Protein AF-A0A661E1N2-F1 (afdb_monomer_lite)

Sequence (713 aa):
MALFGIKNGLKIFGSEAEADVLNGTSDPSQAAGISAPLGSLYLKSDGVSYKKTGAADTDWQAYSEIEGGGLLWSTLSGADTAVVSEGYVLDSSSAAFTVTMPAAPEVGDTVGFAGLGDIETNNVTVDLNGLNMNGSGDDLVIDLNYCYFEMLYTGDATTGWVLSNTDESGNVDNIQAFIGNDDNVDSAVTEFTEENYIVGGDALEDAIDKLDMALADTDATASGAGDDYTALEARVTTNEGDITTNEGDITTNEGNITTNATNISTNASGITALETYTGSAGASAPDYNQENYVTDGDSLEEAVSKLDAALQVVDDLATTGVNWRAAIEAATGDAVLTGVGDYGPTDHFSDDDTPFWTHDDWQDGDEVLSTNATTSGIIYTWNDGADQWVETDALEANNAVSVRYDFLDAPGSQEDGAAYMMNADETEVIKIADFDLENAASIALSSAYDSATASGTISSSDSVESAIEKLDFRADASASDISALDARVTTNEGDIITNAGDITTNATDIATNASGILANDGEIADLEAAVGSSTGLAGMDYTSTDYVTVDSSTVDAISALDLGLSTLDTATTSGIARIDTNVDNLDTAHDNLAAAVLKEATTSVAGSATDEVLDTVPQAGNLGAKWFAIAYDGSGNRYACEIYAMHDGTTSADLTEYAILTIGTKLKIDFDVSANGTNMSLTADNNDSTSVTIKTQRITVQTASVDTTAVIS

pLDDT: mean 74.18, std 16.78, range [32.59, 98.12]

Radius of gyration: 75.31 Å; chains: 1; bounding box: 143×84×212 Å

Foldseek 3Di:
DPPDPPVDDDDQDDPDDDEAEAEEADDQLPDADQQTDAQHWYQHPVGWIWGQHDRGSNRIDTDPPPPPDAAAEDEDAEEDEFDWRHEYEYNCVPAEYEYEYDQDDAAFTKYKYWYAQCCLVHKYWYQPNQAAAQQHNDIDIRNDHGDIWMWGAHRDRRRGIYTDDPCPVPPVVVVCVVVPVPPVVVPLDDDDDVLLDDDDPDDPVSNVVSVVSVVSNVVVVVVVVVVVVVVVVVVVVVVVVVVVVVVVVVVVVVVVVVVVVVVVVVVVVVVVVVVVCPDPPPDPPPPPPPQQDDDPPDDPVSNVVSVVVVVVVVVVVVVVDPPVVVVVCVVPVDPDPPPPDDDDPDDDDDDDDDPPDDLVNADQFDWDWDPPPPDAIWIWTQHNVVRDTDGDGGDDPQPDFDWDWDQDDDPPDQFGTFTWGAPPVNPDIHTPDGDHPVPPPDPPQDPPQDLPPQDDDDDPPDDPNSNVSHVSVVVVVVVVVVVVVVVVVVVVVVVVVVVVVVVVVVVVVVVVVVVVVVVVVVVVVVVVVVVVVCCVVVPPPPVPPPDDDPPDPPVVVVVVVVVVVVVVVVVVVVVVVVVVVVVVVVVVVVVVVVVQFKDKFKDKAAQDQDWDFGDKAFDDAFKKKWKWKWKDQVPPDIWIDIAIDTDHLDQDDDGDDDDGDDDDDDFDKDWDWHDDSGMITIIIHGNDNGMIIMMMMMGIDDPPPPPVPPPDD

Secondary structure (DSSP, 8-state):
------TT------SSS---EEEESS-TTTSTT----TT-EEEETTS-EEEE-SSSTT-EEEE---TT--PEEEEESS-EE--TTEEEEE--SS--EEEEPPSSPPTT-EEEEEE-TTTTTSPEEEE-TT--BTTB-SPEEE-STT-EEEEEE-S-TTT-EEEE----S--HHHHHHHTTS-----TT-----GGGS--TT--HHHHHHHHHHHHHHHHHHHHHHHHHHHHHHHHHHHHHHHHHHHHHHHHHHHHHHHHHHHHHHHHHHHHHHHHH-----SS------SSSS--TT--HHHHHHHHHHHHHHHHHHHHTT--HHHHHHHHH--------S---TT-S---S---SS-GGG--TT-EEE---TTS--EEEEEEGGGTEEEEEEEPPTT--PPPEEE----TT-----EEEEE-TTSS-EEEEEE---TT-S-----TT--TTT--S---TTS-HHHHHHHHHHHHHHHHHHHHHHHHHHHHHHHHHHHHHHHHHHHHHHHHHHHHHHHHHHHHHHHHHHHHHH-HHHHT--TTSTTS--TTS-HHHHHHHHHHHHHHHHHHHHHHHHHHHHHHHHHHHHHHHHHHHH-EEEEEEE-SEEEEEEEEEEE--SSEEEEEEEEEE-SSS-EEEEEEEEE--SSS--------EE--SS---EEEEEEE-SSEEEEEEEE-SSS-EEEEEEEEEEE-----TTSS--

Structure (mmCIF, N/CA/C/O backbone):
data_AF-A0A661E1N2-F1
#
_entry.id   AF-A0A661E1N2-F1
#
loop_
_atom_site.group_PDB
_atom_site.id
_atom_site.type_symbol
_atom_site.label_atom_id
_atom_site.label_alt_id
_atom_site.label_comp_id
_atom_site.label_asym_id
_atom_site.label_entity_id
_atom_site.label_seq_id
_atom_site.pdbx_PDB_ins_code
_atom_site.Cartn_x
_atom_site.Cartn_y
_atom_site.Cartn_z
_atom_site.occupancy
_atom_site.B_iso_or_equiv
_atom_site.auth_seq_id
_atom_site.auth_comp_id
_atom_site.auth_asym_id
_atom_site.auth_atom_id
_atom_site.pdbx_PDB_model_num
ATOM 1 N N . MET A 1 1 ? 58.078 -34.495 -42.248 1.00 40.62 1 MET A N 1
ATOM 2 C CA . MET A 1 1 ? 58.179 -33.358 -41.311 1.00 40.62 1 MET A CA 1
ATOM 3 C C . MET A 1 1 ? 56.766 -32.892 -41.047 1.00 40.62 1 MET A C 1
ATOM 5 O O . MET A 1 1 ? 56.074 -32.590 -42.009 1.00 40.62 1 MET A O 1
ATOM 9 N N . ALA A 1 2 ? 56.312 -32.965 -39.795 1.00 36.81 2 ALA A N 1
ATOM 10 C CA . ALA A 1 2 ? 55.027 -32.409 -39.390 1.00 36.81 2 ALA A CA 1
ATOM 11 C C . ALA A 1 2 ? 55.094 -30.895 -39.618 1.00 36.81 2 ALA A C 1
ATOM 13 O O . ALA A 1 2 ? 55.852 -30.197 -38.950 1.00 36.81 2 ALA A O 1
ATOM 14 N N . LEU A 1 3 ? 54.411 -30.443 -40.663 1.00 46.12 3 LEU A N 1
ATOM 15 C CA . LEU A 1 3 ? 54.446 -29.075 -41.148 1.00 46.12 3 LEU A CA 1
ATOM 16 C C . LEU A 1 3 ? 53.367 -28.298 -40.374 1.00 46.12 3 LEU A C 1
ATOM 18 O O . LEU A 1 3 ? 52.184 -28.550 -40.560 1.00 46.12 3 LEU A O 1
ATOM 22 N N . PHE A 1 4 ? 53.829 -27.437 -39.465 1.00 48.19 4 PHE A N 1
ATOM 23 C CA . PHE A 1 4 ? 53.100 -26.445 -38.661 1.00 48.19 4 PHE A CA 1
ATOM 24 C C . PHE A 1 4 ? 51.949 -26.944 -37.763 1.00 48.19 4 PHE A C 1
ATOM 26 O O . PHE A 1 4 ? 50.809 -27.123 -38.181 1.00 48.19 4 PHE A O 1
ATOM 33 N N . GLY A 1 5 ? 52.230 -27.055 -36.460 1.00 46.00 5 GLY A N 1
ATOM 34 C CA . GLY A 1 5 ? 51.207 -27.105 -35.413 1.00 46.00 5 GLY A CA 1
ATOM 35 C C . GLY A 1 5 ? 50.606 -25.721 -35.159 1.00 46.00 5 GLY A C 1
ATOM 36 O O . GLY A 1 5 ? 50.909 -25.099 -34.147 1.00 46.00 5 GLY A O 1
ATOM 37 N N . ILE A 1 6 ? 49.774 -25.226 -36.076 1.00 48.19 6 ILE A N 1
ATOM 38 C CA . ILE A 1 6 ? 49.040 -23.967 -35.888 1.00 48.19 6 ILE A CA 1
ATOM 39 C C . ILE A 1 6 ? 47.783 -24.276 -35.072 1.00 48.19 6 ILE A C 1
ATOM 41 O O . ILE A 1 6 ? 46.823 -24.836 -35.596 1.00 48.19 6 ILE A O 1
ATOM 45 N N . LYS A 1 7 ? 47.788 -23.947 -33.775 1.00 45.25 7 LYS A N 1
ATOM 46 C CA . LYS A 1 7 ? 46.642 -24.208 -32.883 1.00 45.25 7 LYS A CA 1
ATOM 47 C C . LYS A 1 7 ? 45.435 -23.294 -33.139 1.00 45.25 7 LYS A C 1
ATOM 49 O O . LYS A 1 7 ? 44.329 -23.714 -32.833 1.00 45.25 7 LYS A O 1
ATOM 54 N N . ASN A 1 8 ? 45.627 -22.114 -33.743 1.00 46.19 8 ASN A N 1
ATOM 55 C CA . ASN A 1 8 ? 44.581 -21.089 -33.905 1.00 46.19 8 ASN A CA 1
ATOM 56 C C . ASN A 1 8 ? 44.430 -20.542 -35.346 1.00 46.19 8 ASN A C 1
ATOM 58 O O . ASN A 1 8 ? 44.103 -19.375 -35.522 1.00 46.19 8 ASN A O 1
ATOM 62 N N . GLY A 1 9 ? 44.628 -21.379 -36.374 1.00 47.69 9 GLY A N 1
ATOM 63 C CA . GLY A 1 9 ? 44.390 -21.028 -37.786 1.00 47.69 9 GLY A CA 1
ATOM 64 C C . GLY A 1 9 ? 45.391 -20.027 -38.396 1.00 47.69 9 GLY A C 1
ATOM 65 O O . GLY A 1 9 ? 45.779 -19.044 -37.779 1.00 47.69 9 GLY A O 1
ATOM 66 N N . LEU A 1 10 ? 45.822 -20.272 -39.637 1.00 56.81 10 LEU A N 1
ATOM 67 C CA . LEU A 1 10 ? 46.610 -19.312 -40.417 1.00 56.81 10 LEU A CA 1
ATOM 68 C C . LEU A 1 10 ? 45.636 -18.349 -41.110 1.00 56.81 10 LEU A C 1
ATOM 70 O O . LEU A 1 10 ? 44.949 -18.749 -42.049 1.00 56.81 10 LEU A O 1
ATOM 74 N N . LYS A 1 11 ? 45.539 -17.102 -40.641 1.00 52.88 11 LYS A N 1
ATOM 75 C CA . LYS A 1 11 ? 44.773 -16.054 -41.332 1.00 52.88 11 LYS A CA 1
ATOM 76 C C . LYS A 1 11 ? 45.684 -15.348 -42.333 1.00 52.88 11 LYS A C 1
ATOM 78 O O . LYS A 1 11 ? 46.605 -14.647 -41.936 1.00 52.88 11 LYS A O 1
ATOM 83 N N . ILE A 1 12 ? 45.421 -15.548 -43.621 1.00 57.59 12 ILE A N 1
ATOM 84 C CA . ILE A 1 12 ? 46.061 -14.811 -44.715 1.00 57.59 12 ILE A CA 1
ATOM 85 C C . ILE A 1 12 ? 45.098 -13.684 -45.096 1.00 57.59 12 ILE A C 1
ATOM 87 O O . ILE A 1 12 ? 44.017 -13.951 -45.616 1.00 57.59 12 ILE A O 1
ATOM 91 N N . PHE A 1 13 ? 45.455 -12.435 -44.801 1.00 50.31 13 PHE A N 1
ATOM 92 C CA . PHE A 1 13 ? 44.694 -11.271 -45.254 1.00 50.31 13 PHE A CA 1
ATOM 93 C C . PHE A 1 13 ? 45.241 -10.826 -46.612 1.00 50.31 13 PHE A C 1
ATOM 95 O O . PHE A 1 13 ? 46.297 -10.206 -46.694 1.00 50.31 13 PHE A O 1
ATOM 102 N N . GLY A 1 14 ? 44.531 -11.169 -47.685 1.00 52.41 14 GLY A N 1
ATOM 103 C CA . GLY A 1 14 ? 44.772 -10.630 -49.021 1.00 52.41 14 GLY A CA 1
ATOM 104 C C . GLY A 1 14 ? 43.548 -9.848 -49.481 1.00 52.41 14 GLY A C 1
ATOM 105 O O . GLY A 1 14 ? 42.435 -10.363 -49.422 1.00 52.41 14 GLY A O 1
ATOM 106 N N . SER A 1 15 ? 43.734 -8.611 -49.944 1.00 53.56 15 SER A N 1
ATOM 107 C CA . SER A 1 15 ? 42.684 -7.832 -50.619 1.00 53.56 15 SER A CA 1
ATOM 108 C C . SER A 1 15 ? 42.465 -8.264 -52.077 1.00 53.56 15 SER A C 1
ATOM 110 O O . SER A 1 15 ? 41.665 -7.655 -52.782 1.00 53.56 15 SER A O 1
ATOM 112 N N . GLU A 1 16 ? 43.182 -9.289 -52.545 1.00 57.44 16 GLU A N 1
ATOM 113 C CA . GLU A 1 16 ? 43.172 -9.777 -53.924 1.00 57.44 16 GLU A CA 1
ATOM 114 C C . GLU A 1 16 ? 42.934 -11.295 -53.955 1.00 57.44 16 GLU A C 1
ATOM 116 O O . GLU A 1 16 ? 43.250 -12.009 -53.005 1.00 57.44 16 GLU A O 1
ATOM 121 N N . ALA A 1 17 ? 42.300 -11.775 -5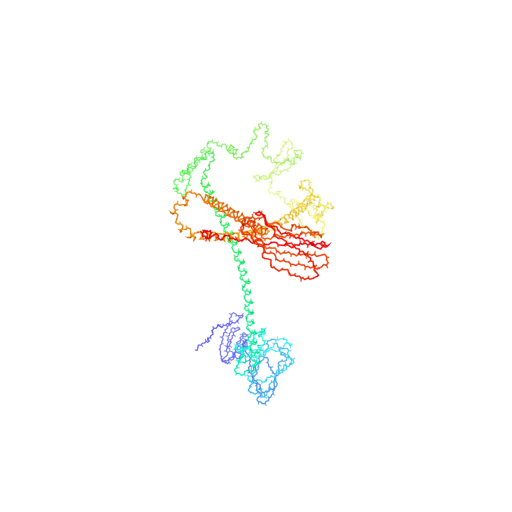5.028 1.00 60.12 17 ALA A N 1
ATOM 122 C CA . ALA A 1 17 ? 41.517 -13.014 -55.050 1.00 60.12 17 ALA A CA 1
ATOM 123 C C . ALA A 1 17 ? 42.301 -14.340 -54.915 1.00 60.12 17 ALA A C 1
ATOM 125 O O . ALA A 1 17 ? 41.671 -15.390 -54.803 1.00 60.12 17 ALA A O 1
ATOM 126 N N . GLU A 1 18 ? 43.636 -14.324 -54.913 1.00 65.69 18 GLU A N 1
ATOM 127 C CA . GLU A 1 18 ? 44.473 -15.523 -54.774 1.00 65.69 18 GLU A CA 1
ATOM 128 C C . GLU A 1 18 ? 45.848 -15.115 -54.214 1.00 65.69 18 GLU A C 1
ATOM 130 O O . GLU A 1 18 ? 46.500 -14.248 -54.789 1.00 65.69 18 GLU A O 1
ATOM 135 N N . ALA A 1 19 ? 46.285 -15.689 -53.087 1.00 67.31 19 ALA A N 1
ATOM 136 C CA . ALA A 1 19 ? 47.600 -15.433 -52.489 1.00 67.31 19 ALA A CA 1
ATOM 137 C C . ALA A 1 19 ? 48.201 -16.743 -51.963 1.00 67.31 19 ALA A C 1
ATOM 139 O O . ALA A 1 19 ? 47.561 -17.453 -51.184 1.00 67.31 19 ALA A O 1
ATOM 140 N N . ASP A 1 20 ? 49.437 -17.038 -52.366 1.00 77.19 20 ASP A N 1
ATOM 141 C CA . ASP A 1 20 ? 50.145 -18.258 -51.982 1.00 77.19 20 ASP A CA 1
ATOM 142 C C . ASP A 1 20 ? 51.117 -18.009 -50.821 1.00 77.19 20 ASP A C 1
ATOM 144 O O . ASP A 1 20 ? 51.716 -16.938 -50.697 1.00 77.19 20 ASP A O 1
ATOM 148 N N . VAL A 1 21 ? 51.327 -19.035 -49.988 1.00 79.75 21 VAL A N 1
ATOM 149 C CA . VAL A 1 21 ? 52.432 -19.077 -49.018 1.00 79.75 21 VAL A CA 1
ATOM 150 C C . VAL A 1 21 ? 53.481 -20.060 -49.518 1.00 79.75 21 VAL A C 1
ATOM 152 O O . VAL A 1 21 ? 53.259 -21.271 -49.564 1.00 79.75 21 VAL A O 1
ATOM 155 N N . LEU A 1 22 ? 54.635 -19.525 -49.896 1.00 81.62 22 LEU A N 1
ATOM 156 C CA . LEU A 1 22 ? 55.760 -20.247 -50.478 1.00 81.62 22 LEU A CA 1
ATOM 157 C C . LEU A 1 22 ? 56.914 -20.321 -49.473 1.00 81.62 22 LEU A C 1
ATOM 159 O O . LEU A 1 22 ? 57.011 -19.508 -48.556 1.00 81.62 22 LEU A O 1
ATOM 163 N N . ASN A 1 23 ? 57.819 -21.284 -49.646 1.00 83.56 23 ASN A N 1
ATOM 164 C CA . ASN A 1 23 ? 59.056 -21.353 -48.872 1.00 83.56 23 ASN A CA 1
ATOM 165 C C . ASN A 1 23 ? 60.259 -21.710 -49.751 1.00 83.56 23 ASN A C 1
ATOM 167 O O . ASN A 1 23 ? 60.121 -22.292 -50.828 1.00 83.56 23 ASN A O 1
ATOM 171 N N . GLY A 1 24 ? 61.455 -21.364 -49.282 1.00 83.00 24 GLY A N 1
ATOM 172 C CA . GLY A 1 24 ? 62.693 -21.739 -49.955 1.00 83.00 24 GLY A CA 1
ATOM 173 C C . GLY A 1 24 ? 63.937 -21.160 -49.293 1.00 83.00 24 GLY A C 1
ATOM 174 O O . GLY A 1 24 ? 63.872 -20.527 -48.243 1.00 83.00 24 GLY A O 1
ATOM 175 N N . THR A 1 25 ? 65.100 -21.425 -49.881 1.00 81.62 25 THR A N 1
ATOM 176 C CA . THR A 1 25 ? 66.406 -21.053 -49.305 1.00 81.62 25 THR A CA 1
ATOM 177 C C . THR A 1 25 ? 67.043 -19.839 -49.986 1.00 81.62 25 THR A C 1
ATOM 179 O O . THR A 1 25 ? 67.926 -19.199 -49.417 1.00 81.62 25 THR A O 1
ATOM 182 N N . SER A 1 26 ? 66.606 -19.506 -51.201 1.00 82.56 26 SER A N 1
ATOM 183 C CA . SER A 1 26 ? 67.095 -18.380 -52.003 1.00 82.56 26 SER A CA 1
ATOM 184 C C . SER A 1 26 ? 66.277 -17.107 -51.772 1.00 82.56 26 SER A C 1
ATOM 186 O O . SER A 1 26 ? 65.092 -17.190 -51.456 1.00 82.56 26 SER A O 1
ATOM 188 N N . ASP A 1 27 ? 66.909 -15.942 -51.949 1.00 86.12 27 ASP A N 1
ATOM 189 C CA . ASP A 1 27 ? 66.233 -14.638 -51.958 1.00 86.12 27 ASP A CA 1
ATOM 190 C C . ASP A 1 27 ? 65.377 -14.508 -53.235 1.00 86.12 27 ASP A C 1
ATOM 192 O O . ASP A 1 27 ? 65.936 -14.529 -54.341 1.00 86.12 27 ASP A O 1
ATOM 196 N N . PRO A 1 28 ? 64.042 -14.398 -53.115 1.00 84.81 28 PRO A N 1
ATOM 197 C CA . PRO A 1 28 ? 63.148 -14.374 -54.267 1.00 84.81 28 PRO A CA 1
ATOM 198 C C . PRO A 1 28 ? 63.230 -13.055 -55.058 1.00 84.81 28 PRO A C 1
ATOM 200 O O . PRO A 1 28 ? 62.836 -13.024 -56.219 1.00 84.81 28 PRO A O 1
ATOM 203 N N . SER A 1 29 ? 63.794 -11.983 -54.486 1.00 83.31 29 SER A N 1
ATOM 204 C CA . SER A 1 29 ? 64.001 -10.702 -55.185 1.00 83.31 29 SER A CA 1
ATOM 205 C C . SER A 1 29 ? 65.188 -10.725 -56.156 1.00 83.31 29 SER A C 1
ATOM 207 O O . SER A 1 29 ? 65.264 -9.916 -57.077 1.00 83.31 29 SER A O 1
ATOM 209 N N . GLN A 1 30 ? 66.107 -11.681 -55.982 1.00 83.06 30 GLN A N 1
ATOM 210 C CA . GLN A 1 30 ? 67.337 -11.803 -56.776 1.00 83.06 30 GLN A CA 1
ATOM 211 C C . GLN A 1 30 ? 67.356 -13.045 -57.682 1.00 83.06 30 GLN A C 1
ATOM 213 O O . GLN A 1 30 ? 68.256 -13.197 -58.511 1.00 83.06 30 GLN A O 1
ATOM 218 N N . ALA A 1 31 ? 66.386 -13.952 -57.531 1.00 67.81 31 ALA A N 1
ATOM 219 C CA . ALA A 1 31 ? 66.295 -15.200 -58.283 1.00 67.81 31 ALA A CA 1
ATOM 220 C C . ALA A 1 31 ? 65.090 -15.183 -59.237 1.00 67.81 31 ALA A C 1
ATOM 222 O O . ALA A 1 31 ? 63.943 -15.118 -58.807 1.00 67.81 31 ALA A O 1
ATOM 223 N N . ALA A 1 32 ? 65.338 -15.280 -60.546 1.00 63.47 32 ALA A N 1
ATOM 224 C CA . ALA A 1 32 ? 64.270 -15.426 -61.535 1.00 63.47 32 ALA A CA 1
ATOM 225 C C . ALA A 1 32 ? 63.625 -16.825 -61.453 1.00 63.47 32 ALA A C 1
ATOM 227 O O . ALA A 1 32 ? 64.340 -17.822 -61.319 1.00 63.47 32 ALA A O 1
ATOM 228 N N . GLY A 1 33 ? 62.295 -16.905 -61.596 1.00 67.44 33 GLY A N 1
ATOM 229 C CA . GLY A 1 33 ? 61.561 -18.170 -61.730 1.00 67.44 33 GLY A CA 1
ATOM 230 C C . GLY A 1 33 ? 60.609 -18.546 -60.590 1.00 67.44 33 GLY A C 1
ATOM 231 O O . GLY A 1 33 ? 60.131 -19.680 -60.577 1.00 67.44 33 GLY A O 1
ATOM 232 N N . ILE A 1 34 ? 60.314 -17.643 -59.648 1.00 73.88 34 ILE A N 1
ATOM 233 C CA . ILE A 1 34 ? 59.266 -17.852 -58.633 1.00 73.88 34 ILE A CA 1
ATOM 234 C C . ILE A 1 34 ? 58.043 -17.010 -59.014 1.00 73.88 34 ILE A C 1
ATOM 236 O O . ILE A 1 34 ? 57.896 -15.864 -58.589 1.00 73.88 34 ILE A O 1
ATOM 240 N N . SER A 1 35 ? 57.181 -17.597 -59.847 1.00 80.44 35 SER A N 1
ATOM 241 C CA . SER A 1 35 ? 55.888 -17.020 -60.225 1.00 80.44 35 SER A CA 1
ATOM 242 C C . SER A 1 35 ? 54.878 -17.269 -59.108 1.00 80.44 35 SER A C 1
ATOM 244 O O . SER A 1 35 ? 54.580 -18.421 -58.798 1.00 80.44 35 SER A O 1
ATOM 246 N N . ALA A 1 36 ? 54.343 -16.196 -58.533 1.00 81.75 36 ALA A N 1
ATOM 247 C CA . ALA A 1 36 ? 53.302 -16.237 -57.512 1.00 81.75 36 ALA A CA 1
ATOM 248 C C . ALA A 1 36 ? 52.323 -15.072 -57.727 1.00 81.75 36 ALA A C 1
ATOM 250 O O . ALA A 1 36 ? 52.756 -14.022 -58.219 1.00 81.75 36 ALA A O 1
ATOM 251 N N . PRO A 1 37 ? 51.040 -15.218 -57.357 1.00 82.81 37 PRO A N 1
ATOM 252 C CA . PRO A 1 37 ? 50.090 -14.108 -57.354 1.00 82.81 37 PRO A CA 1
ATOM 253 C C . PRO A 1 37 ? 50.581 -12.908 -56.525 1.00 82.81 37 PRO A C 1
ATOM 255 O O . PRO A 1 37 ? 51.320 -13.076 -55.547 1.00 82.81 37 PRO A O 1
ATOM 258 N N . LEU A 1 38 ? 50.156 -11.696 -56.894 1.00 82.50 38 LEU A N 1
ATOM 259 C CA . LEU A 1 38 ? 50.396 -10.481 -56.105 1.00 82.50 38 LEU A CA 1
ATOM 260 C C . LEU A 1 38 ? 49.890 -10.669 -54.666 1.00 82.50 38 LEU A C 1
ATOM 262 O O . LEU A 1 38 ? 48.851 -11.276 -54.434 1.00 82.50 38 LEU A O 1
ATOM 266 N N . GLY A 1 39 ? 50.659 -10.197 -53.684 1.00 74.75 39 GLY A N 1
ATOM 267 C CA . GLY A 1 39 ? 50.345 -10.384 -52.266 1.00 74.75 39 GLY A CA 1
ATOM 268 C C . GLY A 1 39 ? 50.777 -11.723 -51.655 1.00 74.75 39 GLY A C 1
ATOM 269 O O . GLY A 1 39 ? 50.684 -11.863 -50.438 1.00 74.75 39 GLY A O 1
ATOM 270 N N . SER A 1 40 ? 51.305 -12.670 -52.440 1.00 84.56 40 SER A N 1
ATOM 271 C CA . SER A 1 40 ? 51.869 -13.925 -51.912 1.00 84.56 40 SER A CA 1
ATOM 272 C C . SER A 1 40 ? 53.025 -13.677 -50.936 1.00 84.56 40 SER A C 1
ATOM 274 O O . SER A 1 40 ? 53.801 -12.732 -51.109 1.00 84.56 40 SER A O 1
ATOM 276 N N . LEU A 1 41 ? 53.168 -14.550 -49.937 1.00 86.12 41 LEU A N 1
ATOM 277 C CA . LEU A 1 41 ? 54.218 -14.489 -48.917 1.00 86.12 41 LEU A CA 1
ATOM 278 C C . LEU A 1 41 ? 55.245 -15.605 -49.146 1.00 86.12 41 LEU A C 1
ATOM 280 O O . LEU A 1 41 ? 54.889 -16.777 -49.241 1.00 86.12 41 LEU A O 1
ATOM 284 N N . TYR A 1 42 ? 56.527 -15.260 -49.202 1.00 85.62 42 TYR A N 1
ATOM 285 C CA . TYR A 1 42 ? 57.640 -16.198 -49.315 1.00 85.62 42 TYR A CA 1
ATOM 286 C C . TYR A 1 42 ? 58.438 -16.227 -48.011 1.00 85.62 42 TYR A C 1
ATOM 288 O O . TYR A 1 42 ? 59.068 -15.241 -47.632 1.00 85.62 42 TYR A O 1
ATOM 296 N N . LEU A 1 43 ? 58.422 -17.372 -47.332 1.00 85.44 43 LEU A N 1
ATOM 297 C CA . LEU A 1 43 ? 59.144 -17.618 -46.087 1.00 85.44 43 LEU A CA 1
ATOM 298 C C . LEU A 1 43 ? 60.527 -18.193 -46.408 1.00 85.44 43 LEU A C 1
ATOM 300 O O . LEU A 1 43 ? 60.657 -19.373 -46.764 1.00 85.44 43 LEU A O 1
ATOM 304 N N . LYS A 1 44 ? 61.576 -17.375 -46.297 1.00 84.19 44 LYS A N 1
ATOM 305 C CA . LYS A 1 44 ? 62.943 -17.854 -46.506 1.00 84.19 44 LYS A CA 1
ATOM 306 C C . LYS A 1 44 ? 63.411 -18.647 -45.286 1.00 84.19 44 LYS A C 1
ATOM 308 O O . LYS A 1 44 ? 63.080 -18.338 -44.144 1.00 84.19 44 LYS A O 1
ATOM 313 N N . SER A 1 45 ? 64.204 -19.690 -45.515 1.00 76.81 45 SER A N 1
ATOM 314 C CA . SER A 1 45 ? 64.672 -20.599 -44.459 1.00 76.81 45 SER A CA 1
ATOM 315 C C . SER A 1 45 ? 65.547 -19.945 -43.381 1.00 76.81 45 SER A C 1
ATOM 317 O O . SER A 1 45 ? 65.801 -20.574 -42.360 1.00 76.81 45 SER A O 1
ATOM 319 N N . ASP A 1 46 ? 66.056 -18.736 -43.621 1.00 76.88 46 ASP A N 1
ATOM 320 C CA . ASP A 1 46 ? 66.832 -17.939 -42.662 1.00 76.88 46 ASP A CA 1
ATOM 321 C C . ASP A 1 46 ? 65.963 -16.992 -41.813 1.00 76.88 46 ASP A C 1
ATOM 323 O O . ASP A 1 46 ? 66.500 -16.221 -41.024 1.00 76.88 46 ASP A O 1
ATOM 327 N N . GLY A 1 47 ? 64.635 -17.075 -41.942 1.00 72.12 47 GLY A N 1
ATOM 328 C CA . GLY A 1 47 ? 63.672 -16.323 -41.135 1.00 72.12 47 GLY A CA 1
ATOM 329 C C . GLY A 1 47 ? 63.196 -15.016 -41.768 1.00 72.12 47 GLY A C 1
ATOM 330 O O . GLY A 1 47 ? 62.222 -14.444 -41.286 1.00 72.12 47 GLY A O 1
ATOM 331 N N . VAL A 1 48 ? 63.810 -14.559 -42.865 1.00 79.00 48 VAL A N 1
ATOM 332 C CA . VAL A 1 48 ? 63.353 -13.357 -43.575 1.00 79.00 48 VAL A CA 1
ATOM 333 C C . VAL A 1 48 ? 62.148 -13.703 -44.453 1.00 79.00 48 VAL A C 1
ATOM 335 O O . VAL A 1 48 ? 62.212 -14.591 -45.305 1.00 79.00 48 VAL A O 1
ATOM 338 N N . SER A 1 49 ? 61.038 -12.994 -44.266 1.00 86.06 49 SER A N 1
ATOM 339 C CA . SER A 1 49 ? 59.848 -13.142 -45.109 1.00 86.06 49 SER A CA 1
ATOM 340 C C . SER A 1 49 ? 59.851 -12.104 -46.229 1.00 86.06 49 SER A C 1
ATOM 342 O O . SER A 1 49 ? 60.396 -11.018 -46.064 1.00 86.06 49 SER A O 1
ATOM 344 N N . TYR A 1 50 ? 59.260 -12.422 -47.380 1.00 86.94 50 TYR A N 1
ATOM 345 C CA . TYR A 1 50 ? 59.132 -11.512 -48.523 1.00 86.94 50 TYR A CA 1
ATOM 346 C C . TYR A 1 50 ? 57.694 -11.503 -49.037 1.00 86.94 50 TYR A C 1
ATOM 348 O O . TYR A 1 50 ? 57.063 -12.553 -49.105 1.00 86.94 50 TYR A O 1
ATOM 356 N N . LYS A 1 51 ? 57.188 -10.348 -49.462 1.00 87.25 51 LYS A N 1
ATOM 357 C CA . LYS A 1 51 ? 55.863 -10.192 -50.072 1.00 87.25 51 LYS A CA 1
ATOM 358 C C . LYS A 1 51 ? 55.999 -9.914 -51.563 1.00 87.25 51 LYS A C 1
ATOM 360 O O . LYS A 1 51 ? 56.869 -9.145 -51.980 1.00 87.25 51 LYS A O 1
ATOM 365 N N . LYS A 1 52 ? 55.134 -10.529 -52.370 1.00 88.56 52 LYS A N 1
ATOM 366 C CA . LYS A 1 52 ? 55.031 -10.258 -53.806 1.00 88.56 52 LYS A CA 1
ATOM 367 C C . LYS A 1 52 ? 54.375 -8.897 -54.024 1.00 88.56 52 LYS A C 1
ATOM 369 O O . LYS A 1 52 ? 53.216 -8.717 -53.652 1.00 88.56 52 LYS A O 1
ATOM 374 N N . THR A 1 53 ? 55.093 -7.956 -54.631 1.00 85.81 53 THR A N 1
ATOM 375 C CA . THR A 1 53 ? 54.630 -6.562 -54.793 1.00 85.81 53 THR A CA 1
ATOM 376 C C . THR A 1 53 ? 54.434 -6.132 -56.245 1.00 85.81 53 THR A C 1
ATOM 378 O O . THR A 1 53 ? 53.844 -5.084 -56.491 1.00 85.81 53 THR A O 1
ATOM 381 N N . GLY A 1 54 ? 54.885 -6.931 -57.214 1.00 82.75 54 GLY A N 1
ATOM 382 C CA . GLY A 1 54 ? 54.756 -6.639 -58.642 1.00 82.75 54 GLY A CA 1
ATOM 383 C C . GLY A 1 54 ? 54.605 -7.902 -59.490 1.00 82.75 54 GLY A C 1
ATOM 384 O O . GLY A 1 54 ? 54.720 -9.022 -58.992 1.00 82.75 54 GLY A O 1
ATOM 385 N N . ALA A 1 55 ? 54.306 -7.721 -60.776 1.00 80.62 55 ALA A N 1
ATOM 386 C CA . ALA A 1 55 ? 53.992 -8.815 -61.694 1.00 80.62 55 ALA A CA 1
ATOM 387 C C . ALA A 1 55 ? 55.229 -9.555 -62.238 1.00 80.62 55 ALA A C 1
ATOM 389 O O . ALA A 1 55 ? 55.083 -10.665 -62.746 1.00 80.62 55 ALA A O 1
ATOM 390 N N . ALA A 1 56 ? 56.432 -8.970 -62.179 1.00 82.44 56 ALA A N 1
ATOM 391 C CA . ALA A 1 56 ? 57.642 -9.654 -62.635 1.00 82.44 56 ALA A CA 1
ATOM 392 C C . ALA A 1 56 ? 58.118 -10.653 -61.578 1.00 82.44 56 ALA A C 1
ATOM 394 O O . ALA A 1 56 ? 58.018 -10.366 -60.392 1.00 82.44 56 ALA A O 1
ATOM 395 N N . ASP A 1 57 ? 58.700 -11.790 -61.971 1.00 82.69 57 ASP A N 1
ATOM 396 C CA . ASP A 1 57 ? 59.137 -12.855 -61.046 1.00 82.69 57 ASP A CA 1
ATOM 397 C C . ASP A 1 57 ? 60.018 -12.360 -59.886 1.00 82.69 57 ASP A C 1
ATOM 399 O O . ASP A 1 57 ? 59.912 -12.888 -58.785 1.00 82.69 57 ASP A O 1
ATOM 403 N N . THR A 1 58 ? 60.821 -11.315 -60.097 1.00 84.19 58 THR A N 1
ATOM 404 C CA . THR A 1 58 ? 61.734 -10.724 -59.101 1.00 84.19 58 THR A CA 1
ATOM 405 C C . THR A 1 58 ? 61.114 -9.624 -58.240 1.00 84.19 58 THR A C 1
ATOM 407 O O . THR A 1 58 ? 61.773 -9.128 -57.333 1.00 84.19 58 THR A O 1
ATOM 410 N N . ASP A 1 59 ? 59.861 -9.233 -58.486 1.00 89.25 59 ASP A N 1
ATOM 411 C CA . ASP A 1 59 ? 59.171 -8.191 -57.714 1.00 89.25 59 ASP A CA 1
ATOM 412 C C . ASP A 1 59 ? 58.718 -8.741 -56.352 1.00 89.25 59 ASP A C 1
ATOM 414 O O . ASP A 1 59 ? 57.540 -9.032 -56.121 1.00 89.25 59 ASP A O 1
ATOM 418 N N . TRP A 1 60 ? 59.695 -8.981 -55.487 1.00 88.25 60 TRP A N 1
ATOM 419 C CA . TRP A 1 60 ? 59.545 -9.400 -54.104 1.00 88.25 60 TRP A CA 1
ATOM 420 C C . TRP A 1 60 ? 60.247 -8.376 -53.227 1.00 88.25 60 TRP A C 1
ATOM 422 O O . TRP A 1 60 ? 61.392 -8.009 -53.486 1.00 88.25 60 TRP A O 1
ATOM 432 N N . GLN A 1 61 ? 59.576 -7.929 -52.176 1.00 87.19 61 GLN A N 1
ATOM 433 C CA . GLN A 1 61 ? 60.168 -7.046 -51.176 1.00 87.19 61 GLN A CA 1
ATOM 434 C C . GLN A 1 61 ? 60.211 -7.760 -49.836 1.00 87.19 61 GLN A C 1
ATOM 436 O O . GLN A 1 61 ? 59.297 -8.522 -49.524 1.00 87.19 61 GLN A O 1
ATOM 441 N N . ALA A 1 62 ? 61.276 -7.544 -49.063 1.00 82.12 62 ALA A N 1
ATOM 442 C CA . ALA A 1 62 ? 61.348 -8.060 -47.703 1.00 82.12 62 ALA A CA 1
ATOM 443 C C . ALA A 1 62 ? 60.139 -7.534 -46.916 1.00 82.12 62 ALA A C 1
ATOM 445 O O . ALA A 1 62 ? 59.847 -6.340 -46.929 1.00 82.12 62 ALA A O 1
ATOM 446 N N . TYR A 1 63 ? 59.408 -8.451 -46.300 1.00 75.12 63 TYR A N 1
ATOM 447 C CA . TYR A 1 63 ? 58.200 -8.184 -45.543 1.00 75.12 63 TYR A CA 1
ATOM 448 C C . TYR A 1 63 ? 58.561 -8.235 -44.061 1.00 75.12 63 TYR A C 1
ATOM 450 O O . TYR A 1 63 ? 58.808 -9.316 -43.524 1.00 75.12 63 TYR A O 1
ATOM 458 N N . SER A 1 64 ? 58.661 -7.062 -43.434 1.00 64.62 64 SER A N 1
ATOM 459 C CA . SER A 1 64 ? 59.045 -6.900 -42.024 1.00 64.62 64 SER A CA 1
ATOM 460 C C . SER A 1 64 ? 57.869 -6.600 -41.094 1.00 64.62 64 SER A C 1
ATOM 462 O O . SER A 1 64 ? 58.086 -6.329 -39.920 1.00 64.62 64 SER A O 1
ATOM 464 N N . GLU A 1 65 ? 56.628 -6.670 -41.574 1.00 54.09 65 GLU A N 1
ATOM 465 C CA . GLU A 1 65 ? 55.442 -6.526 -40.726 1.00 54.09 65 GLU A CA 1
ATOM 466 C C . GLU A 1 65 ? 55.165 -7.849 -39.989 1.00 54.09 65 GLU A C 1
ATOM 468 O O . GLU A 1 65 ? 54.234 -8.591 -40.301 1.00 54.09 65 GLU A O 1
ATOM 473 N N . ILE A 1 66 ? 56.000 -8.165 -38.997 1.00 54.91 66 ILE A N 1
ATOM 474 C CA . ILE A 1 66 ? 55.487 -8.778 -37.769 1.00 54.91 66 ILE A CA 1
ATOM 475 C C . ILE A 1 66 ? 55.216 -7.603 -36.828 1.00 54.91 66 ILE A C 1
ATOM 477 O O . ILE A 1 66 ? 56.001 -7.313 -35.929 1.00 54.91 66 ILE A O 1
ATOM 481 N N . GLU A 1 67 ? 54.115 -6.889 -37.064 1.00 51.81 67 GLU A N 1
ATOM 482 C CA . GLU A 1 67 ? 53.499 -6.114 -35.989 1.00 51.81 67 GLU A CA 1
ATOM 483 C C . GLU A 1 67 ? 53.125 -7.122 -34.890 1.00 51.81 67 GLU A C 1
ATOM 485 O O . GLU A 1 67 ? 52.272 -7.990 -35.089 1.00 5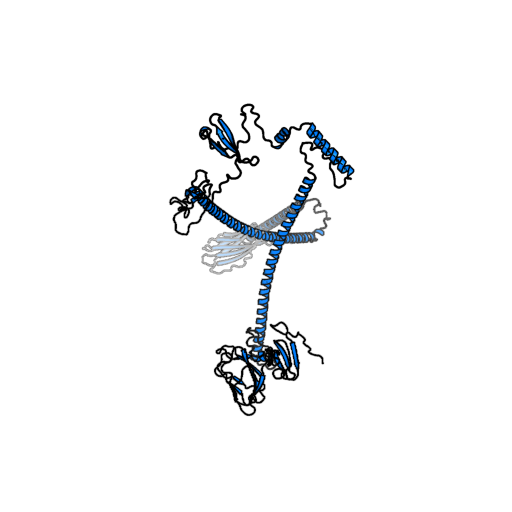1.81 67 GLU A O 1
ATOM 490 N N . GLY A 1 68 ? 53.861 -7.084 -33.776 1.00 50.28 68 GLY A N 1
ATOM 491 C CA . GLY A 1 68 ? 53.719 -8.018 -32.651 1.00 50.28 68 GLY A CA 1
ATOM 492 C C . GLY A 1 68 ? 54.988 -8.779 -32.244 1.00 50.28 68 GLY A C 1
ATOM 493 O O . GLY A 1 68 ? 54.885 -9.775 -31.533 1.00 50.28 68 GLY A O 1
ATOM 494 N N . GLY A 1 69 ? 56.175 -8.360 -32.698 1.00 50.41 69 GLY A N 1
ATOM 495 C CA . GLY A 1 69 ? 57.435 -9.083 -32.487 1.00 50.41 69 GLY A CA 1
ATOM 496 C C . GLY A 1 69 ? 58.417 -8.523 -31.449 1.00 50.41 69 GLY A C 1
ATOM 497 O O . GLY A 1 69 ? 59.573 -8.918 -31.511 1.00 50.41 69 GLY A O 1
ATOM 498 N N . GLY A 1 70 ? 58.013 -7.636 -30.533 1.00 65.94 70 GLY A N 1
ATOM 499 C CA . GLY A 1 70 ? 58.890 -7.115 -29.467 1.00 65.94 70 GLY A CA 1
ATOM 500 C C . GLY A 1 70 ? 60.088 -6.276 -29.949 1.00 65.94 70 GLY A C 1
ATOM 501 O O . GLY A 1 70 ? 60.282 -6.049 -31.142 1.00 65.94 70 GLY A O 1
ATOM 502 N N . LEU A 1 71 ? 60.888 -5.788 -29.000 1.00 79.12 71 LEU A N 1
ATOM 503 C CA . LEU A 1 71 ? 62.066 -4.957 -29.268 1.00 79.12 71 LEU A CA 1
ATOM 504 C C . LEU A 1 71 ? 63.242 -5.777 -29.826 1.00 79.12 71 LEU A C 1
ATOM 506 O O . LEU A 1 71 ? 63.502 -6.900 -29.385 1.00 79.12 71 LEU A O 1
ATOM 510 N N . LEU A 1 72 ? 64.003 -5.202 -30.763 1.00 79.88 72 LEU A N 1
ATOM 511 C CA . LEU A 1 72 ? 65.257 -5.788 -31.253 1.00 79.88 72 LEU A CA 1
ATOM 512 C C . LEU A 1 72 ? 66.418 -5.426 -30.317 1.00 79.88 72 LEU A C 1
ATOM 514 O O . LEU A 1 72 ? 66.764 -4.257 -30.192 1.00 79.88 72 LEU A O 1
ATOM 518 N N . TRP A 1 73 ? 67.033 -6.426 -29.679 1.00 86.94 73 TRP A N 1
ATOM 519 C CA . TRP A 1 73 ? 68.037 -6.207 -28.629 1.00 86.94 73 TRP A CA 1
ATOM 520 C C . TRP A 1 73 ? 69.483 -6.144 -29.150 1.00 86.94 73 TRP A C 1
ATOM 522 O O . TRP A 1 73 ? 69.941 -7.054 -29.846 1.00 86.94 73 TRP A O 1
ATOM 532 N N . SER A 1 74 ? 70.233 -5.116 -28.742 1.00 89.62 74 SER A N 1
ATOM 533 C CA . SER A 1 74 ? 71.677 -4.945 -28.986 1.00 89.62 74 SER A CA 1
ATOM 534 C C . SER A 1 74 ? 72.431 -4.572 -27.698 1.00 89.62 74 SER A C 1
ATOM 536 O O . SER A 1 74 ? 71.806 -4.258 -26.692 1.00 89.62 74 SER A O 1
ATOM 538 N N . THR A 1 75 ? 73.768 -4.643 -27.676 1.00 92.94 75 THR A N 1
ATOM 539 C CA . THR A 1 75 ? 74.574 -4.306 -26.482 1.00 92.94 75 THR A CA 1
ATOM 540 C C . THR A 1 75 ? 75.249 -2.947 -26.634 1.00 92.94 75 THR A C 1
ATOM 542 O O . THR A 1 75 ? 75.955 -2.724 -27.618 1.00 92.94 75 THR A O 1
ATOM 545 N N . LEU A 1 76 ? 75.103 -2.084 -25.626 1.00 94.44 76 LEU A N 1
ATOM 546 C CA . LEU A 1 76 ? 75.810 -0.810 -25.501 1.00 94.44 76 LEU A CA 1
ATOM 547 C C . LEU A 1 76 ? 76.807 -0.874 -24.346 1.00 94.44 76 LEU A C 1
ATOM 549 O O . LEU A 1 76 ? 76.444 -1.210 -23.223 1.00 94.44 76 LEU A O 1
ATOM 553 N N . SER A 1 77 ? 78.059 -0.510 -24.617 1.00 92.12 77 SER A N 1
ATOM 554 C CA . SER A 1 77 ? 79.140 -0.459 -23.620 1.00 92.12 77 SER A CA 1
ATOM 555 C C . SER A 1 77 ? 79.766 0.940 -23.504 1.00 92.12 77 SER A C 1
ATOM 557 O O . SER A 1 77 ? 80.958 1.082 -23.224 1.00 92.12 77 SER A O 1
ATOM 559 N N . GLY A 1 78 ? 79.000 1.977 -23.844 1.00 92.12 78 GLY A N 1
ATOM 560 C CA . GLY A 1 78 ? 79.430 3.371 -23.911 1.00 92.12 78 GLY A CA 1
ATOM 561 C C . GLY A 1 78 ? 78.293 4.282 -24.376 1.00 92.12 78 GLY A C 1
ATOM 562 O O . GLY A 1 78 ? 77.223 3.798 -24.736 1.00 92.12 78 GLY A O 1
ATOM 563 N N . ALA A 1 79 ? 78.526 5.597 -24.352 1.00 93.75 79 ALA A N 1
ATOM 564 C CA . ALA A 1 79 ? 77.497 6.579 -24.685 1.00 93.75 79 ALA A CA 1
ATOM 565 C C . ALA A 1 79 ? 77.051 6.481 -26.153 1.00 93.75 79 ALA A C 1
ATOM 567 O O . ALA A 1 79 ? 77.895 6.498 -27.053 1.00 93.75 79 ALA A O 1
ATOM 568 N N . ASP A 1 80 ? 75.737 6.423 -26.371 1.00 95.12 80 ASP A N 1
ATOM 569 C CA . ASP A 1 80 ? 75.108 6.363 -27.692 1.00 95.12 80 ASP A CA 1
ATOM 570 C C . ASP A 1 80 ? 73.690 6.965 -27.654 1.00 95.12 80 ASP A C 1
ATOM 572 O O . ASP A 1 80 ? 73.161 7.268 -26.582 1.00 95.12 80 ASP A O 1
ATOM 576 N N . THR A 1 81 ? 73.077 7.166 -28.820 1.00 94.50 81 THR A N 1
ATOM 577 C CA . THR A 1 81 ? 71.679 7.612 -28.946 1.00 94.50 81 THR A CA 1
ATOM 578 C C . THR A 1 81 ? 70.772 6.416 -29.214 1.00 94.50 81 THR A C 1
ATOM 580 O O . THR A 1 81 ? 70.974 5.696 -30.190 1.00 94.50 81 THR A O 1
ATOM 583 N N . ALA A 1 82 ? 69.759 6.223 -28.371 1.00 91.94 82 ALA A N 1
ATOM 584 C CA . ALA A 1 82 ? 68.760 5.181 -28.544 1.00 91.94 82 ALA A CA 1
ATOM 585 C C . ALA A 1 82 ? 67.905 5.424 -29.799 1.00 91.94 82 ALA A C 1
ATOM 587 O O . ALA A 1 82 ? 67.557 6.559 -30.136 1.00 91.94 82 ALA A O 1
ATOM 588 N N . VAL A 1 83 ? 67.545 4.338 -30.473 1.00 89.56 83 VAL A N 1
ATOM 589 C CA . VAL A 1 83 ? 66.675 4.293 -31.647 1.00 89.56 83 VAL A CA 1
ATOM 590 C C . VAL A 1 83 ? 65.311 3.752 -31.226 1.00 89.56 83 VAL A C 1
ATOM 592 O O . VAL A 1 83 ? 65.207 2.857 -30.388 1.00 89.56 83 VAL A O 1
ATOM 595 N N . VAL A 1 84 ? 64.250 4.317 -31.800 1.00 88.25 84 VAL A N 1
ATOM 596 C CA . VAL A 1 84 ? 62.875 3.856 -31.571 1.00 88.25 84 VAL A CA 1
ATOM 597 C C . VAL A 1 84 ? 62.708 2.399 -32.019 1.00 88.25 84 VAL A C 1
ATOM 599 O O . VAL A 1 84 ? 63.282 1.974 -33.020 1.00 88.25 84 VAL A O 1
ATOM 602 N N . SER A 1 85 ? 61.893 1.641 -31.290 1.00 85.56 85 SER A N 1
ATOM 603 C CA . SER A 1 85 ? 61.630 0.204 -31.473 1.00 85.56 85 SER A CA 1
ATOM 604 C C . SER A 1 85 ? 62.833 -0.738 -31.267 1.00 85.56 85 SER A C 1
ATOM 606 O O . SER A 1 85 ? 62.784 -1.902 -31.674 1.00 85.56 85 SER A O 1
ATOM 608 N N . GLU A 1 86 ? 63.897 -0.285 -30.594 1.00 86.31 86 GLU A N 1
ATOM 609 C CA . GLU A 1 86 ? 65.049 -1.114 -30.208 1.00 86.31 86 GLU A CA 1
ATOM 610 C C . GLU A 1 86 ? 65.159 -1.314 -28.685 1.00 86.31 86 GLU A C 1
ATOM 612 O O . GLU A 1 86 ? 64.636 -0.543 -27.879 1.00 86.31 86 GLU A O 1
ATOM 617 N N . GLY A 1 87 ? 65.849 -2.386 -28.291 1.00 90.62 87 GLY A N 1
ATOM 618 C CA . GLY A 1 87 ? 66.206 -2.699 -26.911 1.00 90.62 87 GLY A CA 1
ATOM 619 C C . GLY A 1 87 ? 67.723 -2.693 -26.715 1.00 90.62 87 GLY A C 1
ATOM 620 O O . GLY A 1 87 ? 68.480 -3.149 -27.576 1.00 90.62 87 GLY A O 1
ATOM 621 N N . TYR A 1 88 ? 68.183 -2.217 -25.563 1.00 94.12 88 TYR A N 1
ATOM 622 C CA . TYR A 1 88 ? 69.603 -2.068 -25.259 1.00 94.12 88 TYR A CA 1
ATOM 623 C C . TYR A 1 88 ? 69.994 -2.812 -23.986 1.00 94.12 88 TYR A C 1
ATOM 625 O O . TYR A 1 88 ? 69.503 -2.532 -22.894 1.00 94.12 88 TYR A O 1
ATOM 633 N N . VAL A 1 89 ? 70.932 -3.745 -24.127 1.00 94.38 89 VAL A N 1
ATOM 634 C CA . VAL A 1 89 ? 71.645 -4.385 -23.022 1.00 94.38 89 VAL A CA 1
ATOM 635 C C . VAL A 1 89 ? 72.819 -3.489 -22.634 1.00 94.38 89 VAL A C 1
ATOM 637 O O . VAL A 1 89 ? 73.739 -3.290 -23.426 1.00 94.38 89 VAL A O 1
ATOM 640 N N . LEU A 1 90 ? 72.783 -2.945 -21.425 1.00 95.12 90 LEU A N 1
ATOM 641 C CA . LEU A 1 90 ? 73.723 -1.953 -20.919 1.00 95.12 90 LEU A CA 1
ATOM 642 C C . LEU A 1 90 ? 74.884 -2.639 -20.185 1.00 95.12 90 LEU A C 1
ATOM 644 O O . LEU A 1 90 ? 74.698 -3.239 -19.125 1.00 95.12 90 LEU A O 1
ATOM 648 N N . ASP A 1 91 ? 76.090 -2.529 -20.740 1.00 94.19 91 ASP A N 1
ATOM 649 C CA . ASP A 1 91 ? 77.340 -3.035 -20.165 1.00 94.19 91 ASP A CA 1
ATOM 650 C C . ASP A 1 91 ? 78.185 -1.883 -19.600 1.00 94.19 91 ASP A C 1
ATOM 652 O O . ASP A 1 91 ? 78.986 -1.261 -20.303 1.00 94.19 91 ASP A O 1
ATOM 656 N N . SER A 1 92 ? 78.017 -1.599 -18.307 1.00 93.81 92 SER A N 1
ATOM 657 C CA . SER A 1 92 ? 78.790 -0.581 -17.585 1.00 93.81 92 SER A CA 1
ATOM 658 C C . SER A 1 92 ? 80.033 -1.133 -16.871 1.00 93.81 92 SER A C 1
ATOM 660 O O . SER A 1 92 ? 80.622 -0.451 -16.027 1.00 93.81 92 SER A O 1
ATOM 662 N N . SER A 1 93 ? 80.511 -2.331 -17.239 1.00 92.25 93 SER A N 1
ATOM 663 C CA . SER A 1 93 ? 81.688 -2.974 -16.619 1.00 92.25 93 SER A CA 1
ATOM 664 C C . SER A 1 93 ? 82.976 -2.139 -16.695 1.00 92.25 93 SER A C 1
ATOM 666 O O . SER A 1 93 ? 83.909 -2.338 -15.913 1.00 92.25 93 SER A O 1
ATOM 668 N N . SER A 1 94 ? 83.040 -1.178 -17.625 1.00 89.44 94 SER A N 1
ATOM 669 C CA . SER A 1 94 ? 84.209 -0.320 -17.852 1.00 89.44 94 SER A CA 1
ATOM 670 C C . SER A 1 94 ? 84.098 1.096 -17.261 1.00 89.44 94 SER A C 1
ATOM 672 O O . SER A 1 94 ? 85.108 1.611 -16.774 1.00 89.44 94 SER A O 1
ATOM 674 N N . ALA A 1 95 ? 82.918 1.726 -17.296 1.00 92.06 95 ALA A N 1
ATOM 675 C CA . ALA A 1 95 ? 82.621 3.042 -16.721 1.00 92.06 95 ALA A CA 1
ATOM 676 C C . ALA A 1 95 ? 81.109 3.333 -16.781 1.00 92.06 95 ALA A C 1
ATOM 678 O O . ALA A 1 95 ? 80.388 2.722 -17.569 1.00 92.06 95 ALA A O 1
ATOM 679 N N . ALA A 1 96 ? 80.655 4.320 -16.003 1.00 93.69 96 ALA A N 1
ATOM 680 C CA . ALA A 1 96 ? 79.339 4.937 -16.173 1.00 93.69 96 ALA A CA 1
ATOM 681 C C . ALA A 1 96 ? 79.250 5.666 -17.529 1.00 93.69 96 ALA A C 1
ATOM 683 O O . ALA A 1 96 ? 80.234 6.262 -17.983 1.00 93.69 96 ALA A O 1
ATOM 684 N N . PHE A 1 97 ? 78.079 5.646 -18.165 1.00 95.88 97 PHE A N 1
ATOM 685 C CA . PHE A 1 97 ? 77.826 6.341 -19.430 1.00 95.88 97 PHE A CA 1
ATOM 686 C C . PHE A 1 97 ? 76.369 6.799 -19.545 1.00 95.88 97 PHE A C 1
ATOM 688 O O . PHE A 1 97 ? 75.522 6.419 -18.738 1.00 95.88 97 PHE A O 1
ATOM 695 N N . THR A 1 98 ? 76.092 7.630 -20.550 1.00 96.25 98 THR A N 1
ATOM 696 C CA . THR A 1 98 ? 74.762 8.191 -20.806 1.00 96.25 98 THR A CA 1
ATOM 697 C C . THR A 1 98 ? 74.218 7.675 -22.132 1.00 96.25 98 THR A C 1
ATOM 699 O O . THR A 1 98 ? 74.934 7.716 -23.133 1.00 96.25 98 THR A O 1
ATOM 702 N N . VAL A 1 99 ? 72.969 7.216 -22.144 1.00 95.94 99 VAL A N 1
ATOM 703 C CA . VAL A 1 99 ? 72.218 6.897 -23.364 1.00 95.94 99 VAL A CA 1
ATOM 704 C C . VAL A 1 99 ? 71.202 8.007 -23.602 1.00 95.94 99 VAL A C 1
ATOM 706 O O . VAL A 1 99 ? 70.374 8.271 -22.736 1.00 95.94 99 VAL A O 1
ATOM 709 N N . THR A 1 100 ? 71.266 8.671 -24.753 1.00 95.81 100 THR A N 1
ATOM 710 C CA . THR A 1 100 ? 70.346 9.771 -25.087 1.00 95.81 100 THR A CA 1
ATOM 711 C C . THR A 1 100 ? 69.131 9.233 -25.839 1.00 95.81 100 THR A C 1
ATOM 713 O O . THR A 1 100 ? 69.281 8.516 -26.826 1.00 95.81 100 THR A O 1
ATOM 716 N N . MET A 1 101 ? 67.924 9.580 -25.398 1.00 93.62 101 MET A N 1
ATOM 717 C CA . MET A 1 101 ? 66.665 9.170 -26.024 1.00 93.62 101 MET A CA 1
ATOM 718 C C . MET A 1 101 ? 66.448 9.848 -27.392 1.00 93.62 101 MET A C 1
ATOM 720 O O . MET A 1 101 ? 67.027 10.907 -27.670 1.00 93.62 101 MET A O 1
ATOM 724 N N . PRO A 1 102 ? 65.593 9.282 -28.266 1.00 92.31 102 PRO A N 1
ATOM 725 C CA . PRO A 1 102 ? 65.212 9.917 -29.527 1.00 92.31 102 PRO A CA 1
ATOM 726 C C . PRO A 1 102 ? 64.693 11.353 -29.325 1.00 92.31 102 PRO A C 1
ATOM 728 O O . PRO A 1 102 ? 63.853 11.596 -28.466 1.00 92.31 102 PRO A O 1
ATOM 731 N N . ALA A 1 103 ? 65.164 12.307 -30.137 1.00 88.25 103 ALA A N 1
ATOM 732 C CA . ALA A 1 103 ? 64.791 13.729 -30.021 1.00 88.25 103 ALA A CA 1
ATOM 733 C C . ALA A 1 103 ? 63.366 14.052 -30.518 1.00 88.25 103 ALA A C 1
ATOM 735 O O . ALA A 1 103 ? 62.831 15.119 -30.223 1.00 88.25 103 ALA A O 1
ATOM 736 N N . ALA A 1 104 ? 62.787 13.176 -31.342 1.00 88.00 104 ALA A N 1
ATOM 737 C CA . ALA A 1 104 ? 61.477 13.362 -31.966 1.00 88.00 104 ALA A CA 1
ATOM 738 C C . ALA A 1 104 ? 60.719 12.023 -32.068 1.00 88.00 104 ALA A C 1
ATOM 740 O O . ALA A 1 104 ? 60.533 11.529 -33.180 1.00 88.00 104 ALA A O 1
ATOM 741 N N . PRO A 1 105 ? 60.349 11.405 -30.932 1.00 90.69 105 PRO A N 1
ATOM 742 C CA . PRO A 1 105 ? 59.516 10.209 -30.928 1.00 90.69 105 PRO A CA 1
ATOM 743 C C . PRO A 1 105 ? 58.070 10.549 -31.325 1.00 90.69 105 PRO A C 1
ATOM 745 O O . PRO A 1 105 ? 57.566 11.638 -31.032 1.00 90.69 105 PRO A O 1
ATOM 748 N N . GLU A 1 106 ? 57.397 9.613 -31.983 1.00 90.25 106 GLU A N 1
ATOM 749 C CA . GLU A 1 106 ? 55.964 9.639 -32.269 1.00 90.25 106 GLU A CA 1
ATOM 750 C C . GLU A 1 106 ? 55.190 8.808 -31.236 1.00 90.25 106 GLU A C 1
ATOM 752 O O . GLU A 1 106 ? 55.748 7.991 -30.498 1.00 90.25 106 GLU A O 1
ATOM 757 N N . VAL A 1 107 ? 53.881 9.057 -31.123 1.00 88.44 107 VAL A N 1
ATOM 758 C CA . VAL A 1 107 ? 53.023 8.314 -30.190 1.00 88.44 107 VAL A CA 1
ATOM 759 C C . VAL A 1 107 ? 53.132 6.812 -30.445 1.00 88.44 107 VAL A C 1
ATOM 761 O O . VAL A 1 107 ? 52.938 6.354 -31.568 1.00 88.44 107 VAL A O 1
ATOM 764 N N . GLY A 1 108 ? 53.407 6.046 -29.391 1.00 83.12 108 GLY A N 1
ATOM 765 C CA . GLY A 1 108 ? 53.557 4.598 -29.496 1.00 83.12 108 GLY A CA 1
ATOM 766 C C . GLY A 1 108 ? 54.988 4.110 -29.723 1.00 83.12 108 GLY A C 1
ATOM 767 O O . GLY A 1 108 ? 55.206 2.903 -29.670 1.00 83.12 108 GLY A O 1
ATOM 768 N N . ASP A 1 109 ? 55.963 5.003 -29.919 1.00 89.12 109 ASP A N 1
ATOM 769 C CA . ASP A 1 109 ? 57.369 4.604 -30.012 1.00 89.12 109 ASP A CA 1
ATOM 770 C C . ASP A 1 109 ? 57.862 4.000 -28.694 1.00 89.12 109 ASP A C 1
ATOM 772 O O . ASP A 1 109 ? 57.635 4.554 -27.615 1.00 89.12 109 ASP A O 1
ATOM 776 N N . THR A 1 110 ? 58.575 2.876 -28.784 1.00 90.31 110 THR A N 1
ATOM 777 C CA . THR A 1 110 ? 59.098 2.145 -27.622 1.00 90.31 110 THR A CA 1
ATOM 778 C C . THR A 1 110 ? 60.619 2.056 -27.618 1.00 90.31 110 THR A C 1
ATOM 780 O O . THR A 1 110 ? 61.217 1.860 -28.670 1.00 90.31 110 THR A O 1
ATOM 783 N N . VAL A 1 111 ? 61.255 2.119 -26.449 1.00 91.75 111 VAL A N 1
ATOM 784 C CA . VAL A 1 111 ? 62.687 1.817 -26.258 1.00 91.75 111 VAL A CA 1
ATOM 785 C C . VAL A 1 111 ? 62.850 0.936 -25.022 1.00 91.75 111 VAL A C 1
ATOM 787 O O . VAL A 1 111 ? 62.249 1.220 -23.989 1.00 91.75 111 VAL A O 1
ATOM 790 N N . GLY A 1 112 ? 63.653 -0.123 -25.105 1.00 91.56 112 GLY A N 1
ATOM 791 C CA . GLY A 1 112 ? 63.885 -1.052 -23.990 1.00 91.56 112 GLY A CA 1
ATOM 792 C C . GLY A 1 112 ? 65.284 -0.962 -23.411 1.00 91.56 112 GLY A C 1
ATOM 793 O O . GLY A 1 112 ? 66.255 -0.748 -24.136 1.00 91.56 112 GLY A O 1
ATOM 794 N N . PHE A 1 113 ? 65.397 -1.205 -22.109 1.00 92.31 113 PHE A N 1
ATOM 795 C CA . PHE A 1 113 ? 66.667 -1.221 -21.396 1.00 92.31 113 PHE A CA 1
ATOM 796 C C . PHE A 1 113 ? 66.784 -2.461 -20.513 1.00 92.31 113 PHE A C 1
ATOM 798 O O . PHE A 1 113 ? 65.860 -2.822 -19.786 1.00 92.31 113 PHE A O 1
ATOM 805 N N . ALA A 1 114 ? 67.954 -3.095 -20.560 1.00 91.56 114 ALA A N 1
ATOM 806 C CA . ALA A 1 114 ? 68.320 -4.215 -19.707 1.00 91.56 114 ALA A CA 1
ATOM 807 C C . ALA A 1 114 ? 69.716 -3.980 -19.118 1.00 91.56 114 ALA A C 1
ATOM 809 O O . ALA A 1 114 ? 70.697 -3.886 -19.852 1.00 91.56 114 ALA A O 1
ATOM 810 N N . GLY A 1 115 ? 69.821 -3.881 -17.796 1.00 89.38 115 GLY A N 1
ATOM 811 C CA . GLY A 1 115 ? 71.090 -3.689 -17.096 1.00 89.38 115 GLY A CA 1
ATOM 812 C C . GLY A 1 115 ? 71.875 -4.993 -16.919 1.00 89.38 115 GLY A C 1
ATOM 813 O O . GLY A 1 115 ? 71.284 -6.044 -16.680 1.00 89.38 115 GLY A O 1
ATOM 814 N N . LEU A 1 116 ? 73.209 -4.951 -16.993 1.00 89.06 116 LEU A N 1
ATOM 815 C CA . LEU A 1 116 ? 74.075 -6.061 -16.562 1.00 89.06 116 LEU A CA 1
ATOM 816 C C . LEU A 1 116 ? 74.496 -5.921 -15.083 1.00 89.06 116 LEU A C 1
ATOM 818 O O . LEU A 1 116 ? 73.966 -5.097 -14.343 1.00 89.06 116 LEU A O 1
ATOM 822 N N . GLY A 1 117 ? 75.407 -6.778 -14.618 1.00 87.56 117 GLY A N 1
ATOM 823 C CA . GLY A 1 117 ? 75.753 -6.909 -13.196 1.00 87.56 117 GLY A CA 1
ATOM 824 C C . GLY A 1 117 ? 76.611 -5.792 -12.591 1.00 87.56 117 GLY A C 1
ATOM 825 O O . GLY A 1 117 ? 76.904 -5.868 -11.402 1.00 87.56 117 GLY A O 1
ATOM 826 N N . ASP A 1 118 ? 77.025 -4.800 -13.383 1.00 90.19 118 ASP A N 1
ATOM 827 C CA . ASP A 1 118 ? 77.903 -3.700 -12.949 1.00 90.19 118 ASP A CA 1
ATOM 828 C C . ASP A 1 118 ? 77.176 -2.339 -12.860 1.00 90.19 118 ASP A C 1
ATOM 830 O O . ASP A 1 118 ? 77.798 -1.316 -12.562 1.00 90.19 118 ASP A O 1
ATOM 834 N N . ILE A 1 119 ? 75.858 -2.315 -13.085 1.00 90.81 119 ILE A N 1
ATOM 835 C CA . ILE A 1 119 ? 75.028 -1.100 -13.138 1.00 90.81 119 ILE A CA 1
ATOM 836 C C . ILE A 1 119 ? 74.994 -0.363 -11.795 1.00 90.81 119 ILE A C 1
ATOM 838 O O . ILE A 1 119 ? 75.122 0.851 -11.780 1.00 90.81 119 ILE A O 1
ATOM 842 N N . GLU A 1 120 ? 74.921 -1.076 -10.671 1.00 90.00 120 GLU A N 1
ATOM 843 C CA . GLU A 1 120 ? 74.937 -0.480 -9.321 1.00 90.00 120 GLU A CA 1
ATOM 844 C C . GLU A 1 120 ? 76.297 0.156 -8.970 1.00 90.00 120 GLU A C 1
ATOM 846 O O . GLU A 1 120 ? 76.396 1.032 -8.113 1.00 90.00 120 GLU A O 1
ATOM 851 N N . THR A 1 121 ? 77.378 -0.299 -9.614 1.00 90.56 121 THR A N 1
ATOM 852 C CA . THR A 1 121 ? 78.731 0.241 -9.391 1.00 90.56 121 THR A CA 1
ATOM 853 C C . THR A 1 121 ? 79.036 1.406 -10.330 1.00 90.56 121 THR A C 1
ATOM 855 O O . THR A 1 121 ? 79.676 2.380 -9.931 1.00 90.56 121 THR A O 1
ATOM 858 N N . ASN A 1 122 ? 78.593 1.301 -11.581 1.00 92.75 122 ASN A N 1
ATOM 859 C CA . ASN A 1 122 ? 78.773 2.286 -12.635 1.00 92.75 122 ASN A CA 1
ATOM 860 C C . ASN A 1 122 ? 77.406 2.570 -13.270 1.00 92.75 122 ASN A C 1
ATOM 862 O O . ASN A 1 122 ? 77.058 1.977 -14.294 1.00 92.75 122 ASN A O 1
ATOM 866 N N . ASN A 1 123 ? 76.641 3.467 -12.648 1.00 92.69 123 ASN A N 1
ATOM 867 C CA . ASN A 1 123 ? 75.271 3.772 -13.062 1.00 92.69 123 ASN A CA 1
ATOM 868 C C . ASN A 1 123 ? 75.219 4.267 -14.512 1.00 92.69 123 ASN A C 1
ATOM 870 O O . ASN A 1 123 ? 76.098 5.007 -14.965 1.00 92.69 123 ASN A O 1
ATOM 874 N N . VAL A 1 124 ? 74.160 3.890 -15.227 1.00 94.38 124 VAL A N 1
ATOM 875 C CA . VAL A 1 124 ? 73.882 4.393 -16.578 1.00 94.38 124 VAL A CA 1
ATOM 876 C C . VAL A 1 124 ? 72.775 5.431 -16.486 1.00 94.38 124 VAL A C 1
ATOM 878 O O . VAL A 1 124 ? 71.746 5.192 -15.859 1.00 94.38 124 VAL A O 1
ATOM 881 N N . THR A 1 125 ? 72.983 6.588 -17.105 1.00 94.88 125 THR A N 1
ATOM 882 C CA . THR A 1 125 ? 71.970 7.649 -17.164 1.00 94.88 125 THR A CA 1
ATOM 883 C C . THR A 1 125 ? 71.248 7.596 -18.503 1.00 94.88 125 THR A C 1
ATOM 885 O O . THR A 1 125 ? 71.892 7.548 -19.548 1.00 94.88 125 THR A O 1
ATOM 888 N N . VAL A 1 126 ? 69.922 7.636 -18.487 1.00 93.50 126 VAL A N 1
ATOM 889 C CA . VAL A 1 126 ? 69.090 7.848 -19.670 1.00 93.50 126 VAL A CA 1
ATOM 890 C C . VAL A 1 126 ? 68.750 9.335 -19.740 1.00 93.50 126 VAL A C 1
ATOM 892 O O . VAL A 1 126 ? 67.958 9.835 -18.943 1.00 93.50 126 VAL A O 1
ATOM 895 N N . ASP A 1 127 ? 69.385 10.030 -20.681 1.00 94.44 127 ASP A N 1
ATOM 896 C CA . ASP A 1 127 ? 69.114 11.435 -20.998 1.00 94.44 127 ASP A CA 1
ATOM 897 C C . ASP A 1 127 ? 67.866 11.502 -21.877 1.00 94.44 127 ASP A C 1
ATOM 899 O O . ASP A 1 127 ? 67.846 10.969 -22.990 1.00 94.44 127 ASP A O 1
ATOM 903 N N . LEU A 1 128 ? 66.811 12.150 -21.384 1.00 92.50 128 LEU A N 1
ATOM 904 C CA . LEU A 1 128 ? 65.515 12.212 -22.070 1.00 92.50 128 LEU A CA 1
ATOM 905 C C . LEU A 1 128 ? 65.506 13.173 -23.270 1.00 92.50 128 LEU A C 1
ATOM 907 O O . LEU A 1 128 ? 64.474 13.341 -23.922 1.00 92.50 128 LEU A O 1
ATOM 911 N N . ASN A 1 129 ? 66.647 13.792 -23.585 1.00 91.56 129 ASN A N 1
ATOM 912 C CA . ASN A 1 129 ? 66.869 14.650 -24.745 1.00 91.56 129 ASN A CA 1
ATOM 913 C C . ASN A 1 129 ? 65.906 15.852 -24.800 1.00 91.56 129 ASN A C 1
ATOM 915 O O . ASN A 1 129 ? 65.431 16.257 -25.863 1.00 91.56 129 ASN A O 1
ATOM 919 N N . GLY A 1 130 ? 65.601 16.419 -23.627 1.00 86.25 130 GLY A N 1
ATOM 920 C CA . GLY A 1 130 ? 64.705 17.568 -23.461 1.00 86.25 130 GLY A CA 1
ATOM 921 C C . GLY A 1 130 ? 63.207 17.239 -23.415 1.00 86.25 130 GLY A C 1
ATOM 922 O O . GLY A 1 130 ? 62.398 18.168 -23.419 1.00 86.25 130 GLY A O 1
ATOM 923 N N . LEU A 1 131 ? 62.837 15.954 -23.375 1.00 90.50 131 LEU A N 1
ATOM 924 C CA . LEU A 1 131 ? 61.472 15.474 -23.131 1.00 90.50 131 LEU A CA 1
ATOM 925 C C . LEU A 1 131 ? 61.283 15.066 -21.662 1.00 90.50 131 LEU A C 1
ATOM 927 O O . LEU A 1 131 ? 62.255 14.867 -20.940 1.00 90.50 131 LEU A O 1
ATOM 931 N N . ASN A 1 132 ? 60.029 14.918 -21.230 1.00 90.12 132 ASN A N 1
ATOM 932 C CA . ASN A 1 132 ? 59.706 14.489 -19.868 1.00 90.12 132 ASN A CA 1
ATOM 933 C C . ASN A 1 132 ? 59.598 12.953 -19.740 1.00 90.12 132 ASN A C 1
ATOM 935 O O . ASN A 1 132 ? 59.487 12.233 -20.734 1.00 90.12 132 ASN A O 1
ATOM 939 N N . MET A 1 133 ? 59.583 12.455 -18.505 1.00 86.81 133 MET A N 1
ATOM 940 C CA . MET A 1 133 ? 59.169 11.112 -18.109 1.00 86.81 133 MET A CA 1
ATOM 941 C C . MET A 1 133 ? 58.120 11.215 -17.003 1.00 86.81 133 MET A C 1
ATOM 943 O O . MET A 1 133 ? 58.388 11.815 -15.962 1.00 86.81 133 MET A O 1
ATOM 947 N N . ASN A 1 134 ? 56.924 10.654 -17.207 1.00 82.88 134 ASN A N 1
ATOM 948 C CA . ASN A 1 134 ? 55.784 10.791 -16.283 1.00 82.88 134 ASN A CA 1
ATOM 949 C C . ASN A 1 134 ? 55.543 12.249 -15.814 1.00 82.88 134 ASN A C 1
ATOM 951 O O . ASN A 1 134 ? 55.185 12.493 -14.663 1.00 82.88 134 ASN A O 1
ATOM 955 N N . GLY A 1 135 ? 55.779 13.238 -16.682 1.00 82.00 135 GLY A N 1
ATOM 956 C CA . GLY A 1 135 ? 55.653 14.659 -16.335 1.00 82.00 135 GLY A CA 1
ATOM 957 C C . GLY A 1 135 ? 56.872 15.316 -15.672 1.00 82.00 135 GLY A C 1
ATOM 958 O O . GLY A 1 135 ? 56.850 16.530 -15.468 1.00 82.00 135 GLY A O 1
ATOM 959 N N . SER A 1 136 ? 57.934 14.564 -15.364 1.00 83.69 136 SER A N 1
ATOM 960 C CA . SER A 1 136 ? 59.197 15.082 -14.814 1.00 83.69 136 SER A CA 1
ATOM 961 C C . SER A 1 136 ? 60.256 15.260 -15.903 1.00 83.69 136 SER A C 1
ATOM 963 O O . SER A 1 136 ? 60.395 14.401 -16.762 1.00 83.69 136 SER A O 1
ATOM 965 N N . GLY A 1 137 ? 61.018 16.353 -15.875 1.00 81.56 137 GLY A N 1
ATOM 966 C CA . GLY A 1 137 ? 62.102 16.613 -16.835 1.00 81.56 137 GLY A CA 1
ATOM 967 C C . GLY A 1 137 ? 63.480 16.115 -16.387 1.00 81.56 137 GLY A C 1
ATOM 968 O O . GLY A 1 137 ? 64.475 16.467 -17.016 1.00 81.56 137 GLY A O 1
ATOM 969 N N . ASP A 1 138 ? 63.550 15.379 -15.276 1.00 84.94 138 ASP A N 1
ATOM 970 C CA . ASP A 1 138 ? 64.804 14.856 -14.733 1.00 84.94 138 ASP A CA 1
ATOM 971 C C . ASP A 1 138 ? 65.245 13.586 -15.483 1.00 84.94 138 ASP A C 1
ATOM 973 O O . ASP A 1 138 ? 64.423 12.723 -15.798 1.00 84.94 138 ASP A O 1
ATOM 977 N N . ASP A 1 139 ? 66.551 13.455 -15.734 1.00 86.19 139 ASP A N 1
ATOM 978 C CA . ASP A 1 139 ? 67.135 12.258 -16.350 1.00 86.19 139 ASP A CA 1
ATOM 979 C C . ASP A 1 139 ? 66.925 11.015 -15.468 1.00 86.19 139 ASP A C 1
ATOM 981 O O . ASP A 1 139 ? 67.046 11.071 -14.239 1.00 86.19 139 ASP A O 1
ATOM 985 N N . LEU A 1 140 ? 66.685 9.859 -16.091 1.00 88.69 140 LEU A N 1
ATOM 986 C CA . LEU A 1 140 ? 66.552 8.595 -15.366 1.00 88.69 140 LEU A CA 1
ATOM 987 C C . LEU A 1 140 ? 67.934 8.002 -15.089 1.00 88.69 140 LEU A C 1
ATOM 989 O O . LEU A 1 140 ? 68.702 7.716 -16.006 1.00 88.69 140 LEU A O 1
ATOM 993 N N . VAL A 1 141 ? 68.247 7.762 -13.819 1.00 92.00 141 VAL A N 1
ATOM 994 C CA . VAL A 1 141 ? 69.459 7.041 -13.416 1.00 92.00 141 VAL A CA 1
ATOM 995 C C . VAL A 1 141 ? 69.102 5.584 -13.163 1.00 92.00 141 VAL A C 1
ATOM 997 O O . VAL A 1 141 ? 68.282 5.285 -12.303 1.00 92.00 141 VAL A O 1
ATOM 1000 N N . ILE A 1 142 ? 69.740 4.681 -13.901 1.00 89.56 142 ILE A N 1
ATOM 1001 C CA . ILE A 1 142 ? 69.624 3.241 -13.698 1.00 89.56 142 ILE A CA 1
ATOM 1002 C C . ILE A 1 142 ? 70.730 2.820 -12.728 1.00 89.56 142 ILE A C 1
ATOM 1004 O O . ILE A 1 142 ? 71.915 2.881 -13.067 1.00 89.56 142 ILE A O 1
ATOM 1008 N N . ASP A 1 143 ? 70.342 2.416 -11.522 1.00 91.06 143 ASP A N 1
ATOM 1009 C CA . ASP A 1 143 ? 71.242 2.059 -10.417 1.00 91.06 143 ASP A CA 1
ATOM 1010 C C . ASP A 1 143 ? 71.026 0.633 -9.880 1.00 91.06 143 ASP A C 1
ATOM 1012 O O . ASP A 1 143 ? 71.701 0.208 -8.944 1.00 91.06 143 ASP A O 1
ATOM 1016 N N . LEU A 1 144 ? 70.131 -0.136 -10.505 1.00 85.94 144 LEU A N 1
ATOM 1017 C CA . LEU A 1 144 ? 69.823 -1.508 -10.121 1.00 85.94 144 LEU A CA 1
ATOM 1018 C C . LEU A 1 144 ? 70.460 -2.515 -11.088 1.00 85.94 144 LEU A C 1
ATOM 1020 O O . LEU A 1 144 ? 70.194 -2.516 -12.291 1.00 85.94 144 LEU A O 1
ATOM 1024 N N . ASN A 1 145 ? 71.268 -3.427 -10.547 1.00 86.12 145 ASN A N 1
ATOM 1025 C CA . ASN A 1 145 ? 71.817 -4.551 -11.306 1.00 86.12 145 ASN A CA 1
ATOM 1026 C C . ASN A 1 145 ? 70.703 -5.439 -11.878 1.00 86.12 145 ASN A C 1
ATOM 1028 O O . ASN A 1 145 ? 69.742 -5.762 -11.182 1.00 86.12 145 ASN A O 1
ATOM 1032 N N . TYR A 1 146 ? 70.873 -5.898 -13.122 1.00 85.56 146 TYR A N 1
ATOM 1033 C CA . TYR A 1 146 ? 69.927 -6.801 -13.798 1.00 85.56 146 TYR A CA 1
ATOM 1034 C C . TYR A 1 146 ? 68.493 -6.262 -13.942 1.00 85.56 146 TYR A C 1
ATOM 1036 O O . TYR A 1 146 ? 67.551 -7.046 -14.063 1.00 85.56 146 TYR A O 1
ATOM 1044 N N . CYS A 1 147 ? 68.308 -4.939 -13.943 1.00 82.88 147 CYS A N 1
ATOM 1045 C CA . CYS A 1 147 ? 67.004 -4.336 -14.199 1.00 82.88 147 CYS A CA 1
ATOM 1046 C C . CYS A 1 147 ? 66.546 -4.564 -15.649 1.00 82.88 147 CYS A C 1
ATOM 1048 O O . CYS A 1 147 ? 67.365 -4.633 -16.566 1.00 82.88 147 CYS A O 1
ATOM 1050 N N . TYR A 1 148 ? 65.232 -4.607 -15.860 1.00 86.19 148 TYR A N 1
ATOM 1051 C CA . TYR A 1 148 ? 64.604 -4.623 -17.180 1.00 86.19 148 TYR A CA 1
ATOM 1052 C C . TYR A 1 148 ? 63.391 -3.704 -17.169 1.00 86.19 148 TYR A C 1
ATOM 1054 O O . TYR A 1 148 ? 62.559 -3.812 -16.268 1.00 86.19 148 TYR A O 1
ATOM 1062 N N . PHE A 1 149 ? 63.275 -2.832 -18.164 1.00 84.81 149 PHE A N 1
ATOM 1063 C CA . PHE A 1 149 ? 62.069 -2.042 -18.388 1.00 84.81 149 PHE A CA 1
ATOM 1064 C C . PHE A 1 149 ? 61.993 -1.563 -19.838 1.00 84.81 149 PHE A C 1
ATOM 1066 O O . PHE A 1 149 ? 63.011 -1.403 -20.514 1.00 84.81 149 PHE A O 1
ATOM 1073 N N . GLU A 1 150 ? 60.776 -1.307 -20.305 1.00 89.38 150 GLU A N 1
ATOM 1074 C CA . GLU A 1 150 ? 60.522 -0.645 -21.580 1.00 89.38 150 GLU A CA 1
ATOM 1075 C C . GLU A 1 150 ? 59.920 0.732 -21.316 1.00 89.38 150 GLU A C 1
ATOM 1077 O O . GLU A 1 150 ? 59.288 0.983 -20.290 1.00 89.38 150 GLU A O 1
ATOM 1082 N N . MET A 1 151 ? 60.140 1.651 -22.240 1.00 89.38 151 MET A N 1
ATOM 1083 C CA . MET A 1 151 ? 59.599 2.998 -22.201 1.00 89.38 151 MET A CA 1
ATOM 1084 C C . MET A 1 151 ? 58.770 3.222 -23.451 1.00 89.38 151 MET A C 1
ATOM 1086 O O . MET A 1 151 ? 59.237 2.940 -24.548 1.00 89.38 151 MET A O 1
ATOM 1090 N N . LEU A 1 152 ? 57.563 3.750 -23.279 1.00 90.25 152 LEU A N 1
ATOM 1091 C CA . LEU A 1 152 ? 56.624 4.087 -24.343 1.00 90.25 152 LEU A CA 1
ATOM 1092 C C . LEU A 1 152 ? 56.461 5.606 -24.405 1.00 90.25 152 LEU A C 1
ATOM 1094 O O . LEU A 1 152 ? 56.231 6.245 -23.377 1.00 90.25 152 LEU A O 1
ATOM 1098 N N . TYR A 1 153 ? 56.543 6.200 -25.591 1.00 92.56 153 TYR A N 1
ATOM 1099 C CA . TYR A 1 153 ? 56.248 7.617 -25.757 1.00 92.56 153 TYR A CA 1
ATOM 1100 C C . TYR A 1 153 ? 54.741 7.856 -25.902 1.00 92.56 153 TYR A C 1
ATOM 1102 O O . TYR A 1 153 ? 54.068 7.274 -26.755 1.00 92.56 153 TYR A O 1
ATOM 1110 N N . THR A 1 154 ? 54.202 8.752 -25.073 1.00 88.94 154 THR A N 1
ATOM 1111 C CA . THR A 1 154 ? 52.752 9.015 -24.986 1.00 88.94 154 THR A CA 1
ATOM 1112 C C . THR A 1 154 ? 52.191 9.859 -26.131 1.00 88.94 154 THR A C 1
ATOM 1114 O O . THR A 1 154 ? 50.975 9.983 -26.257 1.00 88.94 154 THR A O 1
ATOM 1117 N N . GLY A 1 155 ? 53.049 10.448 -26.971 1.00 87.44 155 GLY A N 1
ATOM 1118 C CA . GLY A 1 155 ? 52.641 11.404 -28.006 1.00 87.44 155 GLY A CA 1
ATOM 1119 C C . GLY A 1 155 ? 52.516 12.849 -27.522 1.00 87.44 155 GLY A C 1
ATOM 1120 O O . GLY A 1 155 ? 52.269 13.745 -28.327 1.00 87.44 155 GLY A O 1
ATOM 1121 N N . ASP A 1 156 ? 52.697 13.088 -26.224 1.00 88.25 156 ASP A N 1
ATOM 1122 C CA . ASP A 1 156 ? 52.666 14.405 -25.599 1.00 88.25 156 ASP A CA 1
ATOM 1123 C C . ASP A 1 156 ? 54.012 14.682 -24.924 1.00 88.25 156 ASP A C 1
ATOM 1125 O O . ASP A 1 156 ? 54.458 13.919 -24.075 1.00 88.25 156 ASP A O 1
ATOM 1129 N N . ALA A 1 157 ? 54.665 15.794 -25.267 1.00 84.88 157 ALA A N 1
ATOM 1130 C CA . ALA A 1 157 ? 55.958 16.159 -24.693 1.00 84.88 157 ALA A CA 1
ATOM 1131 C C . ALA A 1 157 ? 55.882 16.534 -23.203 1.00 84.88 157 ALA A C 1
ATOM 1133 O O . ALA A 1 157 ? 56.900 16.454 -22.517 1.00 84.88 157 ALA A O 1
ATOM 1134 N N . THR A 1 158 ? 54.708 16.940 -22.699 1.00 84.31 158 THR A N 1
ATOM 1135 C CA . THR A 1 158 ? 54.549 17.305 -21.283 1.00 84.31 158 THR A CA 1
ATOM 1136 C C . THR A 1 158 ? 54.458 16.089 -20.375 1.00 84.31 158 THR A C 1
ATOM 1138 O O . THR A 1 158 ? 55.104 16.090 -19.332 1.00 84.31 158 THR A O 1
ATOM 1141 N N . THR A 1 159 ? 53.748 15.036 -20.778 1.00 85.44 159 THR A N 1
ATOM 1142 C CA . THR A 1 159 ? 53.767 13.735 -20.087 1.00 85.44 159 THR A CA 1
ATOM 1143 C C . THR A 1 159 ? 55.043 12.953 -20.421 1.00 85.44 159 THR A C 1
ATOM 1145 O O . THR A 1 159 ? 55.708 12.424 -19.531 1.00 85.44 159 THR A O 1
ATOM 1148 N N . GLY A 1 160 ? 55.425 12.960 -21.697 1.00 90.06 160 GLY A N 1
ATOM 1149 C CA . GLY A 1 160 ? 56.669 12.419 -22.221 1.00 90.06 160 GLY A CA 1
ATOM 1150 C C . GLY A 1 160 ? 56.688 10.892 -22.302 1.00 90.06 160 GLY A C 1
ATOM 1151 O O . GLY A 1 160 ? 55.722 10.274 -22.761 1.00 90.06 160 GLY A O 1
ATOM 1152 N N . TRP A 1 161 ? 57.803 10.283 -21.905 1.00 91.69 161 TRP A N 1
ATOM 1153 C CA . TRP A 1 161 ? 57.966 8.832 -21.838 1.00 91.69 161 TRP A CA 1
ATOM 1154 C C . TRP A 1 161 ? 57.314 8.256 -20.578 1.00 91.69 161 TRP A C 1
ATOM 1156 O O . TRP A 1 161 ? 57.416 8.829 -19.495 1.00 91.69 161 TRP A O 1
ATOM 1166 N N . VAL A 1 162 ? 56.682 7.094 -20.697 1.00 88.12 162 VAL A N 1
ATOM 1167 C CA . VAL A 1 162 ? 56.130 6.340 -19.563 1.00 88.12 162 VAL A CA 1
ATOM 1168 C C . VAL A 1 162 ? 56.783 4.966 -19.507 1.00 88.12 162 VAL A C 1
ATOM 1170 O O . VAL A 1 162 ? 57.076 4.375 -20.546 1.00 88.12 162 VAL A O 1
ATOM 1173 N N . LEU A 1 163 ? 57.024 4.449 -18.304 1.00 83.94 163 LEU A N 1
ATOM 1174 C CA . LEU A 1 163 ? 57.502 3.078 -18.132 1.00 83.94 163 LEU A CA 1
ATOM 1175 C C . LEU A 1 163 ? 56.374 2.116 -18.523 1.00 83.94 163 LEU A C 1
ATOM 1177 O O . LEU A 1 163 ? 55.297 2.138 -17.930 1.00 83.94 163 LEU A O 1
ATOM 1181 N N . SER A 1 164 ? 56.620 1.293 -19.536 1.00 69.19 164 SER A N 1
ATOM 1182 C CA . SER A 1 164 ? 55.743 0.208 -19.952 1.00 69.19 164 SER A CA 1
ATOM 1183 C C . SER A 1 164 ? 56.343 -1.093 -19.435 1.00 69.19 164 SER A C 1
ATOM 1185 O O . SER A 1 164 ? 57.408 -1.524 -19.872 1.00 69.19 164 SER A O 1
ATOM 1187 N N . ASN A 1 165 ? 55.693 -1.721 -18.462 1.00 56.12 165 ASN A N 1
ATOM 1188 C CA . ASN A 1 165 ? 55.987 -3.103 -18.124 1.00 56.12 165 ASN A CA 1
ATOM 1189 C C . ASN A 1 165 ? 55.091 -4.008 -18.980 1.00 56.12 165 ASN A C 1
ATOM 1191 O O . ASN A 1 165 ? 53.988 -4.374 -18.599 1.00 56.12 165 ASN A O 1
ATOM 1195 N N . THR A 1 166 ? 55.580 -4.422 -20.143 1.00 47.91 166 THR A N 1
ATOM 1196 C CA . THR A 1 166 ? 54.971 -5.484 -20.973 1.00 47.91 166 THR A CA 1
ATOM 1197 C C . THR A 1 166 ? 55.203 -6.894 -20.401 1.00 47.91 166 THR A C 1
ATOM 1199 O O . THR A 1 166 ? 55.078 -7.907 -21.088 1.00 47.91 166 THR A O 1
ATOM 1202 N N . ASP A 1 167 ? 55.507 -6.978 -19.106 1.00 47.22 167 ASP A N 1
ATOM 1203 C CA . ASP A 1 167 ? 55.467 -8.189 -18.301 1.00 47.22 167 ASP A CA 1
ATOM 1204 C C . ASP A 1 167 ? 53.990 -8.602 -18.120 1.00 47.22 167 ASP A C 1
ATOM 1206 O O . ASP A 1 167 ? 53.320 -8.265 -17.148 1.00 47.22 167 ASP A O 1
ATOM 1210 N N . GLU A 1 168 ? 53.468 -9.366 -19.079 1.00 49.34 168 GLU A N 1
ATOM 1211 C CA . GLU A 1 168 ? 52.270 -10.203 -18.903 1.00 49.34 168 GLU A CA 1
ATOM 1212 C C . GLU A 1 168 ? 52.566 -11.451 -18.031 1.00 49.34 168 GLU A C 1
ATOM 1214 O O . GLU A 1 168 ? 51.794 -12.411 -18.017 1.00 49.34 168 GLU A O 1
ATOM 1219 N N . SER A 1 169 ? 53.691 -11.490 -17.304 1.00 45.53 169 SER A N 1
ATOM 1220 C CA . SER A 1 169 ? 54.135 -12.633 -16.494 1.00 45.53 169 SER A CA 1
ATOM 1221 C C . SER A 1 169 ? 53.684 -12.583 -15.033 1.00 45.53 169 SER A C 1
ATOM 1223 O O . SER A 1 169 ? 54.102 -13.421 -14.235 1.00 45.53 169 SER A O 1
ATOM 1225 N N . GLY A 1 170 ? 52.765 -11.682 -14.676 1.00 47.38 170 GLY A N 1
ATOM 1226 C CA . GLY A 1 170 ? 52.046 -11.778 -13.406 1.00 47.38 170 GLY A CA 1
ATOM 1227 C C . GLY A 1 170 ? 52.943 -11.641 -12.178 1.00 47.38 170 GLY A C 1
ATOM 1228 O O . GLY A 1 170 ? 52.631 -12.209 -11.133 1.00 47.38 170 GLY A O 1
ATOM 1229 N N . ASN A 1 171 ? 54.025 -10.867 -12.272 1.00 48.56 171 ASN A N 1
ATOM 1230 C CA . ASN A 1 171 ? 54.789 -10.446 -11.104 1.00 48.56 171 ASN A CA 1
ATOM 1231 C C . ASN A 1 171 ? 54.126 -9.228 -10.438 1.00 48.56 171 ASN A C 1
ATOM 1233 O O . ASN A 1 171 ? 54.670 -8.124 -10.382 1.00 48.56 171 ASN A O 1
ATOM 1237 N N . VAL A 1 172 ? 52.905 -9.451 -9.951 1.00 54.41 172 VAL A N 1
ATOM 1238 C CA . VAL A 1 172 ? 52.142 -8.493 -9.138 1.00 54.41 172 VAL A CA 1
ATOM 1239 C C . VAL A 1 172 ? 52.876 -8.208 -7.814 1.00 54.41 172 VAL A C 1
ATOM 1241 O O . VAL A 1 172 ? 52.731 -7.123 -7.255 1.00 54.41 172 VAL A O 1
ATOM 1244 N N . ASP A 1 173 ? 53.758 -9.115 -7.381 1.00 53.59 173 ASP A N 1
ATOM 1245 C CA . ASP A 1 173 ? 54.533 -9.002 -6.141 1.00 53.59 173 ASP A CA 1
ATOM 1246 C C . ASP A 1 173 ? 55.542 -7.833 -6.166 1.00 53.59 173 ASP A C 1
ATOM 1248 O O . ASP A 1 173 ? 55.783 -7.207 -5.136 1.00 53.59 173 ASP A O 1
ATOM 1252 N N . ASN A 1 174 ? 56.075 -7.449 -7.334 1.00 53.38 174 ASN A N 1
ATOM 1253 C CA . ASN A 1 174 ? 56.965 -6.281 -7.447 1.00 53.38 174 ASN A CA 1
ATOM 1254 C C . ASN A 1 174 ? 56.227 -4.953 -7.687 1.00 53.38 174 ASN A C 1
ATOM 1256 O O . ASN A 1 174 ? 56.797 -3.889 -7.449 1.00 53.38 174 ASN A O 1
ATOM 1260 N N . ILE A 1 175 ? 54.957 -4.987 -8.102 1.00 53.28 175 ILE A N 1
ATOM 1261 C CA . ILE A 1 175 ? 54.097 -3.794 -8.129 1.00 53.28 175 ILE A CA 1
ATOM 1262 C C . ILE A 1 175 ? 53.597 -3.457 -6.722 1.00 53.28 175 ILE A C 1
ATOM 1264 O O . ILE A 1 175 ? 53.505 -2.279 -6.397 1.00 53.28 175 ILE A O 1
ATOM 1268 N N . GLN A 1 176 ? 53.366 -4.454 -5.864 1.00 50.00 176 GLN A N 1
ATOM 1269 C CA . GLN A 1 176 ? 52.939 -4.243 -4.474 1.00 50.00 176 GLN A CA 1
ATOM 1270 C C . GLN A 1 176 ? 54.040 -3.621 -3.589 1.00 50.00 176 GLN A C 1
ATOM 1272 O O . GLN A 1 176 ? 53.743 -3.011 -2.566 1.00 50.00 176 GLN A O 1
ATOM 1277 N N . ALA A 1 177 ? 55.307 -3.729 -4.007 1.00 51.88 177 ALA A N 1
ATOM 1278 C CA . ALA A 1 177 ? 56.441 -3.058 -3.369 1.00 51.88 177 ALA A CA 1
ATOM 1279 C C . ALA A 1 177 ? 56.800 -1.697 -4.004 1.00 51.88 177 ALA A C 1
ATOM 1281 O O . ALA A 1 177 ? 57.437 -0.875 -3.346 1.00 51.88 177 ALA A O 1
ATOM 1282 N N . PHE A 1 178 ? 56.426 -1.447 -5.268 1.00 57.03 178 PHE A N 1
ATOM 1283 C CA . PHE A 1 178 ? 56.756 -0.201 -5.980 1.00 57.03 178 PHE A CA 1
ATOM 1284 C C . PHE A 1 178 ? 55.621 0.832 -5.961 1.00 57.03 178 PHE A C 1
ATOM 1286 O O . PHE A 1 178 ? 55.876 2.030 -5.860 1.00 57.03 178 PHE A O 1
ATOM 1293 N N . ILE A 1 179 ? 54.367 0.387 -6.004 1.00 49.50 179 ILE A N 1
ATOM 1294 C CA . ILE A 1 179 ? 53.215 1.210 -5.649 1.00 49.50 179 ILE A CA 1
ATOM 1295 C C . ILE A 1 179 ? 52.983 0.907 -4.183 1.00 49.50 179 ILE A C 1
ATOM 1297 O O . ILE A 1 179 ? 52.449 -0.151 -3.860 1.00 49.50 179 ILE A O 1
ATOM 1301 N N . GLY A 1 180 ? 53.463 1.779 -3.296 1.00 44.78 180 GLY A N 1
ATOM 1302 C CA . GLY A 1 180 ? 53.177 1.641 -1.878 1.00 44.78 180 GLY A CA 1
ATOM 1303 C C . GLY A 1 180 ? 51.694 1.341 -1.707 1.00 44.78 180 GLY A C 1
ATOM 1304 O O . GLY A 1 180 ? 50.851 2.127 -2.140 1.00 44.78 180 GLY A O 1
ATOM 1305 N N . ASN A 1 181 ? 51.384 0.198 -1.099 1.00 45.44 181 ASN A N 1
ATOM 1306 C CA . ASN A 1 181 ? 50.090 -0.020 -0.482 1.00 45.44 181 ASN A CA 1
ATOM 1307 C C . ASN A 1 181 ? 49.980 0.909 0.741 1.00 45.44 181 ASN A C 1
ATOM 1309 O O . ASN A 1 181 ? 49.950 0.469 1.881 1.00 45.44 181 ASN A O 1
ATOM 1313 N N . ASP A 1 182 ? 49.988 2.209 0.460 1.00 48.06 182 ASP A N 1
ATOM 1314 C CA . ASP A 1 182 ? 49.394 3.279 1.252 1.00 48.06 182 ASP A CA 1
ATOM 1315 C C . ASP A 1 182 ? 47.939 3.509 0.781 1.00 48.06 182 ASP A C 1
ATOM 1317 O O . ASP A 1 182 ? 47.294 4.473 1.167 1.00 48.06 182 ASP A O 1
ATOM 1321 N N . ASP A 1 183 ? 47.415 2.614 -0.072 1.00 43.78 183 ASP A N 1
ATOM 1322 C CA . ASP A 1 183 ? 46.064 2.670 -0.638 1.00 43.78 183 ASP A CA 1
ATOM 1323 C C . ASP A 1 183 ? 45.207 1.464 -0.221 1.00 43.78 183 ASP A C 1
ATOM 1325 O O . ASP A 1 183 ? 44.215 1.112 -0.865 1.00 43.78 183 ASP A O 1
ATOM 1329 N N . ASN A 1 184 ? 45.481 0.923 0.968 1.00 47.28 184 ASN A N 1
ATOM 1330 C CA . ASN A 1 184 ? 44.360 0.688 1.857 1.00 47.28 184 ASN A CA 1
ATOM 1331 C C . ASN A 1 184 ? 43.842 2.060 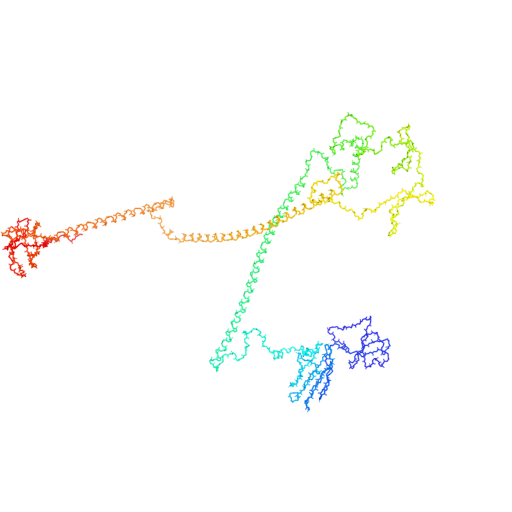2.315 1.00 47.28 184 ASN A C 1
ATOM 1333 O O . ASN A 1 184 ? 44.159 2.553 3.393 1.00 47.28 184 ASN A O 1
ATOM 1337 N N . VAL A 1 185 ? 43.051 2.691 1.447 1.00 43.94 185 VAL A N 1
ATOM 1338 C CA . VAL A 1 185 ? 42.384 3.973 1.712 1.00 43.94 185 VAL A CA 1
ATOM 1339 C C . VAL A 1 185 ? 41.353 3.860 2.844 1.00 43.94 185 VAL A C 1
ATOM 1341 O O . VAL A 1 185 ? 40.752 4.862 3.231 1.00 43.94 185 VAL A O 1
ATOM 1344 N N . ASP A 1 186 ? 41.150 2.661 3.399 1.00 48.97 186 ASP A N 1
ATOM 1345 C CA . ASP A 1 186 ? 40.564 2.501 4.717 1.00 48.97 186 ASP A CA 1
ATOM 1346 C C . ASP A 1 186 ? 41.651 2.684 5.783 1.00 48.97 186 ASP A C 1
ATOM 1348 O O . ASP A 1 186 ? 42.359 1.749 6.162 1.00 48.97 186 ASP A O 1
ATOM 1352 N N . SER A 1 187 ? 41.753 3.907 6.306 1.00 49.06 187 SER A N 1
ATOM 1353 C CA . SER A 1 187 ? 42.651 4.283 7.406 1.00 49.06 187 SER A CA 1
ATOM 1354 C C . SER A 1 187 ? 42.516 3.426 8.678 1.00 49.06 187 SER A C 1
ATOM 1356 O O . SER A 1 187 ? 43.223 3.679 9.653 1.00 49.06 187 SER A O 1
ATOM 1358 N N . ALA A 1 188 ? 41.591 2.465 8.708 1.00 49.91 188 ALA A N 1
ATOM 1359 C CA . ALA A 1 188 ? 41.302 1.627 9.853 1.00 49.91 188 ALA A CA 1
ATOM 1360 C C . ALA A 1 188 ? 41.896 0.205 9.808 1.00 49.91 188 ALA A C 1
ATOM 1362 O O . ALA A 1 188 ? 41.997 -0.413 10.867 1.00 49.91 188 ALA A O 1
ATOM 1363 N N . VAL A 1 189 ? 42.348 -0.306 8.654 1.00 49.09 189 VAL A N 1
ATOM 1364 C CA . VAL A 1 189 ? 42.961 -1.651 8.597 1.00 49.09 189 VAL A CA 1
ATOM 1365 C C . VAL A 1 189 ? 44.482 -1.522 8.643 1.00 49.09 189 VAL A C 1
ATOM 1367 O O . VAL A 1 189 ? 45.146 -1.198 7.656 1.00 49.09 189 VAL A O 1
ATOM 1370 N N . THR A 1 190 ? 45.042 -1.750 9.830 1.00 50.78 190 THR A N 1
ATOM 1371 C CA . THR A 1 190 ? 46.494 -1.794 10.038 1.00 50.78 190 THR A CA 1
ATOM 1372 C C . THR A 1 190 ? 47.027 -3.150 9.588 1.00 50.78 190 THR A C 1
ATOM 1374 O O . THR A 1 190 ? 46.578 -4.203 10.032 1.00 50.78 190 THR A O 1
ATOM 1377 N N . GLU A 1 191 ? 47.981 -3.130 8.660 1.00 52.72 191 GLU A N 1
ATOM 1378 C CA . GLU A 1 191 ? 48.588 -4.333 8.099 1.00 52.72 191 GLU A CA 1
ATOM 1379 C C . GLU A 1 191 ? 49.216 -5.189 9.218 1.00 52.72 191 GLU A C 1
ATOM 1381 O O . GLU A 1 191 ? 50.067 -4.728 9.983 1.00 52.72 191 GLU A O 1
ATOM 1386 N N . PHE A 1 192 ? 48.766 -6.441 9.352 1.00 47.19 192 PHE A N 1
ATOM 1387 C CA . PHE A 1 192 ? 49.245 -7.386 10.365 1.00 47.19 192 PHE A CA 1
ATOM 1388 C C . PHE A 1 192 ? 50.664 -7.872 10.038 1.00 47.19 192 PHE A C 1
ATOM 1390 O O . PHE A 1 192 ? 50.867 -8.996 9.577 1.00 47.19 192 PHE A O 1
ATOM 1397 N N . THR A 1 193 ? 51.671 -7.045 10.298 1.00 51.69 193 THR A N 1
ATOM 1398 C CA . THR A 1 193 ? 53.065 -7.496 10.357 1.00 51.69 193 THR A CA 1
ATOM 1399 C C . THR A 1 193 ? 53.320 -8.174 11.711 1.00 51.69 193 THR A C 1
ATOM 1401 O O . THR A 1 193 ? 52.657 -7.878 12.707 1.00 51.69 193 THR A O 1
ATOM 1404 N N . GLU A 1 194 ? 54.264 -9.122 11.787 1.00 53.09 194 GLU A N 1
ATOM 1405 C CA . GLU A 1 194 ? 54.595 -9.861 13.029 1.00 53.09 194 GLU A CA 1
ATOM 1406 C C . GLU A 1 194 ? 54.979 -8.945 14.215 1.00 53.09 194 GLU A C 1
ATOM 1408 O O . GLU A 1 194 ? 55.009 -9.391 15.363 1.00 53.09 194 GLU A O 1
ATOM 1413 N N . GLU A 1 195 ? 55.218 -7.658 13.959 1.00 58.69 195 GLU A N 1
ATOM 1414 C CA . GLU A 1 195 ? 55.491 -6.623 14.953 1.00 58.69 195 GLU A CA 1
ATOM 1415 C C . GLU A 1 195 ? 54.242 -6.219 15.770 1.00 58.69 195 GLU A C 1
ATOM 1417 O O . GLU A 1 195 ? 54.387 -5.752 16.899 1.00 58.69 195 GLU A O 1
ATOM 1422 N N . ASN A 1 196 ? 53.022 -6.497 15.285 1.00 62.88 196 ASN A N 1
ATOM 1423 C CA . ASN A 1 196 ? 51.754 -6.072 15.907 1.00 62.88 196 ASN A CA 1
ATOM 1424 C C . ASN A 1 196 ? 51.162 -7.054 16.936 1.00 62.88 196 ASN A C 1
ATOM 1426 O O . ASN A 1 196 ? 50.160 -6.748 17.581 1.00 62.88 196 ASN A O 1
ATOM 1430 N N . TYR A 1 197 ? 51.776 -8.220 17.155 1.00 74.31 197 TYR A N 1
ATOM 1431 C CA . TYR A 1 197 ? 51.382 -9.106 18.255 1.00 74.31 197 TYR A CA 1
ATOM 1432 C C . TYR A 1 197 ? 52.092 -8.712 19.553 1.00 74.31 197 TYR A C 1
ATOM 1434 O O . TYR A 1 197 ? 53.289 -8.419 19.558 1.00 74.31 197 TYR A O 1
ATOM 1442 N N . ILE A 1 198 ? 51.363 -8.746 20.674 1.00 83.19 198 ILE A N 1
ATOM 1443 C CA . ILE A 1 198 ? 51.969 -8.608 22.003 1.00 83.19 198 ILE A CA 1
ATOM 1444 C C . ILE A 1 198 ? 52.866 -9.826 22.237 1.00 83.19 198 ILE A C 1
ATOM 1446 O O . ILE A 1 198 ? 52.380 -10.955 22.368 1.00 83.19 198 ILE A O 1
ATOM 1450 N N . VAL A 1 199 ? 54.175 -9.606 22.317 1.00 86.12 199 VAL A N 1
ATOM 1451 C CA . VAL A 1 199 ? 55.162 -10.656 22.588 1.00 86.12 199 VAL A CA 1
ATOM 1452 C C . VAL A 1 199 ? 55.744 -10.512 23.990 1.00 86.12 199 VAL A C 1
ATOM 1454 O O . VAL A 1 199 ? 55.774 -9.441 24.596 1.00 86.12 199 VAL A O 1
ATOM 1457 N N . GLY A 1 200 ? 56.213 -11.631 24.549 1.00 77.31 200 GLY A N 1
ATOM 1458 C CA . GLY A 1 200 ? 56.859 -11.645 25.861 1.00 77.31 200 GLY A CA 1
ATOM 1459 C C . GLY A 1 200 ? 58.179 -10.872 25.835 1.00 77.31 200 GLY A C 1
ATOM 1460 O O . GLY A 1 200 ? 59.213 -11.448 25.507 1.00 77.31 200 GLY A O 1
ATOM 1461 N N . GLY A 1 201 ? 58.140 -9.589 26.192 1.00 82.50 201 GLY A N 1
ATOM 1462 C CA . GLY A 1 201 ? 59.287 -8.679 26.129 1.00 82.50 201 GLY A CA 1
ATOM 1463 C C . GLY A 1 201 ? 58.924 -7.234 25.780 1.00 82.50 201 GLY A C 1
ATOM 1464 O O . GLY A 1 201 ? 59.744 -6.357 26.046 1.00 82.50 201 GLY A O 1
ATOM 1465 N N . ASP A 1 202 ? 57.719 -6.992 25.253 1.00 88.12 202 ASP A N 1
ATOM 1466 C CA . ASP A 1 202 ? 57.232 -5.647 24.927 1.00 88.12 202 ASP A CA 1
ATOM 1467 C C . ASP A 1 202 ? 57.162 -4.757 26.176 1.00 88.12 202 ASP A C 1
ATOM 1469 O O . ASP A 1 202 ? 56.785 -5.206 27.270 1.00 88.12 202 ASP A O 1
ATOM 1473 N N . ALA A 1 203 ? 57.522 -3.479 26.025 1.00 90.19 203 ALA A N 1
ATOM 1474 C CA . ALA A 1 203 ? 57.232 -2.500 27.060 1.00 90.19 203 ALA A CA 1
ATOM 1475 C C . ALA A 1 203 ? 55.708 -2.360 27.208 1.00 90.19 203 ALA A C 1
ATOM 1477 O O . ALA A 1 203 ? 54.951 -2.587 26.269 1.00 90.19 203 ALA A O 1
ATOM 1478 N N . LEU A 1 204 ? 55.238 -1.990 28.404 1.00 90.69 204 LEU A N 1
ATOM 1479 C CA . LEU A 1 204 ? 53.799 -1.839 28.655 1.00 90.69 204 LEU A CA 1
ATOM 1480 C C . LEU A 1 204 ? 53.145 -0.823 27.701 1.00 90.69 204 LEU A C 1
ATOM 1482 O O . LEU A 1 204 ? 51.986 -0.999 27.356 1.00 90.69 204 LEU A O 1
ATOM 1486 N N . GLU A 1 205 ? 53.887 0.211 27.303 1.00 91.19 205 GLU A N 1
ATOM 1487 C CA . GLU A 1 205 ? 53.453 1.235 26.347 1.00 91.19 205 GLU A CA 1
ATOM 1488 C C . GLU A 1 205 ? 53.237 0.620 24.954 1.00 91.19 205 GLU A C 1
ATOM 1490 O O . GLU A 1 205 ? 52.112 0.626 24.470 1.00 91.19 205 GLU A O 1
ATOM 1495 N N . ASP A 1 206 ? 54.239 -0.079 24.410 1.00 85.75 206 ASP A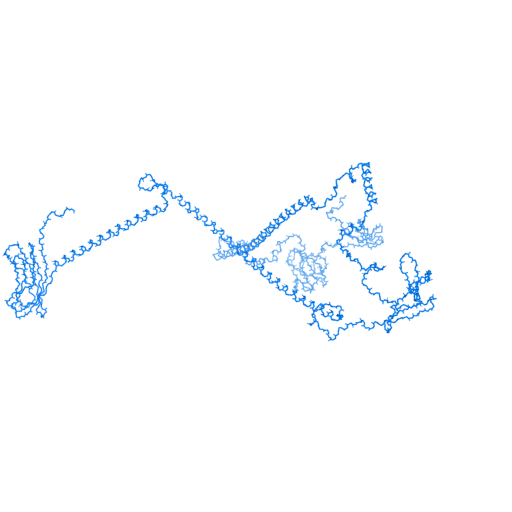 N 1
ATOM 1496 C CA . ASP A 1 206 ? 54.131 -0.785 23.123 1.00 85.75 206 ASP A CA 1
ATOM 1497 C C . ASP A 1 206 ? 52.995 -1.827 23.109 1.00 85.75 206 ASP A C 1
ATOM 1499 O O . ASP A 1 206 ? 52.304 -2.009 22.109 1.00 85.75 206 ASP A O 1
ATOM 1503 N N . ALA A 1 207 ? 52.778 -2.532 24.225 1.00 87.62 207 ALA A N 1
ATOM 1504 C CA . ALA A 1 207 ? 51.701 -3.515 24.337 1.00 87.62 207 ALA A CA 1
ATOM 1505 C C . ALA A 1 207 ? 50.301 -2.872 24.356 1.00 87.62 207 ALA A C 1
ATOM 1507 O O . ALA A 1 207 ? 49.344 -3.502 23.903 1.00 87.62 207 ALA A O 1
ATOM 1508 N N . ILE A 1 208 ? 50.174 -1.654 24.895 1.00 89.50 208 ILE A N 1
ATOM 1509 C CA . ILE A 1 208 ? 48.927 -0.877 24.872 1.00 89.50 208 ILE A CA 1
ATOM 1510 C C . ILE A 1 208 ? 48.662 -0.375 23.453 1.00 89.50 208 ILE A C 1
ATOM 1512 O O . ILE A 1 208 ? 47.563 -0.592 22.954 1.00 89.50 208 ILE A O 1
ATOM 1516 N N . ASP A 1 209 ? 49.668 0.181 22.776 1.00 87.69 209 ASP A N 1
ATOM 1517 C CA . ASP A 1 209 ? 49.519 0.688 21.406 1.00 87.69 209 ASP A CA 1
ATOM 1518 C C . ASP A 1 209 ? 49.080 -0.423 20.434 1.00 87.69 209 ASP A C 1
ATOM 1520 O O . ASP A 1 209 ? 48.144 -0.246 19.653 1.00 87.69 209 ASP A O 1
ATOM 1524 N N . LYS A 1 210 ? 49.672 -1.623 20.544 1.00 87.00 210 LYS A N 1
ATOM 1525 C CA . LYS A 1 210 ? 49.257 -2.802 19.757 1.00 87.00 210 LYS A CA 1
ATOM 1526 C C . LYS A 1 210 ? 47.817 -3.233 20.045 1.00 87.00 210 LYS A C 1
ATOM 1528 O O . LYS A 1 210 ? 47.106 -3.669 19.140 1.00 87.00 210 LYS A O 1
ATOM 1533 N N . LEU A 1 211 ? 47.383 -3.144 21.304 1.00 89.19 211 LEU A N 1
ATOM 1534 C CA . LEU A 1 211 ? 46.011 -3.478 21.686 1.00 89.19 211 LEU A CA 1
ATOM 1535 C C . LEU A 1 211 ? 45.015 -2.451 21.137 1.00 89.19 211 LEU A C 1
ATOM 1537 O O . LEU A 1 211 ? 43.956 -2.848 20.656 1.00 89.19 211 LEU A O 1
ATOM 1541 N N . ASP A 1 212 ? 45.359 -1.165 21.181 1.00 89.81 212 ASP A N 1
ATOM 1542 C CA . ASP A 1 212 ? 44.531 -0.085 20.644 1.00 89.81 212 ASP A CA 1
ATOM 1543 C C . ASP A 1 212 ? 44.374 -0.212 19.122 1.00 89.81 212 ASP A C 1
ATOM 1545 O O . ASP A 1 212 ? 43.262 -0.074 18.613 1.00 89.81 212 ASP A O 1
ATOM 1549 N N . MET A 1 213 ? 45.439 -0.577 18.398 1.00 83.56 213 MET A N 1
ATOM 1550 C CA . MET A 1 213 ? 45.369 -0.876 16.960 1.00 83.56 213 MET A CA 1
ATOM 1551 C C . MET A 1 213 ? 44.447 -2.062 16.655 1.00 83.56 213 MET A C 1
ATOM 1553 O O . MET A 1 213 ? 43.575 -1.963 15.795 1.00 83.56 213 MET A O 1
ATOM 1557 N N . ALA A 1 214 ? 44.588 -3.173 17.387 1.00 84.44 214 ALA A N 1
ATOM 1558 C CA . ALA A 1 214 ? 43.728 -4.344 17.204 1.00 84.44 214 ALA A CA 1
ATOM 1559 C C . ALA A 1 214 ? 42.254 -4.046 17.537 1.00 84.44 214 ALA A C 1
ATOM 1561 O O . ALA A 1 214 ? 41.337 -4.596 16.919 1.00 84.44 214 ALA A O 1
ATOM 1562 N N . LEU A 1 215 ? 42.015 -3.173 18.519 1.00 88.69 215 LEU A N 1
ATOM 1563 C CA . LEU A 1 215 ? 40.673 -2.729 18.871 1.00 88.69 215 LEU A CA 1
ATOM 1564 C C . LEU A 1 215 ? 40.080 -1.825 17.784 1.00 88.69 215 LEU A C 1
ATOM 1566 O O . LEU A 1 215 ? 38.908 -1.990 17.459 1.00 88.69 215 LEU A O 1
ATOM 1570 N N . ALA A 1 216 ? 40.877 -0.926 17.201 1.00 86.12 216 ALA A N 1
ATOM 1571 C CA . ALA A 1 216 ? 40.456 -0.075 16.090 1.00 86.12 216 ALA A CA 1
ATOM 1572 C C . ALA A 1 216 ? 40.078 -0.896 14.843 1.00 86.12 216 ALA A C 1
ATOM 1574 O O . ALA A 1 216 ? 39.030 -0.648 14.254 1.00 86.12 216 ALA A O 1
ATOM 1575 N N . ASP A 1 217 ? 40.860 -1.922 14.499 1.00 83.69 217 ASP A N 1
ATOM 1576 C CA . ASP A 1 217 ? 40.557 -2.844 13.391 1.00 83.69 217 ASP A CA 1
ATOM 1577 C C . ASP A 1 217 ? 39.263 -3.645 13.640 1.00 83.69 217 ASP A C 1
ATOM 1579 O O . ASP A 1 217 ? 38.414 -3.816 12.759 1.00 83.69 217 ASP A O 1
ATOM 1583 N N . THR A 1 218 ? 39.054 -4.073 14.891 1.00 88.56 218 THR A N 1
ATOM 1584 C CA . THR A 1 218 ? 37.804 -4.729 15.304 1.00 88.56 218 THR A CA 1
ATOM 1585 C C . THR A 1 218 ? 36.604 -3.785 15.173 1.00 88.56 218 THR A C 1
ATOM 1587 O O . THR A 1 218 ? 35.543 -4.210 14.713 1.00 88.56 218 THR A O 1
ATOM 1590 N N . ASP A 1 219 ? 36.756 -2.519 15.567 1.00 90.25 219 ASP A N 1
ATOM 1591 C CA . ASP A 1 219 ? 35.701 -1.501 15.483 1.00 90.25 219 ASP A CA 1
ATOM 1592 C C . ASP A 1 219 ? 35.363 -1.164 14.025 1.00 90.25 219 ASP A C 1
ATOM 1594 O O . ASP A 1 219 ? 34.193 -1.104 13.654 1.00 90.25 219 ASP A O 1
ATOM 1598 N N . ALA A 1 220 ? 36.375 -1.063 13.162 1.00 83.69 220 ALA A N 1
ATOM 1599 C CA . ALA A 1 220 ? 36.202 -0.861 11.727 1.00 83.69 220 ALA A CA 1
ATOM 1600 C C . ALA A 1 220 ? 35.466 -2.029 11.063 1.00 83.69 220 ALA A C 1
ATOM 1602 O O . ALA A 1 220 ? 34.484 -1.827 10.347 1.00 83.69 220 ALA A O 1
ATOM 1603 N N . THR A 1 221 ? 35.871 -3.262 11.380 1.00 89.69 221 THR A N 1
ATOM 1604 C CA . THR A 1 221 ? 35.188 -4.476 10.912 1.00 89.69 221 THR A CA 1
ATOM 1605 C C . THR A 1 221 ? 33.730 -4.507 11.378 1.00 89.69 221 THR A C 1
ATOM 1607 O O . THR A 1 221 ? 32.830 -4.856 10.610 1.00 89.69 221 THR A O 1
ATOM 1610 N N . ALA A 1 222 ? 33.467 -4.126 12.632 1.00 89.25 222 ALA A N 1
ATOM 1611 C CA . ALA A 1 222 ? 32.113 -4.053 13.174 1.00 89.25 222 ALA A CA 1
ATOM 1612 C C . ALA A 1 222 ? 31.277 -2.951 12.503 1.00 89.25 222 ALA A C 1
ATOM 1614 O O . ALA A 1 222 ? 30.096 -3.172 12.227 1.00 89.25 222 ALA A O 1
ATOM 1615 N N . SER A 1 223 ? 31.882 -1.800 12.200 1.00 89.81 223 SER A N 1
ATOM 1616 C CA . SER A 1 223 ? 31.243 -0.705 11.467 1.00 89.81 223 SER A CA 1
ATOM 1617 C C . SER A 1 223 ? 30.864 -1.133 10.051 1.00 89.81 223 SER A C 1
ATOM 1619 O O . SER A 1 223 ? 29.708 -0.980 9.667 1.00 89.81 223 SER A O 1
ATOM 1621 N N . GLY A 1 224 ? 31.789 -1.755 9.311 1.00 88.69 224 GLY A N 1
ATOM 1622 C CA . GLY A 1 224 ? 31.518 -2.272 7.967 1.00 88.69 224 GLY A CA 1
ATOM 1623 C C . GLY A 1 224 ? 30.396 -3.315 7.957 1.00 88.69 224 GLY A C 1
ATOM 1624 O O . GLY A 1 224 ? 29.495 -3.257 7.123 1.00 88.69 224 GLY A O 1
ATOM 1625 N N . ALA A 1 225 ? 30.365 -4.215 8.946 1.00 91.38 225 ALA A N 1
ATOM 1626 C CA . ALA A 1 225 ? 29.256 -5.157 9.110 1.00 91.38 225 ALA A CA 1
ATOM 1627 C C . ALA A 1 225 ? 27.913 -4.459 9.419 1.00 91.38 225 ALA A C 1
ATOM 1629 O O . ALA A 1 225 ? 26.855 -4.949 9.018 1.00 91.38 225 ALA A O 1
ATOM 1630 N N . GLY A 1 226 ? 27.939 -3.325 10.126 1.00 94.62 226 GLY A N 1
ATOM 1631 C CA . GLY A 1 226 ? 26.766 -2.485 10.377 1.00 94.62 226 GLY A CA 1
ATOM 1632 C C . GLY A 1 226 ? 26.230 -1.816 9.109 1.00 94.62 226 GLY A C 1
ATOM 1633 O O . GLY A 1 226 ? 25.014 -1.799 8.888 1.00 94.62 226 GLY A O 1
ATOM 1634 N N . ASP A 1 227 ? 27.121 -1.332 8.247 1.00 91.25 227 ASP A N 1
ATOM 1635 C CA . ASP A 1 227 ? 26.762 -0.761 6.945 1.00 91.25 227 ASP A CA 1
ATOM 1636 C C . ASP A 1 227 ? 26.165 -1.830 6.018 1.00 91.25 227 ASP A C 1
ATOM 1638 O O . ASP A 1 227 ? 25.100 -1.619 5.429 1.00 91.25 227 ASP A O 1
ATOM 1642 N N . ASP A 1 228 ? 26.774 -3.019 5.968 1.00 94.19 228 ASP A N 1
ATOM 1643 C CA . ASP A 1 228 ? 26.255 -4.170 5.219 1.00 94.19 228 ASP A CA 1
ATOM 1644 C C . ASP A 1 228 ? 24.870 -4.610 5.719 1.00 94.19 228 ASP A C 1
ATOM 1646 O O . ASP A 1 228 ? 23.976 -4.899 4.916 1.00 94.19 228 ASP A O 1
ATOM 1650 N N . TYR A 1 229 ? 24.658 -4.636 7.040 1.00 95.75 229 TYR A N 1
ATOM 1651 C CA . TYR A 1 229 ? 23.353 -4.939 7.633 1.00 95.75 229 TYR A CA 1
ATOM 1652 C C . TYR A 1 229 ? 22.302 -3.899 7.232 1.00 95.75 229 TYR A C 1
ATOM 1654 O O . TYR A 1 229 ? 21.202 -4.265 6.820 1.00 95.75 229 TYR A O 1
ATOM 1662 N N . THR A 1 230 ? 22.657 -2.615 7.278 1.00 93.94 230 THR A N 1
ATOM 1663 C CA . THR A 1 230 ? 21.775 -1.510 6.873 1.00 93.94 230 THR A CA 1
ATOM 1664 C C . THR A 1 230 ? 21.413 -1.604 5.387 1.00 93.94 230 THR A C 1
ATOM 1666 O O . THR A 1 230 ? 20.251 -1.452 5.003 1.00 93.94 230 THR A O 1
ATOM 1669 N N . ALA A 1 231 ? 22.385 -1.921 4.528 1.00 93.69 231 ALA A N 1
ATOM 1670 C CA . ALA A 1 231 ? 22.150 -2.135 3.103 1.00 93.69 231 ALA A CA 1
ATOM 1671 C C . ALA A 1 231 ? 21.250 -3.356 2.842 1.00 93.69 231 ALA A C 1
ATOM 1673 O O . ALA A 1 231 ? 20.383 -3.322 1.961 1.00 93.69 231 ALA A O 1
ATOM 1674 N N . LEU A 1 232 ? 21.426 -4.439 3.607 1.00 96.94 232 LEU A N 1
ATOM 1675 C CA . LEU A 1 232 ? 20.567 -5.618 3.531 1.00 96.94 232 LEU A CA 1
ATOM 1676 C C . LEU A 1 232 ? 19.138 -5.305 3.993 1.00 96.94 232 LEU A C 1
ATOM 1678 O O . LEU A 1 232 ? 18.194 -5.709 3.317 1.00 96.94 232 LEU A O 1
ATOM 1682 N N . GLU A 1 233 ? 18.972 -4.552 5.078 1.00 98.12 233 GLU A N 1
ATOM 1683 C CA . GLU A 1 233 ? 17.671 -4.108 5.591 1.00 98.12 233 GLU A CA 1
ATOM 1684 C C . GLU A 1 233 ? 16.916 -3.259 4.555 1.00 98.12 233 GLU A C 1
ATOM 1686 O O . GLU A 1 233 ? 15.738 -3.507 4.289 1.00 98.12 233 GLU A O 1
ATOM 1691 N N . ALA A 1 234 ? 17.603 -2.341 3.865 1.00 93.81 234 ALA A N 1
ATOM 1692 C CA . ALA A 1 234 ? 17.012 -1.548 2.783 1.00 93.81 234 ALA A CA 1
ATOM 1693 C C . ALA A 1 234 ? 16.545 -2.413 1.594 1.00 93.81 234 ALA A C 1
ATOM 1695 O O . ALA A 1 234 ? 15.470 -2.189 1.025 1.00 93.81 234 ALA A O 1
ATOM 1696 N N . ARG A 1 235 ? 17.324 -3.440 1.226 1.00 96.75 235 ARG A N 1
ATOM 1697 C CA . ARG A 1 235 ? 16.952 -4.402 0.172 1.00 96.75 235 ARG A CA 1
ATOM 1698 C C . ARG A 1 235 ? 15.772 -5.278 0.583 1.00 96.75 235 ARG A C 1
ATOM 1700 O O . ARG A 1 235 ? 14.897 -5.520 -0.242 1.00 96.75 235 ARG A O 1
ATOM 1707 N N . VAL A 1 236 ? 15.736 -5.746 1.832 1.00 97.44 236 VAL A N 1
ATOM 1708 C CA . VAL A 1 236 ? 14.608 -6.523 2.375 1.00 97.44 236 VAL A CA 1
ATOM 1709 C C . VAL A 1 236 ? 13.341 -5.675 2.373 1.00 97.44 236 VAL A C 1
ATOM 1711 O O . VAL A 1 236 ? 12.337 -6.118 1.832 1.00 97.44 236 VAL A O 1
ATOM 1714 N N . THR A 1 237 ? 13.424 -4.428 2.838 1.00 96.75 237 THR A N 1
ATOM 1715 C CA . THR A 1 237 ? 12.307 -3.469 2.810 1.00 96.75 237 THR A CA 1
ATOM 1716 C C . THR A 1 237 ? 11.781 -3.252 1.385 1.00 96.75 237 THR A C 1
ATOM 1718 O O . THR A 1 237 ? 10.574 -3.232 1.155 1.00 96.75 237 THR A O 1
ATOM 1721 N N . THR A 1 238 ? 12.676 -3.136 0.395 1.00 96.50 238 THR A N 1
ATOM 1722 C CA . THR A 1 238 ? 12.282 -3.009 -1.022 1.00 96.50 238 THR A CA 1
ATOM 1723 C C . THR A 1 238 ? 11.554 -4.264 -1.507 1.00 96.50 238 THR A C 1
ATOM 1725 O O . THR A 1 238 ? 10.467 -4.170 -2.071 1.00 96.50 238 THR A O 1
ATOM 1728 N N . ASN A 1 239 ? 12.109 -5.447 -1.224 1.00 92.75 239 ASN A N 1
ATOM 1729 C CA . ASN A 1 239 ? 11.487 -6.719 -1.590 1.00 92.75 239 ASN A CA 1
ATOM 1730 C C . ASN A 1 239 ? 10.115 -6.913 -0.921 1.00 92.75 239 ASN A C 1
ATOM 1732 O O . ASN A 1 239 ? 9.214 -7.462 -1.546 1.00 92.75 239 ASN A O 1
ATOM 1736 N N . GLU A 1 240 ? 9.938 -6.482 0.330 1.00 96.88 240 GLU A N 1
ATOM 1737 C CA . GLU A 1 240 ? 8.642 -6.506 1.024 1.00 96.88 240 GLU A CA 1
ATOM 1738 C C . GLU A 1 240 ? 7.601 -5.627 0.308 1.00 96.88 240 GLU A C 1
ATOM 1740 O O . GLU A 1 240 ? 6.452 -6.044 0.130 1.00 96.88 240 GLU A O 1
ATOM 1745 N N . GLY A 1 241 ? 8.011 -4.453 -0.185 1.00 94.12 241 GLY A N 1
ATOM 1746 C CA . GLY A 1 241 ? 7.177 -3.588 -1.027 1.00 94.12 241 GLY A CA 1
ATOM 1747 C C . GLY A 1 241 ? 6.799 -4.228 -2.370 1.00 94.12 241 GLY A C 1
ATOM 1748 O O . GLY A 1 241 ? 5.628 -4.209 -2.760 1.00 94.12 241 GLY A O 1
ATOM 1749 N N . ASP A 1 242 ? 7.758 -4.859 -3.050 1.00 95.25 242 ASP A N 1
ATOM 1750 C CA . ASP A 1 242 ? 7.518 -5.578 -4.311 1.00 95.25 242 ASP A CA 1
ATOM 1751 C C . ASP A 1 242 ? 6.580 -6.782 -4.112 1.00 95.25 242 ASP A C 1
ATOM 1753 O O . ASP A 1 242 ? 5.688 -7.025 -4.927 1.00 95.25 242 ASP A O 1
ATOM 1757 N N . ILE A 1 243 ? 6.737 -7.532 -3.014 1.00 95.19 243 ILE A N 1
ATOM 1758 C CA . ILE A 1 243 ? 5.850 -8.651 -2.651 1.00 95.19 243 ILE A CA 1
ATOM 1759 C C . ILE A 1 243 ? 4.424 -8.149 -2.411 1.00 95.19 243 ILE A C 1
ATOM 1761 O O . ILE A 1 243 ? 3.484 -8.738 -2.944 1.00 95.19 243 ILE A O 1
ATOM 1765 N N . THR A 1 244 ? 4.268 -7.044 -1.680 1.00 95.38 244 THR A N 1
ATOM 1766 C CA . THR A 1 244 ? 2.959 -6.418 -1.423 1.00 95.38 244 THR A CA 1
ATOM 1767 C C . THR A 1 244 ? 2.290 -5.973 -2.728 1.00 95.38 244 THR A C 1
ATOM 1769 O O . THR A 1 244 ? 1.095 -6.185 -2.931 1.00 95.38 244 THR A O 1
ATOM 1772 N N . THR A 1 245 ? 3.066 -5.409 -3.657 1.00 93.94 245 THR A N 1
ATOM 1773 C CA . THR A 1 245 ? 2.573 -5.019 -4.989 1.00 93.94 245 THR A CA 1
ATOM 1774 C C . THR A 1 245 ? 2.109 -6.239 -5.786 1.00 93.94 245 THR A C 1
ATOM 1776 O O . THR A 1 245 ? 0.988 -6.259 -6.296 1.00 93.94 245 THR A O 1
ATOM 1779 N N . ASN A 1 246 ? 2.923 -7.299 -5.825 1.00 91.19 246 ASN A N 1
ATOM 1780 C CA . ASN A 1 246 ? 2.572 -8.550 -6.498 1.00 91.19 246 ASN A CA 1
ATOM 1781 C C . ASN A 1 246 ? 1.302 -9.194 -5.913 1.00 91.19 246 ASN A C 1
ATOM 1783 O O . ASN A 1 246 ? 0.497 -9.747 -6.661 1.00 91.19 246 ASN A O 1
ATOM 1787 N N . GLU A 1 247 ? 1.093 -9.126 -4.596 1.00 96.94 247 GLU A N 1
ATOM 1788 C CA . GLU A 1 247 ? -0.130 -9.609 -3.938 1.00 96.94 247 GLU A CA 1
ATOM 1789 C C . GLU A 1 247 ? -1.382 -8.838 -4.404 1.00 96.94 247 GLU A C 1
ATOM 1791 O O . GLU A 1 247 ? -2.419 -9.446 -4.705 1.00 96.94 247 GLU A O 1
ATOM 1796 N N . GLY A 1 248 ? -1.277 -7.513 -4.555 1.00 92.06 248 GLY A N 1
ATOM 1797 C CA . GLY A 1 248 ? -2.339 -6.668 -5.114 1.00 92.06 248 GLY A CA 1
ATOM 1798 C C . GLY A 1 248 ? -2.671 -7.001 -6.575 1.00 92.06 248 GLY A C 1
ATOM 1799 O O . GLY A 1 248 ? -3.847 -7.142 -6.940 1.00 92.06 248 GLY A O 1
ATOM 1800 N N . ASP A 1 249 ? -1.648 -7.210 -7.405 1.00 94.75 249 ASP A N 1
ATOM 1801 C CA . ASP A 1 249 ? -1.812 -7.610 -8.807 1.00 94.75 249 ASP A CA 1
ATOM 1802 C C . ASP A 1 249 ? -2.462 -8.997 -8.936 1.00 94.75 249 ASP A C 1
ATOM 1804 O O . ASP A 1 249 ? -3.352 -9.207 -9.768 1.00 94.75 249 ASP A O 1
ATOM 1808 N N . ILE A 1 250 ? -2.068 -9.954 -8.087 1.00 95.12 250 ILE A N 1
ATOM 1809 C CA . ILE A 1 250 ? -2.670 -11.296 -8.034 1.00 95.12 250 ILE A CA 1
ATOM 1810 C C . ILE A 1 250 ? -4.155 -11.209 -7.665 1.00 95.12 250 ILE A C 1
ATOM 1812 O O . ILE A 1 250 ? -4.982 -11.828 -8.338 1.00 95.12 250 ILE A O 1
ATOM 1816 N N . THR A 1 251 ? -4.504 -10.400 -6.664 1.00 95.06 251 THR A N 1
ATOM 1817 C CA . THR A 1 251 ? -5.899 -10.183 -6.243 1.00 95.06 251 THR A CA 1
ATOM 1818 C C . THR A 1 251 ? -6.740 -9.582 -7.376 1.00 95.06 251 THR A C 1
ATOM 1820 O O . THR A 1 251 ? -7.862 -10.018 -7.645 1.00 95.06 251 THR A O 1
ATOM 1823 N N . THR A 1 252 ? -6.179 -8.621 -8.115 1.00 91.69 252 THR A N 1
ATOM 1824 C CA . THR A 1 252 ? -6.831 -8.026 -9.294 1.00 91.69 252 THR A CA 1
ATOM 1825 C C . THR A 1 252 ? -7.058 -9.065 -10.393 1.00 91.69 252 THR A C 1
ATOM 1827 O O . THR A 1 252 ? -8.146 -9.154 -10.973 1.00 91.69 252 THR A O 1
ATOM 1830 N N . ASN A 1 253 ? -6.053 -9.900 -10.660 1.00 91.75 253 ASN A N 1
ATOM 1831 C CA . ASN A 1 253 ? -6.159 -10.985 -11.630 1.00 91.75 253 ASN A CA 1
ATOM 1832 C C . ASN A 1 253 ? -7.231 -12.013 -11.236 1.00 91.75 253 ASN A C 1
ATOM 1834 O O . ASN A 1 253 ? -7.990 -12.453 -12.101 1.00 91.75 253 ASN A O 1
ATOM 1838 N N . GLU A 1 254 ? -7.357 -12.353 -9.953 1.00 96.81 254 GLU A N 1
ATOM 1839 C CA . GLU A 1 254 ? -8.416 -13.233 -9.443 1.00 96.81 254 GLU A CA 1
ATOM 1840 C C . GLU A 1 254 ? -9.823 -12.657 -9.698 1.00 96.81 254 GLU A C 1
ATOM 1842 O O . GLU A 1 254 ? -10.718 -13.363 -10.186 1.00 96.81 254 GLU A O 1
ATOM 1847 N N . GLY A 1 255 ? -10.013 -11.353 -9.465 1.00 92.19 255 GLY A N 1
ATOM 1848 C CA . GLY A 1 255 ? -11.265 -10.650 -9.771 1.00 92.19 255 GLY A CA 1
ATOM 1849 C C . GLY A 1 255 ? -11.610 -10.650 -11.267 1.00 92.19 255 GLY A C 1
ATOM 1850 O O . GLY A 1 255 ? -12.749 -10.940 -11.659 1.00 92.19 255 GLY A O 1
ATOM 1851 N N . ASN A 1 256 ? -10.615 -10.406 -12.124 1.00 93.38 256 ASN A N 1
ATOM 1852 C CA . ASN A 1 256 ? -10.773 -10.458 -13.581 1.00 93.38 256 ASN A CA 1
ATOM 1853 C C . ASN A 1 256 ? -11.140 -11.867 -14.069 1.00 93.38 256 ASN A C 1
ATOM 1855 O O . ASN A 1 256 ? -12.041 -12.025 -14.897 1.00 93.38 256 ASN A O 1
ATOM 1859 N N . ILE A 1 257 ? -10.493 -12.905 -13.531 1.00 96.12 257 ILE A N 1
ATOM 1860 C CA . ILE A 1 257 ? -10.798 -14.309 -13.850 1.00 96.12 257 ILE A CA 1
ATOM 1861 C C . ILE A 1 257 ? -12.236 -14.656 -13.448 1.00 96.12 257 ILE A C 1
ATOM 1863 O O . ILE A 1 257 ? -12.962 -15.266 -14.236 1.00 96.12 257 ILE A O 1
ATOM 1867 N N . THR A 1 258 ? -12.681 -14.219 -12.269 1.00 94.94 258 THR A N 1
ATOM 1868 C CA . THR A 1 258 ? -14.055 -14.435 -11.783 1.00 94.94 258 THR A CA 1
ATOM 1869 C C . THR A 1 258 ? -15.096 -13.757 -12.682 1.00 94.94 258 THR A C 1
ATOM 1871 O O . THR A 1 258 ? -16.125 -14.349 -13.030 1.00 94.94 258 THR A O 1
ATOM 1874 N N . THR A 1 259 ? -14.807 -12.534 -13.131 1.00 94.12 259 THR A N 1
ATOM 1875 C CA . THR A 1 259 ? -15.651 -11.799 -14.086 1.00 94.12 259 THR A CA 1
ATOM 1876 C C . THR A 1 259 ? -15.720 -12.522 -15.429 1.00 94.12 259 THR A C 1
ATOM 1878 O O . THR A 1 259 ? -16.808 -12.764 -15.955 1.00 94.12 259 THR A O 1
ATOM 1881 N N . ASN A 1 260 ? -14.573 -12.955 -15.957 1.00 93.62 260 ASN A N 1
ATOM 1882 C CA . ASN A 1 260 ? -14.509 -13.723 -17.198 1.00 93.62 260 ASN A CA 1
ATOM 1883 C C . ASN A 1 260 ? -15.298 -15.034 -17.101 1.00 93.62 260 ASN A C 1
ATOM 1885 O O . ASN A 1 260 ? -16.043 -15.360 -18.024 1.00 93.62 260 ASN A O 1
ATOM 1889 N N . ALA A 1 261 ? -15.209 -15.754 -15.980 1.00 95.88 261 ALA A N 1
ATOM 1890 C CA . ALA A 1 261 ? -15.994 -16.966 -15.747 1.00 95.88 261 ALA A CA 1
ATOM 1891 C C . ALA A 1 261 ? -17.511 -16.692 -15.785 1.00 95.88 261 ALA A C 1
ATOM 1893 O O . ALA A 1 261 ? -18.267 -17.446 -16.405 1.00 95.88 261 ALA A O 1
ATOM 1894 N N . THR A 1 262 ? -17.957 -15.581 -15.193 1.00 94.50 262 THR A N 1
ATOM 1895 C CA . THR A 1 262 ? -19.368 -15.151 -15.215 1.00 94.50 262 THR A CA 1
ATOM 1896 C C . THR A 1 262 ? -19.835 -14.795 -16.628 1.00 94.50 262 THR A C 1
ATOM 1898 O O . THR A 1 262 ? -20.908 -15.226 -17.064 1.00 94.50 262 THR A O 1
ATOM 1901 N N . ASN A 1 263 ? -19.011 -14.063 -17.379 1.00 94.50 263 ASN A N 1
ATOM 1902 C CA . ASN A 1 263 ? -19.293 -13.701 -18.769 1.00 94.50 263 ASN A CA 1
ATOM 1903 C C . ASN A 1 263 ? -19.382 -14.941 -19.665 1.00 94.50 263 ASN A C 1
ATOM 1905 O O . ASN A 1 263 ? -20.311 -15.061 -20.460 1.00 94.50 263 ASN A O 1
ATOM 1909 N N . ILE A 1 264 ? -18.466 -15.899 -19.499 1.00 96.19 264 ILE A N 1
ATOM 1910 C CA . ILE A 1 264 ? -18.491 -17.177 -20.223 1.00 96.19 264 ILE A CA 1
ATOM 1911 C C . ILE A 1 264 ? -19.781 -17.948 -19.917 1.00 96.19 264 ILE A C 1
ATOM 1913 O O . ILE A 1 264 ? -20.427 -18.434 -20.842 1.00 96.19 264 ILE A O 1
ATOM 1917 N N . SER A 1 265 ? -20.194 -18.020 -18.649 1.00 95.12 265 SER A N 1
ATOM 1918 C CA . SER A 1 265 ? -21.450 -18.671 -18.245 1.00 95.12 265 SER A CA 1
ATOM 1919 C C . SER A 1 265 ? -22.687 -18.000 -18.866 1.00 95.12 265 SER A C 1
ATOM 1921 O O . SER A 1 265 ? -23.600 -18.668 -19.364 1.00 95.12 265 SER A O 1
ATOM 1923 N N . THR A 1 266 ? -22.690 -16.666 -18.912 1.00 95.25 266 THR A N 1
ATOM 1924 C CA . THR A 1 266 ? -23.749 -15.872 -19.552 1.00 95.25 266 THR A CA 1
ATOM 1925 C C . THR A 1 266 ? -23.799 -16.134 -21.055 1.00 95.25 266 THR A C 1
ATOM 1927 O O . THR A 1 266 ? -24.864 -16.433 -21.594 1.00 95.25 266 THR A O 1
ATOM 1930 N N . ASN A 1 267 ? -22.645 -16.108 -21.725 1.00 92.50 267 ASN A N 1
ATOM 1931 C CA . ASN A 1 267 ? -22.536 -16.415 -23.148 1.00 92.50 267 ASN A CA 1
ATOM 1932 C C . ASN A 1 267 ? -22.994 -17.846 -23.452 1.00 92.50 267 ASN A C 1
ATOM 1934 O O . ASN A 1 267 ? -23.754 -18.045 -24.394 1.00 92.50 267 ASN A O 1
ATOM 1938 N N . ALA A 1 268 ? -22.607 -18.833 -22.639 1.00 95.56 268 ALA A N 1
ATOM 1939 C CA . ALA A 1 268 ? -23.054 -20.219 -22.789 1.00 95.56 268 ALA A CA 1
ATOM 1940 C C . ALA A 1 268 ? -24.583 -20.350 -22.668 1.00 95.56 268 ALA A C 1
ATOM 1942 O O . ALA A 1 268 ? -25.218 -21.055 -23.456 1.00 95.56 268 ALA A O 1
ATOM 1943 N N . SER A 1 269 ? -25.189 -19.619 -21.728 1.00 91.94 269 SER A N 1
ATOM 1944 C CA . SER A 1 269 ? -26.647 -19.557 -21.572 1.00 91.94 269 SER A CA 1
ATOM 1945 C C . SER A 1 269 ? -27.320 -18.902 -22.783 1.00 91.94 269 SER A C 1
ATOM 1947 O O . SER A 1 269 ? -28.325 -19.411 -23.277 1.00 91.94 269 SER A O 1
ATOM 1949 N N . GLY A 1 270 ? -26.746 -17.812 -23.302 1.00 92.94 270 GLY A N 1
ATOM 1950 C CA . GLY A 1 270 ? -27.220 -17.133 -24.511 1.00 92.94 270 GLY A CA 1
ATOM 1951 C C . GLY A 1 270 ? -27.130 -18.008 -25.764 1.00 92.94 270 GLY A C 1
ATOM 1952 O O . GLY A 1 270 ? -28.080 -18.056 -26.540 1.00 92.94 270 GLY A O 1
ATOM 1953 N N . ILE A 1 271 ? -26.036 -18.756 -25.928 1.00 91.12 271 ILE A N 1
ATOM 1954 C CA . ILE A 1 271 ? -25.864 -19.733 -27.015 1.00 91.12 271 ILE A CA 1
ATOM 1955 C C . ILE A 1 271 ? -26.921 -20.833 -26.908 1.00 91.12 271 ILE A C 1
ATOM 1957 O O . ILE A 1 271 ? -27.604 -21.107 -27.886 1.00 91.12 271 ILE A O 1
ATOM 1961 N N . THR A 1 272 ? -27.134 -21.395 -25.715 1.00 91.12 272 THR A N 1
ATOM 1962 C CA . THR A 1 272 ? -28.168 -22.422 -25.493 1.00 91.12 272 THR A CA 1
ATOM 1963 C C . THR A 1 272 ? -29.567 -21.888 -25.819 1.00 91.12 272 THR A C 1
ATOM 1965 O O . THR A 1 272 ? -30.386 -22.583 -26.424 1.00 91.12 272 THR A O 1
ATOM 1968 N N . ALA A 1 273 ? -29.858 -20.639 -25.440 1.00 86.88 273 ALA A N 1
ATOM 1969 C CA . ALA A 1 273 ? -31.117 -19.979 -25.770 1.00 86.88 273 ALA A CA 1
ATOM 1970 C C . ALA A 1 273 ? -31.275 -19.780 -27.284 1.00 86.88 273 ALA A C 1
ATOM 1972 O O . ALA A 1 273 ? -32.366 -19.983 -27.803 1.00 86.88 273 ALA A O 1
ATOM 1973 N N . LEU A 1 274 ? -30.199 -19.437 -27.995 1.00 87.44 274 LEU A N 1
ATOM 1974 C CA . LEU A 1 274 ? -30.201 -19.301 -29.451 1.00 87.44 274 LEU A CA 1
ATOM 1975 C C . LEU A 1 274 ? -30.377 -20.655 -30.156 1.00 87.44 274 LEU A C 1
ATOM 1977 O O . LEU A 1 274 ? -31.149 -20.747 -31.103 1.00 87.44 274 LEU A O 1
ATOM 1981 N N . GLU A 1 275 ? -29.729 -21.714 -29.670 1.00 87.56 275 GLU A N 1
ATOM 1982 C CA . GLU A 1 275 ? -29.890 -23.082 -30.186 1.00 87.56 275 GLU A CA 1
ATOM 1983 C C . GLU A 1 275 ? -31.314 -23.616 -29.984 1.00 87.56 275 GLU A C 1
ATOM 1985 O O . GLU A 1 275 ? -31.838 -24.348 -30.822 1.00 87.56 275 GLU A O 1
ATOM 1990 N N . THR A 1 276 ? -31.962 -23.237 -28.880 1.00 77.94 276 THR A N 1
ATOM 1991 C CA . THR A 1 276 ? -33.356 -23.608 -28.585 1.00 77.94 276 THR A CA 1
ATOM 1992 C C . THR A 1 276 ? -34.382 -22.629 -29.147 1.00 77.94 276 THR A C 1
ATOM 1994 O O . THR A 1 276 ? -35.581 -22.931 -29.130 1.00 77.94 276 THR A O 1
ATOM 1997 N N . TYR A 1 277 ? -33.938 -21.494 -29.696 1.00 66.88 277 TYR A N 1
ATOM 1998 C CA . TYR A 1 277 ? -34.781 -20.522 -30.382 1.00 66.88 277 TYR A CA 1
ATOM 1999 C C . TYR A 1 277 ? -35.258 -21.094 -31.723 1.00 66.88 277 TYR A C 1
ATOM 2001 O O . TYR A 1 277 ? -34.796 -20.757 -32.809 1.00 66.88 277 TYR A O 1
ATOM 2009 N N . THR A 1 278 ? -36.246 -21.976 -31.634 1.00 55.72 278 THR A N 1
ATOM 2010 C CA . THR A 1 278 ? -37.151 -22.313 -32.728 1.00 55.72 278 THR A CA 1
ATOM 2011 C C . THR A 1 278 ? -38.166 -21.179 -32.801 1.00 55.72 278 THR A C 1
ATOM 2013 O O . THR A 1 278 ? -39.103 -21.108 -32.010 1.00 55.72 278 THR A O 1
ATOM 2016 N N . GLY A 1 279 ? -37.904 -20.198 -33.667 1.00 49.91 279 GLY A N 1
ATOM 2017 C CA . GLY A 1 279 ? -38.690 -18.972 -33.755 1.00 49.91 279 GLY A CA 1
ATOM 2018 C C . GLY A 1 279 ? -40.199 -19.232 -33.782 1.00 49.91 279 GLY A C 1
ATOM 2019 O O . GLY A 1 279 ? -40.746 -19.707 -34.772 1.00 49.91 279 GLY A O 1
ATOM 2020 N N . SER A 1 280 ? -40.888 -18.843 -32.709 1.00 46.56 280 SER A N 1
ATOM 2021 C CA . SER A 1 280 ? -42.328 -18.592 -32.721 1.00 46.56 280 SER A CA 1
ATOM 2022 C C . SER A 1 280 ? -42.578 -17.239 -33.392 1.00 46.56 280 SER A C 1
ATOM 2024 O O . SER A 1 280 ? -42.983 -16.274 -32.744 1.00 46.56 280 SER A O 1
ATOM 2026 N N . ALA A 1 281 ? -42.337 -17.159 -34.699 1.00 43.25 281 ALA A N 1
ATOM 2027 C CA . ALA A 1 281 ? -43.072 -16.225 -35.537 1.00 43.25 281 ALA A CA 1
ATOM 2028 C C . ALA A 1 281 ? -44.394 -16.913 -35.890 1.00 43.25 281 ALA A C 1
ATOM 2030 O O . ALA A 1 281 ? -44.400 -18.007 -36.441 1.00 43.25 281 ALA A O 1
ATOM 2031 N N . GLY A 1 282 ? -45.523 -16.291 -35.554 1.00 45.22 282 GLY A N 1
ATOM 2032 C CA . GLY A 1 282 ? -46.878 -16.763 -35.862 1.00 45.22 282 GLY A CA 1
ATOM 2033 C C . GLY A 1 282 ? -47.247 -16.742 -37.351 1.00 45.22 282 GLY A C 1
ATOM 2034 O O . GLY A 1 282 ? -48.397 -16.486 -37.688 1.00 45.22 282 GLY A O 1
ATOM 2035 N N . ALA A 1 283 ? -46.298 -17.015 -38.239 1.00 38.91 283 ALA A N 1
ATOM 2036 C CA . ALA A 1 283 ? -46.567 -17.535 -39.562 1.00 38.91 283 ALA A CA 1
ATOM 2037 C C . ALA A 1 283 ? -46.067 -18.974 -39.535 1.00 38.91 283 ALA A C 1
ATOM 2039 O O . ALA A 1 283 ? -44.928 -19.224 -39.153 1.00 38.91 283 ALA A O 1
ATOM 2040 N N . SER A 1 284 ? -46.905 -19.921 -39.938 1.00 43.78 284 SER A N 1
ATOM 2041 C CA . SER A 1 284 ? -46.416 -21.193 -40.449 1.00 43.78 284 SER A CA 1
ATOM 2042 C C . SER A 1 284 ? -45.433 -20.884 -41.581 1.00 43.78 284 SER A C 1
ATOM 2044 O O . SER A 1 284 ? -45.841 -20.749 -42.736 1.00 43.78 284 SER A O 1
ATOM 2046 N N . ALA A 1 285 ? -44.152 -20.704 -41.245 1.00 41.22 285 ALA A N 1
ATOM 2047 C CA . ALA A 1 285 ? -43.072 -20.901 -42.187 1.00 41.22 285 ALA A CA 1
ATOM 2048 C C . ALA A 1 285 ? -43.347 -22.284 -42.780 1.00 41.22 285 ALA A C 1
ATOM 2050 O O . ALA A 1 285 ? -43.598 -23.211 -41.998 1.00 41.22 285 ALA A O 1
ATOM 2051 N N . PRO A 1 286 ? -43.459 -22.407 -44.114 1.00 45.44 286 PRO A N 1
ATOM 2052 C CA . PRO A 1 286 ? -43.775 -23.684 -44.722 1.00 45.44 286 PRO A CA 1
ATOM 2053 C C . PRO A 1 286 ? -42.778 -24.678 -44.160 1.00 45.44 286 PRO A C 1
ATOM 2055 O O . PRO A 1 286 ? -41.585 -24.394 -44.102 1.00 45.44 286 PRO A O 1
ATOM 2058 N N . ASP A 1 287 ? -43.322 -25.762 -43.637 1.00 43.38 287 ASP A N 1
ATOM 2059 C CA . ASP A 1 287 ? -42.604 -26.868 -43.043 1.00 43.38 287 ASP A CA 1
ATOM 2060 C C . ASP A 1 287 ? -41.460 -27.256 -43.997 1.00 43.38 287 ASP A C 1
ATOM 2062 O O . ASP A 1 287 ? -41.687 -27.932 -45.001 1.00 43.38 287 ASP A O 1
ATOM 2066 N N . TYR A 1 288 ? -40.241 -26.747 -43.757 1.00 45.28 288 TYR A N 1
ATOM 2067 C CA . TYR A 1 288 ? -39.035 -27.016 -44.556 1.00 45.28 288 TYR A CA 1
ATOM 2068 C C . TYR A 1 288 ? -38.511 -28.412 -44.198 1.00 45.28 288 TYR A C 1
ATOM 2070 O O . TYR A 1 288 ? -37.332 -28.640 -43.918 1.00 45.28 288 TYR A O 1
ATOM 2078 N N . ASN A 1 289 ? -39.426 -29.373 -44.191 1.00 47.47 289 ASN A N 1
ATOM 2079 C CA . ASN A 1 289 ? -39.158 -30.779 -44.012 1.00 47.47 289 ASN A CA 1
ATOM 2080 C C . ASN A 1 289 ? -38.504 -31.261 -45.292 1.00 47.47 289 ASN A C 1
ATOM 2082 O O . ASN A 1 289 ? -39.195 -31.585 -46.247 1.00 47.47 289 ASN A O 1
ATOM 2086 N N . GLN A 1 290 ? -37.175 -31.164 -45.302 1.00 55.12 290 GLN A N 1
ATOM 2087 C CA . GLN A 1 290 ? -36.102 -32.002 -45.866 1.00 55.12 290 GLN A CA 1
ATOM 2088 C C . GLN A 1 290 ? -36.354 -33.014 -47.017 1.00 55.12 290 GLN A C 1
ATOM 2090 O O . GLN A 1 290 ? -35.385 -33.598 -47.494 1.00 55.12 290 GLN A O 1
ATOM 2095 N N . GLU A 1 291 ? -37.563 -33.228 -47.532 1.00 56.44 291 GLU A N 1
ATOM 2096 C CA . GLU A 1 291 ? -37.828 -34.168 -48.627 1.00 56.44 291 GLU A CA 1
ATOM 2097 C C . GLU A 1 291 ? -37.540 -33.586 -50.020 1.00 56.44 291 GLU A C 1
ATOM 2099 O O . GLU A 1 291 ? -37.250 -34.361 -50.924 1.00 56.44 291 GLU A O 1
ATOM 2104 N N . ASN A 1 292 ? -37.506 -32.256 -50.203 1.00 58.69 292 ASN A N 1
ATOM 2105 C CA . ASN A 1 292 ? -37.427 -31.642 -51.545 1.00 58.69 292 ASN A CA 1
ATOM 2106 C C . ASN A 1 292 ? -36.145 -30.845 -51.861 1.00 58.69 292 ASN A C 1
ATOM 2108 O O . ASN A 1 292 ? -36.044 -30.282 -52.948 1.00 58.69 292 ASN A O 1
ATOM 2112 N N . TYR A 1 293 ? -35.152 -30.802 -50.967 1.00 65.25 293 TYR A N 1
ATOM 2113 C CA . TYR A 1 293 ? -33.855 -30.174 -51.258 1.00 65.25 293 TYR A CA 1
ATOM 2114 C C . TYR A 1 293 ? -32.760 -31.221 -51.447 1.00 65.25 293 TYR A C 1
ATOM 2116 O O . TYR A 1 293 ? -32.673 -32.183 -50.682 1.00 65.25 293 TYR A O 1
ATOM 2124 N N . VAL A 1 294 ? -31.937 -31.018 -52.480 1.00 70.00 294 VAL A N 1
ATOM 2125 C CA . VAL A 1 294 ? -30.752 -31.838 -52.745 1.00 70.00 294 VAL A CA 1
ATOM 2126 C C . VAL A 1 294 ? -29.755 -31.636 -51.605 1.00 70.00 294 VAL A C 1
ATOM 2128 O O . VAL A 1 294 ? -29.331 -30.512 -51.344 1.00 70.00 294 VAL A O 1
ATOM 2131 N N . THR A 1 295 ? -29.394 -32.715 -50.925 1.00 79.50 295 THR A N 1
ATOM 2132 C CA . THR A 1 295 ? -28.367 -32.751 -49.879 1.00 79.50 295 THR A CA 1
ATOM 2133 C C . THR A 1 295 ? -27.132 -33.489 -50.384 1.00 79.50 295 THR A C 1
ATOM 2135 O O . THR A 1 295 ? -27.228 -34.324 -51.283 1.00 79.50 295 THR A O 1
ATOM 2138 N N . ASP A 1 296 ? -25.972 -33.237 -49.775 1.00 73.88 296 ASP A N 1
ATOM 2139 C CA . ASP A 1 296 ? -24.692 -33.850 -50.170 1.00 73.88 296 ASP A CA 1
ATOM 2140 C C . ASP A 1 296 ? -24.667 -35.394 -50.068 1.00 73.88 296 ASP A C 1
ATOM 2142 O O . ASP A 1 296 ? -23.725 -36.030 -50.541 1.00 73.88 296 ASP A O 1
ATOM 2146 N N . GLY A 1 297 ? -25.692 -36.009 -49.462 1.00 75.81 297 GLY A N 1
ATOM 2147 C CA . GLY A 1 297 ? -25.863 -37.461 -49.370 1.00 75.81 297 GLY A CA 1
ATOM 2148 C C . GLY A 1 297 ? -26.817 -38.080 -50.397 1.00 75.81 297 GLY A C 1
ATOM 2149 O O . GLY A 1 297 ? -26.905 -39.307 -50.447 1.00 75.81 297 GLY A O 1
ATOM 2150 N N . ASP A 1 298 ? -27.526 -37.277 -51.196 1.00 83.19 298 ASP A N 1
ATOM 2151 C CA . ASP A 1 298 ? -28.510 -37.789 -52.152 1.00 83.19 298 ASP A CA 1
ATOM 2152 C C . ASP A 1 298 ? -27.824 -38.456 -53.348 1.00 83.19 298 ASP A C 1
ATOM 2154 O O . ASP A 1 298 ? -26.855 -37.946 -53.922 1.00 83.19 298 ASP A O 1
ATOM 2158 N N . SER A 1 299 ? -28.356 -39.601 -53.777 1.00 84.06 299 SER A N 1
ATOM 2159 C CA . SER A 1 299 ? -27.962 -40.168 -55.064 1.00 84.06 299 SER A CA 1
ATOM 2160 C C . SER A 1 299 ? -28.358 -39.221 -56.202 1.00 84.06 299 SER A C 1
ATOM 2162 O O . SER A 1 299 ? -29.294 -38.434 -56.080 1.00 84.06 299 SER A O 1
ATOM 2164 N N . LEU A 1 300 ? -27.676 -39.302 -57.349 1.00 80.50 300 LEU A N 1
ATOM 2165 C CA . LEU A 1 300 ? -27.994 -38.453 -58.504 1.00 80.50 300 LEU A CA 1
ATOM 2166 C C . LEU A 1 300 ? -29.478 -38.560 -58.916 1.00 80.50 300 LEU A C 1
ATOM 2168 O O . LEU A 1 300 ? -30.068 -37.574 -59.339 1.00 80.50 300 LEU A O 1
ATOM 2172 N N . GLU A 1 301 ? -30.085 -39.739 -58.765 1.00 88.44 301 GLU A N 1
ATOM 2173 C CA . GLU A 1 301 ? -31.504 -39.975 -59.054 1.00 88.44 301 GLU A CA 1
ATOM 2174 C C . GLU A 1 301 ? -32.434 -39.280 -58.047 1.00 88.44 301 GLU A C 1
ATOM 2176 O O . GLU A 1 301 ? -33.417 -38.659 -58.451 1.00 88.44 301 GLU A O 1
ATOM 2181 N N . GLU A 1 302 ? -32.098 -39.299 -56.755 1.00 82.38 302 GLU A N 1
ATOM 2182 C CA . GLU A 1 302 ? -32.835 -38.557 -55.721 1.00 82.38 302 GLU A CA 1
ATOM 2183 C C . GLU A 1 302 ? -32.667 -37.048 -55.892 1.00 82.38 302 GLU A C 1
ATOM 2185 O O . GLU A 1 302 ? -33.646 -36.308 -55.831 1.00 82.38 302 GLU A O 1
ATOM 2190 N N . ALA A 1 303 ? -31.452 -36.590 -56.191 1.00 83.00 303 ALA A N 1
ATOM 2191 C CA . ALA A 1 303 ? -31.162 -35.185 -56.433 1.00 83.00 303 ALA A CA 1
ATOM 2192 C C . ALA A 1 303 ? -31.961 -34.637 -57.627 1.00 83.00 303 ALA A C 1
ATOM 2194 O O . ALA A 1 303 ? -32.565 -33.567 -57.541 1.00 83.00 303 ALA A O 1
ATOM 2195 N N . VAL A 1 304 ? -32.012 -35.389 -58.732 1.00 83.75 304 VAL A N 1
ATOM 2196 C CA . VAL A 1 304 ? -32.789 -35.013 -59.921 1.00 83.75 304 VAL A CA 1
ATOM 2197 C C . VAL A 1 304 ? -34.289 -35.038 -59.630 1.00 83.75 304 VAL A C 1
ATOM 2199 O O . VAL A 1 304 ? -34.983 -34.106 -60.023 1.00 83.75 304 VAL A O 1
ATOM 2202 N N . SER A 1 305 ? -34.792 -36.035 -58.896 1.00 82.50 305 SER A N 1
ATOM 2203 C CA . SER A 1 305 ? -36.213 -36.099 -58.526 1.00 82.50 305 SER A CA 1
ATOM 2204 C C . SER A 1 305 ? -36.640 -34.937 -57.625 1.00 82.50 305 SER A C 1
ATOM 2206 O O . SER A 1 305 ? -37.743 -34.415 -57.779 1.00 82.50 305 SER A O 1
ATOM 2208 N N . LYS A 1 306 ? -35.777 -34.514 -56.696 1.00 84.50 306 LYS A N 1
ATOM 2209 C CA . LYS A 1 306 ? -36.025 -33.356 -55.826 1.00 84.50 306 LYS A CA 1
ATOM 2210 C C . LYS A 1 306 ? -35.989 -32.043 -56.606 1.00 84.50 306 LYS A C 1
ATOM 2212 O O . LYS A 1 306 ? -36.829 -31.173 -56.390 1.00 84.50 306 LYS A O 1
ATOM 2217 N N . LEU A 1 307 ? -35.059 -31.918 -57.555 1.00 81.38 307 LEU A N 1
ATOM 2218 C CA . LEU A 1 307 ? -34.970 -30.751 -58.430 1.00 81.38 307 LEU A CA 1
ATOM 2219 C C . LEU A 1 307 ? -36.189 -30.630 -59.361 1.00 81.38 307 LEU A C 1
ATOM 2221 O O . LEU A 1 307 ? -36.696 -29.527 -59.549 1.00 81.38 307 LEU A O 1
ATOM 2225 N N . ASP A 1 308 ? -36.680 -31.747 -59.901 1.00 82.38 308 ASP A N 1
ATOM 2226 C CA . ASP A 1 308 ? -37.881 -31.794 -60.748 1.00 82.38 308 ASP A CA 1
ATOM 2227 C C . ASP A 1 308 ? -39.136 -31.373 -59.962 1.00 82.38 308 ASP A C 1
ATOM 2229 O O . ASP A 1 308 ? -39.904 -30.521 -60.408 1.00 82.38 308 ASP A O 1
ATOM 2233 N N . ALA A 1 309 ? -39.282 -31.857 -58.723 1.00 77.56 309 ALA A N 1
ATOM 2234 C CA . ALA A 1 309 ? -40.358 -31.439 -57.824 1.00 77.56 309 ALA A CA 1
ATOM 2235 C C . ALA A 1 309 ? -40.289 -29.941 -57.466 1.00 77.56 309 ALA A C 1
ATOM 2237 O O . ALA A 1 309 ? -41.318 -29.267 -57.414 1.00 77.56 309 ALA A O 1
ATOM 2238 N N . ALA A 1 310 ? -39.088 -29.392 -57.254 1.00 72.88 310 ALA A N 1
ATOM 2239 C CA . ALA A 1 310 ? -38.901 -27.966 -56.980 1.00 72.88 310 ALA A CA 1
ATOM 2240 C C . ALA A 1 310 ? -39.221 -27.086 -58.202 1.00 72.88 310 ALA A C 1
ATOM 2242 O O . ALA A 1 310 ? -39.835 -26.027 -58.063 1.00 72.88 310 ALA A O 1
ATOM 2243 N N . LEU A 1 311 ? -38.853 -27.531 -59.406 1.00 77.50 311 LEU A N 1
ATOM 2244 C CA . LEU A 1 311 ? -39.198 -26.849 -60.655 1.00 77.50 311 LEU A CA 1
ATOM 2245 C C . LEU A 1 311 ? -40.706 -26.875 -60.922 1.00 77.50 311 LEU A C 1
ATOM 2247 O O . LEU A 1 311 ? -41.253 -25.874 -61.380 1.00 77.50 311 LEU A O 1
ATOM 2251 N N . GLN A 1 312 ? -41.391 -27.960 -60.562 1.00 78.00 312 GLN A N 1
ATOM 2252 C CA . GLN A 1 312 ? -42.845 -28.060 -60.680 1.00 78.00 312 GLN A CA 1
ATOM 2253 C C . GLN A 1 312 ? -43.578 -27.056 -59.773 1.00 78.00 312 GLN A C 1
ATOM 2255 O O . GLN A 1 312 ? -44.572 -26.476 -60.195 1.00 78.00 312 GLN A O 1
ATOM 2260 N N . VAL A 1 313 ? -43.045 -26.751 -58.583 1.00 68.00 313 VAL A N 1
ATOM 2261 C CA . VAL A 1 313 ? -43.580 -25.685 -57.711 1.00 68.00 313 VAL A CA 1
ATOM 2262 C C . VAL A 1 313 ? -43.436 -24.305 -58.360 1.00 68.00 313 VAL A C 1
ATOM 2264 O O . VAL A 1 313 ? -44.345 -23.483 -58.267 1.00 68.00 313 VAL A O 1
ATOM 2267 N N . VAL A 1 314 ? -42.322 -24.039 -59.048 1.00 66.81 314 VAL A N 1
ATOM 2268 C CA . VAL A 1 314 ? -42.120 -22.776 -59.779 1.00 66.81 314 VAL A CA 1
ATOM 2269 C C . VAL A 1 314 ? -43.079 -22.668 -60.970 1.00 66.81 314 VAL A C 1
ATOM 2271 O O . VAL A 1 314 ? -43.641 -21.596 -61.200 1.00 66.81 314 VAL A O 1
ATOM 2274 N N . ASP A 1 315 ? -43.318 -23.770 -61.682 1.00 71.31 315 ASP A N 1
ATOM 2275 C CA . ASP A 1 315 ? -44.269 -23.825 -62.799 1.00 71.31 315 ASP A CA 1
ATOM 2276 C C . ASP A 1 315 ? -45.723 -23.652 -62.304 1.00 71.31 315 ASP A C 1
ATOM 2278 O O . ASP A 1 315 ? -46.501 -22.881 -62.872 1.00 71.31 315 ASP A O 1
ATOM 2282 N N . ASP A 1 316 ? -46.075 -24.242 -61.158 1.00 67.88 316 ASP A N 1
ATOM 2283 C CA . ASP A 1 316 ? -47.379 -24.065 -60.504 1.00 67.88 316 ASP A CA 1
ATOM 2284 C C . ASP A 1 316 ? -47.588 -22.620 -59.993 1.00 67.88 316 ASP A C 1
ATOM 2286 O O . ASP A 1 316 ? -48.690 -22.065 -60.111 1.00 67.88 316 ASP A O 1
ATOM 2290 N N . LEU A 1 317 ? -46.534 -21.959 -59.492 1.00 59.25 317 LEU A N 1
ATOM 2291 C CA . LEU A 1 317 ? -46.554 -20.535 -59.112 1.00 59.25 317 LEU A CA 1
ATOM 2292 C C . LEU A 1 317 ? -46.695 -19.604 -60.327 1.00 59.25 317 LEU A C 1
ATOM 2294 O O . LEU A 1 317 ? -47.404 -18.596 -60.255 1.00 59.25 317 LEU A O 1
ATOM 2298 N N . ALA A 1 318 ? -46.063 -19.939 -61.453 1.00 58.59 318 ALA A N 1
ATOM 2299 C CA . ALA A 1 318 ? -46.214 -19.197 -62.703 1.00 58.59 318 ALA A CA 1
ATOM 2300 C C . ALA A 1 318 ? -47.631 -19.347 -63.285 1.00 58.59 318 ALA A C 1
ATOM 2302 O O . ALA A 1 318 ? -48.187 -18.393 -63.834 1.00 58.59 318 ALA A O 1
ATOM 2303 N N . THR A 1 319 ? -48.254 -20.515 -63.102 1.00 62.31 319 THR A N 1
ATOM 2304 C CA . THR A 1 319 ? -49.594 -20.822 -63.630 1.00 62.31 319 THR A CA 1
ATOM 2305 C C . THR A 1 319 ? -50.727 -20.243 -62.768 1.00 62.31 319 THR A C 1
ATOM 2307 O O . THR A 1 319 ? -51.820 -19.986 -63.275 1.00 62.31 319 THR A O 1
ATOM 2310 N N . THR A 1 320 ? -50.485 -19.977 -61.478 1.00 51.44 320 THR A N 1
ATOM 2311 C CA . THR A 1 320 ? -51.487 -19.415 -60.546 1.00 51.44 320 THR A CA 1
ATOM 2312 C C . THR A 1 320 ? -51.492 -17.886 -60.445 1.00 51.44 320 THR A C 1
ATOM 2314 O O . THR A 1 320 ? -52.353 -17.333 -59.763 1.00 51.44 320 THR A O 1
ATOM 2317 N N . GLY A 1 321 ? -50.622 -17.182 -61.180 1.00 56.22 321 GLY A N 1
ATOM 2318 C CA . GLY A 1 321 ? -50.679 -15.722 -61.299 1.00 56.22 321 GLY A CA 1
ATOM 2319 C C . GLY A 1 321 ? -50.491 -15.014 -59.958 1.00 56.22 321 GLY A C 1
ATOM 2320 O O . GLY A 1 321 ? -51.363 -14.266 -59.514 1.00 56.22 321 GLY A O 1
ATOM 2321 N N . VAL A 1 322 ? -49.355 -15.246 -59.298 1.00 54.16 322 VAL A N 1
ATOM 2322 C CA . VAL A 1 322 ? -48.997 -14.496 -58.091 1.00 54.16 322 VAL A CA 1
ATOM 2323 C C . VAL A 1 322 ? -48.826 -13.023 -58.461 1.00 54.16 322 VAL A C 1
ATOM 2325 O O . VAL A 1 322 ? -47.917 -12.636 -59.193 1.00 54.16 322 VAL A O 1
ATOM 2328 N N . ASN A 1 323 ? -49.743 -12.190 -57.971 1.00 57.09 323 ASN A N 1
ATOM 2329 C CA . ASN A 1 323 ? -49.673 -10.746 -58.115 1.00 57.09 323 ASN A CA 1
ATOM 2330 C C . ASN A 1 323 ? -48.561 -10.223 -57.196 1.00 57.09 323 ASN A C 1
ATOM 2332 O O . ASN A 1 323 ? -48.808 -9.882 -56.039 1.00 57.09 323 ASN A O 1
ATOM 2336 N N . TRP A 1 324 ? -47.331 -10.191 -57.716 1.00 53.25 324 TRP A N 1
ATOM 2337 C CA . TRP A 1 324 ? -46.113 -9.736 -57.031 1.00 53.25 324 TRP A CA 1
ATOM 2338 C C . TRP A 1 324 ? -46.278 -8.390 -56.312 1.00 53.25 324 TRP A C 1
ATOM 2340 O O . TRP A 1 324 ? -45.618 -8.137 -55.309 1.00 53.25 324 TRP A O 1
ATOM 2350 N N . ARG A 1 325 ? -47.229 -7.567 -56.762 1.00 53.19 325 ARG A N 1
ATOM 2351 C CA . ARG A 1 325 ? -47.599 -6.294 -56.144 1.00 53.19 325 ARG A CA 1
ATOM 2352 C C . ARG A 1 325 ? -48.043 -6.433 -54.685 1.00 53.19 325 ARG A C 1
ATOM 2354 O O . ARG A 1 325 ? -47.567 -5.688 -53.841 1.00 53.19 325 ARG A O 1
ATOM 2361 N N . ALA A 1 326 ? -48.878 -7.424 -54.371 1.00 56.12 326 ALA A N 1
ATOM 2362 C CA . ALA A 1 326 ? -49.380 -7.626 -53.010 1.00 56.12 326 ALA A CA 1
ATOM 2363 C C . ALA A 1 326 ? -48.294 -8.159 -52.058 1.00 56.12 326 ALA A C 1
ATOM 2365 O O . ALA A 1 326 ? -48.314 -7.874 -50.864 1.00 56.12 326 ALA A O 1
ATOM 2366 N N . ALA A 1 327 ? -47.327 -8.916 -52.587 1.00 54.97 327 ALA A N 1
ATOM 2367 C CA . ALA A 1 327 ? -46.197 -9.417 -51.810 1.00 54.97 327 ALA A CA 1
ATOM 2368 C C . ALA A 1 327 ? -45.185 -8.305 -51.484 1.00 54.97 327 ALA A C 1
ATOM 2370 O O . ALA A 1 327 ? -44.624 -8.291 -50.392 1.00 54.97 327 ALA A O 1
ATOM 2371 N N . ILE A 1 328 ? -44.993 -7.351 -52.402 1.00 55.75 328 ILE A N 1
ATOM 2372 C CA . ILE A 1 328 ? -44.127 -6.183 -52.191 1.00 55.75 328 ILE A CA 1
ATOM 2373 C C . ILE A 1 328 ? -44.776 -5.200 -51.204 1.00 55.75 328 ILE A C 1
ATOM 2375 O O . ILE A 1 328 ? -44.115 -4.789 -50.256 1.00 55.75 328 ILE A O 1
ATOM 2379 N N . GLU A 1 329 ? -46.075 -4.908 -51.349 1.00 62.31 329 GLU A N 1
ATOM 2380 C CA . GLU A 1 329 ? -46.835 -4.051 -50.417 1.00 62.31 329 GLU A CA 1
ATOM 2381 C C . GLU A 1 329 ? -46.823 -4.604 -48.974 1.00 62.31 329 GLU A C 1
ATOM 2383 O O . GLU A 1 329 ? -46.723 -3.846 -48.011 1.00 62.31 329 GLU A O 1
ATOM 2388 N N . ALA A 1 330 ? -46.854 -5.932 -48.807 1.00 60.16 330 ALA A N 1
ATOM 2389 C CA . ALA A 1 330 ? -46.767 -6.573 -47.494 1.00 60.16 330 ALA A CA 1
ATOM 2390 C C . ALA A 1 330 ? -45.358 -6.530 -46.871 1.00 60.16 330 ALA A C 1
ATOM 2392 O O . ALA A 1 330 ? -45.234 -6.578 -45.648 1.00 60.16 330 ALA A O 1
ATOM 2393 N N . ALA A 1 331 ? -44.305 -6.459 -47.689 1.00 59.75 331 ALA A N 1
ATOM 2394 C CA . ALA A 1 331 ? -42.920 -6.494 -47.225 1.00 59.75 331 ALA A CA 1
ATOM 2395 C C . ALA A 1 331 ? -42.360 -5.104 -46.889 1.00 59.75 331 ALA A C 1
ATOM 2397 O O . ALA A 1 331 ? -41.535 -4.988 -45.984 1.00 59.75 331 ALA A O 1
ATOM 2398 N N . THR A 1 332 ? -42.790 -4.053 -47.593 1.00 68.38 332 THR A N 1
ATOM 2399 C CA . THR A 1 332 ? -42.243 -2.698 -47.403 1.00 68.38 332 THR A CA 1
ATOM 2400 C C . THR A 1 332 ? -43.017 -1.861 -46.388 1.00 68.38 332 THR A C 1
ATOM 2402 O O . THR A 1 332 ? -42.479 -0.876 -45.891 1.00 68.38 332 THR A O 1
ATOM 2405 N N . GLY A 1 333 ? -44.255 -2.240 -46.049 1.00 56.03 333 GLY A N 1
ATOM 2406 C CA . GLY A 1 333 ? -45.091 -1.498 -45.097 1.00 56.03 333 GLY A CA 1
ATOM 2407 C C . GLY A 1 333 ? -45.504 -0.103 -45.581 1.00 56.03 333 GLY A C 1
ATOM 2408 O O . GLY A 1 333 ? -46.030 0.684 -44.793 1.00 56.03 333 GLY A O 1
ATOM 2409 N N . ASP A 1 334 ? -45.276 0.203 -46.858 1.00 51.16 334 ASP A N 1
ATOM 2410 C CA . ASP A 1 334 ? -45.565 1.505 -47.441 1.00 51.16 334 ASP A CA 1
ATOM 2411 C C . ASP A 1 334 ? -47.052 1.586 -47.805 1.00 51.16 334 ASP A C 1
ATOM 2413 O O . ASP A 1 334 ? -47.541 0.936 -48.735 1.00 51.16 334 ASP A O 1
ATOM 2417 N N . ALA A 1 335 ? -47.810 2.330 -47.000 1.00 48.00 335 ALA A N 1
ATOM 2418 C CA . ALA A 1 335 ? -49.235 2.517 -47.202 1.00 48.00 335 ALA A CA 1
ATOM 2419 C C . ALA A 1 335 ? -49.454 3.461 -48.388 1.00 48.00 335 ALA A C 1
ATOM 2421 O O . ALA A 1 335 ? -49.542 4.678 -48.223 1.00 48.00 335 ALA A O 1
ATOM 2422 N N . VAL A 1 336 ? -49.585 2.890 -49.586 1.00 50.06 336 VAL A N 1
ATOM 2423 C CA . VAL A 1 336 ? -50.052 3.617 -50.768 1.00 50.06 336 VAL A CA 1
ATOM 2424 C C . VAL A 1 336 ? -51.383 4.287 -50.417 1.00 50.06 336 VAL A C 1
ATOM 2426 O O . VAL A 1 336 ? -52.390 3.619 -50.173 1.00 50.06 336 VAL A O 1
ATOM 2429 N N . LEU A 1 337 ? -51.379 5.620 -50.363 1.00 51.38 337 LEU A N 1
ATOM 2430 C CA . LEU A 1 337 ? -52.563 6.458 -50.205 1.00 51.38 337 LEU A CA 1
ATOM 2431 C C . LEU A 1 337 ? -53.580 6.088 -51.293 1.00 51.38 337 LEU A C 1
ATOM 2433 O O . LEU A 1 337 ? -53.474 6.514 -52.437 1.00 51.38 337 LEU A O 1
ATOM 2437 N N . THR A 1 338 ? -54.610 5.316 -50.942 1.00 49.62 338 THR A N 1
ATOM 2438 C CA . THR A 1 338 ? -55.714 4.952 -51.848 1.00 49.62 338 THR A CA 1
ATOM 2439 C C . THR A 1 338 ? -56.709 6.104 -52.042 1.00 49.62 338 THR A C 1
ATOM 2441 O O . THR A 1 338 ? -57.921 5.891 -52.123 1.00 49.62 338 THR A O 1
ATOM 2444 N N . GLY A 1 339 ? -56.219 7.344 -52.082 1.00 49.09 339 GLY A N 1
ATOM 2445 C CA . GLY A 1 339 ? -57.007 8.514 -52.442 1.00 49.09 339 GLY A CA 1
ATOM 2446 C C . GLY A 1 339 ? -57.342 8.463 -53.927 1.00 49.09 339 GLY A C 1
ATOM 2447 O O . GLY A 1 339 ? -56.574 8.917 -54.764 1.00 49.09 339 GLY A O 1
ATOM 2448 N N . VAL A 1 340 ? -58.485 7.869 -54.262 1.00 49.69 340 VAL A N 1
ATOM 2449 C CA . VAL A 1 340 ? -59.027 7.857 -55.623 1.00 49.69 340 VAL A CA 1
ATOM 2450 C C . VAL A 1 340 ? -59.425 9.285 -56.001 1.00 49.69 340 VAL A C 1
ATOM 2452 O O . VAL A 1 340 ? -60.513 9.734 -55.641 1.00 49.69 340 VAL A O 1
ATOM 245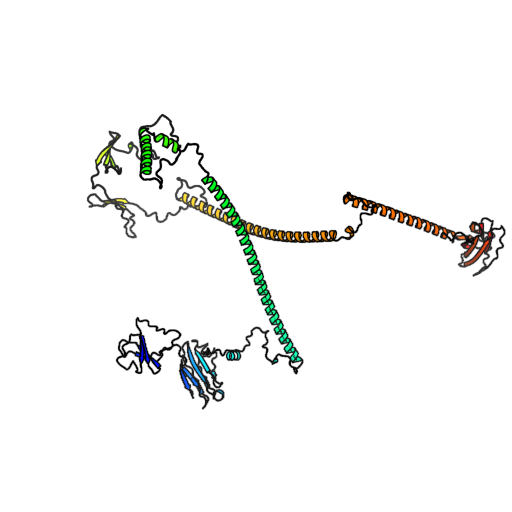5 N N . GLY A 1 341 ? -58.553 9.985 -56.726 1.00 52.00 341 GLY A N 1
ATOM 2456 C CA . GLY A 1 341 ? -58.899 11.234 -57.405 1.00 52.00 341 GLY A CA 1
ATOM 2457 C C . GLY A 1 341 ? -57.757 12.237 -57.497 1.00 52.00 341 GLY A C 1
ATOM 2458 O O . GLY A 1 341 ? -57.782 13.210 -56.760 1.00 52.00 341 GLY A O 1
ATOM 2459 N N . ASP A 1 342 ? -56.779 11.956 -58.360 1.00 47.91 342 ASP A N 1
ATOM 2460 C CA . ASP A 1 342 ? -56.073 12.907 -59.245 1.00 47.91 342 ASP A CA 1
ATOM 2461 C C . ASP A 1 342 ? -54.723 12.301 -59.655 1.00 47.91 342 ASP A C 1
ATOM 2463 O O . ASP A 1 342 ? -53.673 12.642 -59.127 1.00 47.91 342 ASP A O 1
ATOM 2467 N N . TYR A 1 343 ? -54.753 11.369 -60.610 1.00 40.75 343 TYR A N 1
ATOM 2468 C CA . TYR A 1 343 ? -53.555 10.978 -61.355 1.00 40.75 343 TYR A CA 1
ATOM 2469 C C . TYR A 1 343 ? -53.742 11.423 -62.805 1.00 40.75 343 TYR A C 1
ATOM 2471 O O . TYR A 1 343 ? -54.496 10.810 -63.565 1.00 40.75 343 TYR A O 1
ATOM 2479 N N . GLY A 1 344 ? -53.094 12.533 -63.167 1.00 51.38 344 GLY A N 1
ATOM 2480 C CA . GLY A 1 344 ? -52.846 12.901 -64.560 1.00 51.38 344 GLY A CA 1
ATOM 2481 C C . GLY A 1 344 ? -51.793 11.962 -65.177 1.00 51.38 344 GLY A C 1
ATOM 2482 O O . GLY A 1 344 ? -50.970 11.415 -64.447 1.00 51.38 344 GLY A O 1
ATOM 2483 N N . PRO A 1 345 ? -51.809 11.726 -66.499 1.00 44.28 345 PRO A N 1
ATOM 2484 C CA . PRO A 1 345 ? -51.092 10.622 -67.151 1.00 44.28 345 PRO A CA 1
ATOM 2485 C C . PRO A 1 345 ? -49.557 10.775 -67.273 1.00 44.28 345 PRO A C 1
ATOM 2487 O O . PRO A 1 345 ? -48.974 10.190 -68.180 1.00 44.28 345 PRO A O 1
ATOM 2490 N N . THR A 1 346 ? -48.879 11.519 -66.396 1.00 44.78 346 THR A N 1
ATOM 2491 C CA . THR A 1 346 ? -47.431 11.801 -66.521 1.00 44.78 346 THR A CA 1
ATOM 2492 C C . THR A 1 346 ? -46.613 11.582 -65.250 1.00 44.78 346 THR A C 1
ATOM 2494 O O . THR A 1 346 ? -45.476 12.031 -65.189 1.00 44.78 346 THR A O 1
ATOM 2497 N N . ASP A 1 347 ? -47.135 10.878 -64.247 1.00 38.75 347 ASP A N 1
ATOM 2498 C CA . ASP A 1 347 ? -46.415 10.725 -62.979 1.00 38.75 347 ASP A CA 1
ATOM 2499 C C . ASP A 1 347 ? -45.609 9.415 -62.917 1.00 38.75 347 ASP A C 1
ATOM 2501 O O . ASP A 1 347 ? -46.083 8.368 -62.470 1.00 38.75 347 ASP A O 1
ATOM 2505 N N . HIS A 1 348 ? -44.382 9.475 -63.436 1.00 46.41 348 HIS A N 1
ATOM 2506 C CA . HIS A 1 348 ? -43.319 8.510 -63.171 1.00 46.41 348 HIS A CA 1
ATOM 2507 C C . HIS A 1 348 ? -42.120 9.284 -62.607 1.00 46.41 348 HIS A C 1
ATOM 2509 O O . HIS A 1 348 ? -41.373 9.886 -63.368 1.00 46.41 348 HIS A O 1
ATOM 2515 N N . PHE A 1 349 ? -41.939 9.202 -61.284 1.00 38.03 349 PHE A N 1
ATOM 2516 C CA . PHE A 1 349 ? -40.779 9.687 -60.522 1.00 38.03 349 PHE A CA 1
ATOM 2517 C C . PHE A 1 349 ? -40.582 11.213 -60.508 1.00 38.03 349 PHE A C 1
ATOM 2519 O O . PHE A 1 349 ? -39.705 11.734 -61.185 1.00 38.03 349 PHE A O 1
ATOM 2526 N N . SER A 1 350 ? -41.345 11.924 -59.675 1.00 45.03 350 SER A N 1
ATOM 2527 C CA . SER A 1 350 ? -40.990 13.283 -59.253 1.00 45.03 350 SER A CA 1
ATOM 2528 C C . SER A 1 350 ? -40.076 13.233 -58.020 1.00 45.03 350 SER A C 1
ATOM 2530 O O . SER A 1 350 ? -40.561 13.214 -56.882 1.00 45.03 350 SER A O 1
ATOM 2532 N N . ASP A 1 351 ? -38.759 13.186 -58.227 1.00 45.56 351 ASP A N 1
ATOM 2533 C CA . ASP A 1 351 ? -37.892 13.965 -57.351 1.00 45.56 351 ASP A CA 1
ATOM 2534 C C . ASP A 1 351 ? -37.971 15.439 -57.771 1.00 45.56 351 ASP A C 1
ATOM 2536 O O . ASP A 1 351 ? -38.314 15.813 -58.890 1.00 45.56 351 ASP A O 1
ATOM 2540 N N . ASP A 1 352 ? -37.842 16.258 -56.749 1.00 46.56 352 ASP A N 1
ATOM 2541 C CA . ASP A 1 352 ? -38.059 17.687 -56.693 1.00 46.56 352 ASP A CA 1
ATOM 2542 C C . ASP A 1 352 ? -37.047 18.443 -57.558 1.00 46.56 352 ASP A C 1
ATOM 2544 O O . ASP A 1 352 ? -35.903 18.608 -57.156 1.00 46.56 352 ASP A O 1
ATOM 2548 N N . ASP A 1 353 ? -37.483 18.897 -58.732 1.00 44.31 353 ASP A N 1
ATOM 2549 C CA . ASP A 1 353 ? -37.030 20.150 -59.327 1.00 44.31 353 ASP A CA 1
ATOM 2550 C C . ASP A 1 353 ? -38.107 20.645 -60.299 1.00 44.31 353 ASP A C 1
ATOM 2552 O O . ASP A 1 353 ? -38.473 19.990 -61.279 1.00 44.31 353 ASP A O 1
ATOM 2556 N N . THR A 1 354 ? -38.644 21.837 -60.039 1.00 51.41 354 THR A N 1
ATOM 2557 C CA . THR A 1 354 ? -39.394 22.579 -61.056 1.00 51.41 354 THR A CA 1
ATOM 2558 C C . THR A 1 354 ? -38.520 22.681 -62.309 1.00 51.41 354 THR A C 1
ATOM 2560 O O . THR A 1 354 ? -37.402 23.189 -62.184 1.00 51.41 354 THR A O 1
ATOM 2563 N N . PRO A 1 355 ? -38.969 22.229 -63.497 1.00 50.31 355 PRO A N 1
ATOM 2564 C CA . PRO A 1 355 ? -38.127 22.266 -64.681 1.00 50.31 355 PRO A CA 1
ATOM 2565 C C . PRO A 1 355 ? -37.662 23.704 -64.920 1.00 50.31 355 PRO A C 1
ATOM 2567 O O . PRO A 1 355 ? -38.481 24.616 -65.019 1.00 50.31 355 PRO A O 1
ATOM 2570 N N . PHE A 1 356 ? -36.341 23.899 -64.974 1.00 53.47 356 PHE A N 1
ATOM 2571 C CA . PHE A 1 356 ? -35.700 25.213 -65.105 1.00 53.47 356 PHE A CA 1
ATOM 2572 C C . PHE A 1 356 ? -36.119 25.977 -66.370 1.00 53.47 356 PHE A C 1
ATOM 2574 O O . PHE A 1 356 ? -35.881 27.180 -66.448 1.00 53.47 356 PHE A O 1
ATOM 2581 N N . TRP A 1 357 ? -36.748 25.295 -67.331 1.00 53.78 357 TRP A N 1
ATOM 2582 C CA . TRP A 1 357 ? -37.283 25.859 -68.563 1.00 53.78 357 TRP A CA 1
ATOM 2583 C C . TRP A 1 357 ? -38.781 25.575 -68.657 1.00 53.78 357 TRP A C 1
ATOM 2585 O O . TRP A 1 357 ? -39.222 24.423 -68.636 1.00 53.78 357 TRP A O 1
ATOM 2595 N N . THR A 1 358 ? -39.563 26.646 -68.728 1.00 65.38 358 THR A N 1
ATOM 2596 C CA . THR A 1 358 ? -41.006 26.604 -68.954 1.00 65.38 358 THR A CA 1
ATOM 2597 C C . THR A 1 358 ? -41.298 26.554 -70.453 1.00 65.38 358 THR A C 1
ATOM 2599 O O . THR A 1 358 ? -40.428 26.828 -71.273 1.00 65.38 358 THR A O 1
ATOM 2602 N N . HIS A 1 359 ? -42.522 26.189 -70.836 1.00 64.00 359 HIS A N 1
ATOM 2603 C CA . HIS A 1 359 ? -42.931 26.129 -72.246 1.00 64.00 359 HIS A CA 1
ATOM 2604 C C . HIS A 1 359 ? -42.640 27.440 -73.009 1.00 64.00 359 HIS A C 1
ATOM 2606 O O . HIS A 1 359 ? -42.219 27.390 -74.158 1.00 64.00 359 HIS A O 1
ATOM 2612 N N . ASP A 1 360 ? -42.767 28.593 -72.345 1.00 72.50 360 ASP A N 1
ATOM 2613 C CA . ASP A 1 360 ? -42.539 29.914 -72.946 1.00 72.50 360 ASP A CA 1
ATOM 2614 C C . ASP A 1 360 ? -41.057 30.202 -73.276 1.00 72.50 360 ASP A C 1
ATOM 2616 O O . ASP A 1 360 ? -40.763 31.165 -73.988 1.00 72.50 360 ASP A O 1
ATOM 2620 N N . ASP A 1 361 ? -40.123 29.397 -72.760 1.00 72.94 361 ASP A N 1
ATOM 2621 C CA . ASP A 1 361 ? -38.684 29.588 -72.968 1.00 72.94 361 ASP A CA 1
ATOM 2622 C C . ASP A 1 361 ? -38.180 28.968 -74.285 1.00 72.94 361 ASP A C 1
ATOM 2624 O O . ASP A 1 361 ? -37.058 29.261 -74.698 1.00 72.94 361 ASP A O 1
ATOM 2628 N N . TRP A 1 362 ? -39.006 28.162 -74.964 1.00 73.38 362 TRP A N 1
ATOM 2629 C CA . TRP A 1 362 ? -38.653 27.471 -76.206 1.00 73.38 362 TRP A CA 1
ATOM 2630 C C . TRP A 1 362 ? -39.307 28.120 -77.424 1.00 73.38 362 TRP A C 1
ATOM 2632 O O . TRP A 1 362 ? -40.521 28.320 -77.468 1.00 73.38 362 TRP A O 1
ATOM 2642 N N . GLN A 1 363 ? -38.512 28.431 -78.444 1.00 79.56 363 GLN A N 1
ATOM 2643 C CA . GLN A 1 363 ? -38.982 29.005 -79.705 1.00 79.56 363 GLN A CA 1
ATOM 2644 C C . GLN A 1 363 ? -38.992 27.953 -80.820 1.00 79.56 363 GLN A C 1
ATOM 2646 O O . GLN A 1 363 ? -38.234 26.984 -80.799 1.00 79.56 363 GLN A O 1
ATOM 2651 N N . ASP A 1 364 ? -39.874 28.139 -81.809 1.00 79.44 364 ASP A N 1
ATOM 2652 C CA . ASP A 1 364 ? -39.950 27.266 -82.988 1.00 79.44 364 ASP A CA 1
ATOM 2653 C C . ASP A 1 364 ? -38.577 27.193 -83.675 1.00 79.44 364 ASP A C 1
ATOM 2655 O O . ASP A 1 364 ? -38.063 28.208 -84.157 1.00 79.44 364 ASP A O 1
ATOM 2659 N N . GLY A 1 365 ? -37.982 25.999 -83.712 1.00 77.69 365 GLY A N 1
ATOM 2660 C CA . GLY A 1 365 ? -36.642 25.788 -84.262 1.00 77.69 365 GLY A CA 1
ATOM 2661 C C . GLY A 1 365 ? -35.523 25.557 -83.244 1.00 77.69 365 GLY A C 1
ATOM 2662 O O . GLY A 1 365 ? -34.415 25.246 -83.676 1.00 77.69 365 GLY A O 1
ATOM 2663 N N . ASP A 1 366 ? -35.771 25.667 -81.936 1.00 77.44 366 ASP A N 1
ATOM 2664 C CA . ASP A 1 366 ? -34.759 25.321 -80.928 1.00 77.44 366 ASP A CA 1
ATOM 2665 C C . ASP A 1 366 ? -34.426 23.827 -80.984 1.00 77.44 366 ASP A C 1
ATOM 2667 O O . ASP A 1 366 ? -35.319 23.005 -81.172 1.00 77.44 366 ASP A O 1
ATOM 2671 N N . GLU A 1 367 ? -33.152 23.460 -80.829 1.00 78.62 367 GLU A N 1
ATOM 2672 C CA . GLU A 1 367 ? -32.666 22.084 -80.997 1.00 78.62 367 GLU A CA 1
ATOM 2673 C C . GLU A 1 367 ? -32.044 21.528 -79.712 1.00 78.62 367 GLU A C 1
ATOM 2675 O O . GLU A 1 367 ? -31.218 22.179 -79.071 1.00 78.62 367 GLU A O 1
ATOM 2680 N N . VAL A 1 368 ? -32.389 20.285 -79.360 1.00 71.94 368 VAL A N 1
ATOM 2681 C CA . VAL A 1 368 ? -31.777 19.538 -78.250 1.00 71.94 368 VAL A CA 1
ATOM 2682 C C . VAL A 1 368 ? -31.320 18.157 -78.704 1.00 71.94 368 VAL A C 1
ATOM 2684 O O . VAL A 1 368 ? -31.990 17.463 -79.469 1.00 71.94 368 VAL A O 1
ATOM 2687 N N . LEU A 1 369 ? -30.157 17.737 -78.207 1.00 70.12 369 LEU A N 1
ATOM 2688 C CA . LEU A 1 369 ? -29.624 16.400 -78.445 1.00 70.12 369 LEU A CA 1
ATOM 2689 C C . LEU A 1 369 ? -30.163 15.416 -77.403 1.00 70.12 369 LEU A C 1
ATOM 2691 O O . LEU A 1 369 ? -29.940 15.597 -76.205 1.00 70.12 369 LEU A O 1
ATOM 2695 N N . SER A 1 370 ? -30.777 14.321 -77.850 1.00 66.62 370 SER A N 1
ATOM 2696 C CA . SER A 1 370 ? -31.096 13.207 -76.952 1.00 66.62 370 SER A CA 1
ATOM 2697 C C . SER A 1 370 ? -29.843 12.391 -76.632 1.00 66.62 370 SER A C 1
ATOM 2699 O O . SER A 1 370 ? -29.175 11.869 -77.526 1.00 66.62 370 SER A O 1
ATOM 2701 N N . THR A 1 371 ? -29.527 12.270 -75.341 1.00 57.88 371 THR A N 1
ATOM 2702 C CA . THR A 1 371 ? -28.368 11.525 -74.817 1.00 57.88 371 THR A CA 1
ATOM 2703 C C . THR A 1 371 ? -28.726 10.124 -74.306 1.00 57.88 371 THR A C 1
ATOM 2705 O O . THR A 1 371 ? -27.929 9.498 -73.605 1.00 57.88 371 THR A O 1
ATOM 2708 N N . ASN A 1 372 ? -29.901 9.584 -74.655 1.00 50.00 372 ASN A N 1
ATOM 2709 C CA . ASN A 1 372 ? -30.294 8.249 -74.201 1.00 50.00 372 ASN A CA 1
ATOM 2710 C C . ASN A 1 372 ? -29.381 7.162 -74.811 1.00 50.00 372 ASN A C 1
ATOM 2712 O O . ASN A 1 372 ? -29.355 6.950 -76.022 1.00 50.00 372 ASN A O 1
ATOM 2716 N N . ALA A 1 373 ? -28.652 6.447 -73.948 1.00 51.53 373 ALA A N 1
ATOM 2717 C CA . ALA A 1 373 ? -27.525 5.561 -74.264 1.00 51.53 373 ALA A CA 1
ATOM 2718 C C . ALA A 1 373 ? -27.834 4.343 -75.166 1.00 51.53 373 ALA A C 1
ATOM 2720 O O . ALA A 1 373 ? -26.936 3.546 -75.439 1.00 51.53 373 ALA A O 1
ATOM 2721 N N . THR A 1 374 ? -29.074 4.164 -75.629 1.00 53.28 374 THR A N 1
ATOM 2722 C CA . THR A 1 374 ? -29.484 3.004 -76.443 1.00 53.28 374 THR A CA 1
ATOM 2723 C C . THR A 1 374 ? -29.975 3.341 -77.855 1.00 53.28 374 THR A C 1
ATOM 2725 O O . THR A 1 374 ? -30.168 2.425 -78.653 1.00 53.28 374 THR A O 1
ATOM 2728 N N . THR A 1 375 ? -30.066 4.622 -78.226 1.00 52.22 375 THR A N 1
ATOM 2729 C CA . THR A 1 375 ? -30.345 5.071 -79.604 1.00 52.22 375 THR A CA 1
ATOM 2730 C C . THR A 1 375 ? -29.395 6.209 -79.972 1.00 52.22 375 THR A C 1
ATOM 2732 O O . THR A 1 375 ? -29.357 7.224 -79.287 1.00 52.22 375 THR A O 1
ATOM 2735 N N . SER A 1 376 ? -28.585 6.021 -81.020 1.00 55.28 376 SER A N 1
ATOM 2736 C CA . SER A 1 376 ? -27.582 6.988 -81.495 1.00 55.28 376 SER A CA 1
ATOM 2737 C C . SER A 1 376 ? -28.160 8.396 -81.672 1.00 55.28 376 SER A C 1
ATOM 2739 O O . SER A 1 376 ? -29.240 8.523 -82.233 1.00 55.28 376 SER A O 1
ATOM 2741 N N . GLY A 1 377 ? -27.415 9.407 -81.201 1.00 61.62 377 GLY A N 1
ATOM 2742 C CA . GLY A 1 377 ? -27.835 10.801 -81.016 1.00 61.62 377 GLY A CA 1
ATOM 2743 C C . GLY A 1 377 ? -28.755 11.343 -82.103 1.00 61.62 377 GLY A C 1
ATOM 2744 O O . GLY A 1 377 ? -28.371 11.451 -83.267 1.00 61.62 377 GLY A O 1
ATOM 2745 N N . ILE A 1 378 ? -29.966 11.691 -81.691 1.00 69.12 378 ILE A N 1
ATOM 2746 C CA . ILE A 1 378 ? -30.979 12.297 -82.544 1.00 69.12 378 ILE A CA 1
ATOM 2747 C C . ILE A 1 378 ? -31.190 13.729 -82.067 1.00 69.12 378 ILE A C 1
ATOM 2749 O O . ILE A 1 378 ? -31.236 13.978 -80.855 1.00 69.12 378 ILE A O 1
ATOM 2753 N N . ILE A 1 379 ? -31.264 14.658 -83.017 1.00 75.31 379 ILE A N 1
ATOM 2754 C CA . ILE A 1 379 ? -31.615 16.049 -82.759 1.00 75.31 379 ILE A CA 1
ATOM 2755 C C . ILE A 1 379 ? -33.136 16.140 -82.782 1.00 75.31 379 ILE A C 1
ATOM 2757 O O . ILE A 1 379 ? -33.790 15.726 -83.743 1.00 75.31 379 ILE A O 1
ATOM 2761 N N . TYR A 1 380 ? -33.688 16.666 -81.698 1.00 78.19 380 TYR A N 1
ATOM 2762 C CA . TYR A 1 380 ? -35.084 17.057 -81.639 1.00 78.19 380 TYR A CA 1
ATOM 2763 C C . TYR A 1 380 ? -35.159 18.565 -81.790 1.00 78.19 380 TYR A C 1
ATOM 2765 O O . TYR A 1 380 ? -34.445 19.284 -81.094 1.00 78.19 380 TYR A O 1
ATOM 2773 N N . THR A 1 381 ? -36.046 19.034 -82.659 1.00 80.50 381 THR A N 1
ATOM 2774 C CA . THR A 1 381 ? -36.346 20.457 -82.810 1.00 80.50 381 THR A CA 1
ATOM 2775 C C . THR A 1 381 ? -37.718 20.750 -82.213 1.00 80.50 381 THR A C 1
ATOM 2777 O O . THR A 1 381 ? -38.683 20.021 -82.472 1.00 80.50 381 THR A O 1
ATOM 2780 N N . TRP A 1 382 ? -37.826 21.803 -81.409 1.00 88.44 382 TRP A N 1
ATOM 2781 C CA . TRP A 1 382 ? -39.092 22.244 -80.840 1.00 88.44 382 TRP A CA 1
ATOM 2782 C C . TRP A 1 382 ? -39.981 22.804 -81.948 1.00 88.44 382 TRP A C 1
ATOM 2784 O O . TRP A 1 382 ? -39.570 23.708 -82.679 1.00 88.44 382 TRP A O 1
ATOM 2794 N N . ASN A 1 383 ? -41.185 22.244 -82.092 1.00 83.19 383 ASN A N 1
ATOM 2795 C CA . ASN A 1 383 ? -42.199 22.763 -83.001 1.00 83.19 383 ASN A CA 1
ATOM 2796 C C . ASN A 1 383 ? -43.299 23.456 -82.198 1.00 83.19 383 ASN A C 1
ATOM 2798 O O . ASN A 1 383 ? -44.166 22.792 -81.624 1.00 83.19 383 ASN A O 1
ATOM 2802 N N . ASP A 1 384 ? -43.292 24.784 -82.209 1.00 81.69 384 ASP A N 1
ATOM 2803 C CA . ASP A 1 384 ? -44.215 25.604 -81.415 1.00 81.69 384 ASP A CA 1
ATOM 2804 C C . ASP A 1 384 ? -45.674 25.409 -81.869 1.00 81.69 384 ASP A C 1
ATOM 2806 O O . ASP A 1 384 ? -46.606 25.310 -81.075 1.00 81.69 384 ASP A O 1
ATOM 2810 N N . GLY A 1 385 ? -45.889 25.224 -83.177 1.00 82.62 385 GLY A N 1
ATOM 2811 C CA . GLY A 1 385 ? -47.224 25.012 -83.741 1.00 82.62 385 GLY A CA 1
ATOM 2812 C C . GLY A 1 385 ? -47.886 23.688 -83.339 1.00 82.62 385 GLY A C 1
ATOM 2813 O O . GLY A 1 385 ? -49.111 23.565 -83.448 1.00 82.62 385 GLY A O 1
ATOM 2814 N N . ALA A 1 386 ? -47.100 22.698 -82.912 1.00 80.12 386 ALA A N 1
ATOM 2815 C CA . ALA A 1 386 ? -47.569 21.379 -82.491 1.00 80.12 386 ALA A CA 1
ATOM 2816 C C . ALA A 1 386 ? -47.354 21.096 -80.994 1.00 80.12 386 ALA A C 1
ATOM 2818 O O . ALA A 1 386 ? -47.794 20.039 -80.541 1.00 80.12 386 ALA A O 1
ATOM 2819 N N . ASP A 1 387 ? -46.714 22.016 -80.264 1.00 82.19 387 ASP A N 1
ATOM 2820 C CA . ASP A 1 387 ? -46.370 21.915 -78.839 1.00 82.19 387 ASP A CA 1
ATOM 2821 C C . ASP A 1 387 ? -45.665 20.593 -78.485 1.00 82.19 387 ASP A C 1
ATOM 2823 O O . ASP A 1 387 ? -46.054 19.850 -77.581 1.00 82.19 387 ASP A O 1
ATOM 2827 N N . GLN A 1 388 ? -44.665 20.233 -79.291 1.00 83.31 388 GLN A N 1
ATOM 2828 C CA . GLN A 1 388 ? -43.881 19.022 -79.074 1.00 83.31 388 GLN A CA 1
ATOM 2829 C C . GLN A 1 388 ? -42.496 19.108 -79.718 1.00 83.31 388 GLN A C 1
ATOM 2831 O O . GLN A 1 388 ? -42.294 19.748 -80.753 1.00 83.31 388 GLN A O 1
ATOM 2836 N N . TRP A 1 389 ? -41.559 18.361 -79.137 1.00 81.31 389 TRP A N 1
ATOM 2837 C CA . TRP A 1 389 ? -40.269 18.054 -79.740 1.00 81.31 389 TRP A CA 1
ATOM 2838 C C . TRP A 1 389 ? -40.468 17.092 -80.910 1.00 81.31 389 TRP A C 1
ATOM 2840 O O . TRP A 1 389 ? -40.973 15.980 -80.734 1.00 81.31 389 TRP A O 1
ATOM 2850 N N . VAL A 1 390 ? -40.083 17.519 -82.110 1.00 83.69 390 VAL A N 1
ATOM 2851 C CA . VAL A 1 390 ? -40.163 16.699 -83.318 1.00 83.69 390 VAL A CA 1
ATOM 2852 C C . VAL A 1 390 ? -38.763 16.248 -83.689 1.00 83.69 390 VAL A C 1
ATOM 2854 O O . VAL A 1 390 ? -37.816 17.026 -83.690 1.00 83.69 390 VAL A O 1
ATOM 2857 N N . GLU A 1 391 ? -38.639 14.968 -83.994 1.00 83.81 391 GLU A N 1
ATOM 2858 C CA . GLU A 1 391 ? -37.390 14.366 -84.430 1.00 83.81 391 GLU A CA 1
ATOM 2859 C C . GLU A 1 391 ? -37.046 14.873 -85.837 1.00 83.81 391 GLU A C 1
ATOM 2861 O O . GLU A 1 391 ? -37.809 14.637 -86.780 1.00 83.81 391 GLU A O 1
ATOM 2866 N N . THR A 1 392 ? -35.955 15.626 -85.975 1.00 76.62 392 THR A N 1
ATOM 2867 C CA . THR A 1 392 ? -35.646 16.343 -87.221 1.00 76.62 392 THR A CA 1
ATOM 2868 C C . THR A 1 392 ? -34.507 15.713 -87.998 1.00 76.62 392 THR A C 1
ATOM 2870 O O . THR A 1 392 ? -34.689 15.500 -89.192 1.00 76.62 392 THR A O 1
ATOM 2873 N N . ASP A 1 393 ? -33.398 15.337 -87.352 1.00 71.50 393 ASP A N 1
ATOM 2874 C CA . ASP A 1 393 ? -32.255 14.693 -88.016 1.00 71.50 393 ASP A CA 1
ATOM 2875 C C . ASP A 1 393 ? -31.419 13.808 -87.063 1.00 71.50 393 ASP A C 1
ATOM 2877 O O . ASP A 1 393 ? -31.356 14.027 -85.852 1.00 71.50 393 ASP A O 1
ATOM 2881 N N . ALA A 1 394 ? -30.738 12.795 -87.615 1.00 67.88 394 ALA A N 1
ATOM 2882 C CA . ALA A 1 394 ? -29.792 11.946 -86.879 1.00 67.88 394 ALA A CA 1
ATOM 2883 C C . ALA A 1 394 ? -28.366 12.527 -86.938 1.00 67.88 394 ALA A C 1
ATOM 2885 O O . ALA A 1 394 ? -27.929 12.962 -88.003 1.00 67.88 394 ALA A O 1
ATOM 2886 N N . LEU A 1 395 ? -27.607 12.492 -85.832 1.00 62.09 395 LEU A N 1
ATOM 2887 C CA . LEU A 1 395 ? -26.209 12.941 -85.836 1.00 62.09 395 LEU A CA 1
ATOM 2888 C C . LEU A 1 395 ? -25.352 12.062 -86.752 1.00 62.09 395 LEU A C 1
ATOM 2890 O O . LEU A 1 395 ? -25.133 10.878 -86.483 1.00 62.09 395 LEU A O 1
ATOM 2894 N N . GLU A 1 396 ? -24.802 12.658 -87.809 1.00 60.88 396 GLU A N 1
ATOM 2895 C CA . GLU A 1 396 ? -23.780 12.003 -88.620 1.00 60.88 396 GLU A CA 1
ATOM 2896 C C . GLU A 1 396 ? -22.448 11.894 -87.854 1.00 60.88 396 GLU A C 1
ATOM 2898 O O . GLU A 1 396 ? -22.140 12.674 -86.950 1.00 60.88 396 GLU A O 1
ATOM 2903 N N . ALA A 1 397 ? -21.639 10.896 -88.219 1.00 50.16 397 ALA A N 1
ATOM 2904 C CA . ALA A 1 397 ? -20.515 10.379 -87.432 1.00 50.16 397 ALA A CA 1
ATOM 2905 C C . ALA A 1 397 ? -19.339 11.352 -87.155 1.00 50.16 397 ALA A C 1
ATOM 2907 O O . ALA A 1 397 ? -18.351 10.918 -86.570 1.00 50.16 397 ALA A O 1
ATOM 2908 N N . ASN A 1 398 ? -19.419 12.636 -87.526 1.00 53.28 398 ASN A N 1
ATOM 2909 C CA . ASN A 1 398 ? -18.312 13.601 -87.433 1.00 53.28 398 ASN A CA 1
ATOM 2910 C C . ASN A 1 398 ? -18.655 14.943 -86.744 1.00 53.28 398 ASN A C 1
ATOM 2912 O O . ASN A 1 398 ? -17.870 15.882 -86.838 1.00 53.28 398 ASN A O 1
ATOM 2916 N N . ASN A 1 399 ? -19.771 15.053 -86.015 1.00 55.38 399 ASN A N 1
ATOM 2917 C CA . ASN A 1 399 ? -20.187 16.323 -85.389 1.00 55.38 399 ASN A CA 1
ATOM 2918 C C . ASN A 1 399 ? -19.700 16.539 -83.934 1.00 55.38 399 ASN A C 1
ATOM 2920 O O . ASN A 1 399 ? -20.167 17.456 -83.262 1.00 55.38 399 ASN A O 1
ATOM 2924 N N . ALA A 1 400 ? -18.755 15.743 -83.421 1.00 48.25 400 ALA A N 1
ATOM 2925 C CA . ALA A 1 400 ? -18.196 15.945 -82.078 1.00 48.25 400 ALA A CA 1
ATOM 2926 C C . ALA A 1 400 ? -17.019 16.946 -82.103 1.00 48.25 400 ALA A C 1
ATOM 2928 O O . ALA A 1 400 ? -15.892 16.581 -82.432 1.00 48.25 400 ALA A O 1
ATOM 2929 N N . VAL A 1 401 ? -17.276 18.210 -81.751 1.00 50.72 401 VAL A N 1
ATOM 2930 C CA . VAL A 1 401 ? -16.257 19.274 -81.652 1.00 50.72 401 VAL A CA 1
ATOM 2931 C C . VAL A 1 401 ? -15.598 19.245 -80.265 1.00 50.72 401 VAL A C 1
ATOM 2933 O O . VAL A 1 401 ? -16.275 19.326 -79.244 1.00 50.72 401 VAL A O 1
ATOM 2936 N N . SER A 1 402 ? -14.268 19.127 -80.216 1.00 47.62 402 SER A N 1
ATOM 2937 C CA . SER A 1 402 ? -13.475 19.126 -78.977 1.00 47.62 402 SER A CA 1
ATOM 2938 C C . SER A 1 402 ? -13.184 20.556 -78.505 1.00 47.62 402 SER A C 1
ATOM 2940 O O . SER A 1 402 ? -12.479 21.293 -79.191 1.00 47.62 402 SER A O 1
ATOM 2942 N N . VAL A 1 403 ? -13.638 20.934 -77.307 1.00 50.72 403 VAL A N 1
ATOM 2943 C CA . VAL A 1 403 ? -13.190 22.160 -76.615 1.00 50.72 403 VAL A CA 1
ATOM 2944 C C . VAL A 1 403 ? -11.868 21.859 -75.906 1.00 50.72 403 VAL A C 1
ATOM 2946 O O . VAL A 1 403 ? -11.783 20.908 -75.129 1.00 50.72 403 VAL A O 1
ATOM 2949 N N . ARG A 1 404 ? -10.815 22.636 -76.185 1.00 50.47 404 ARG A N 1
ATOM 2950 C CA . ARG A 1 404 ? -9.496 22.488 -75.549 1.00 50.47 404 ARG A CA 1
ATOM 2951 C C . ARG A 1 404 ? -9.264 23.674 -74.612 1.00 50.47 404 ARG A C 1
ATOM 2953 O O . ARG A 1 404 ? -9.295 24.813 -75.062 1.00 50.47 404 ARG A O 1
ATOM 2960 N N . TYR A 1 405 ? -9.039 23.400 -73.329 1.00 51.69 405 TYR A N 1
ATOM 2961 C CA . TYR A 1 405 ? -8.622 24.404 -72.346 1.00 51.69 405 TYR A CA 1
ATOM 2962 C C . TYR A 1 405 ? -7.093 24.457 -72.326 1.00 51.69 405 TYR A C 1
ATOM 2964 O O . TYR A 1 405 ? -6.461 23.419 -72.122 1.00 51.69 405 TYR A O 1
ATOM 2972 N N . ASP A 1 406 ? -6.506 25.630 -72.563 1.00 53.56 406 ASP A N 1
ATOM 2973 C CA . ASP A 1 406 ? -5.055 25.831 -72.517 1.00 53.56 406 ASP A CA 1
ATOM 2974 C C . ASP A 1 406 ? -4.722 26.846 -71.412 1.00 53.56 406 ASP A C 1
ATOM 2976 O O . ASP A 1 406 ? -5.178 27.985 -71.451 1.00 53.56 406 ASP A O 1
ATOM 2980 N N . PHE A 1 407 ? -3.972 26.412 -70.394 1.00 53.19 407 PHE A N 1
ATOM 2981 C CA . PHE A 1 407 ? -3.561 27.225 -69.236 1.00 53.19 407 PHE A CA 1
ATOM 2982 C C . PHE A 1 407 ? -2.074 27.575 -69.338 1.00 53.19 407 PHE A C 1
ATOM 2984 O O . PHE A 1 407 ? -1.284 27.256 -68.446 1.00 53.19 407 PHE A O 1
ATOM 2991 N N . LEU A 1 408 ? -1.657 28.142 -70.465 1.00 53.38 408 LEU A N 1
ATOM 2992 C CA . LEU A 1 408 ? -0.252 28.441 -70.713 1.00 53.38 408 LEU A CA 1
ATOM 2993 C C . LEU A 1 408 ? -0.081 29.909 -71.066 1.00 53.38 408 LEU A C 1
ATOM 2995 O O . LEU A 1 408 ? -0.133 30.267 -72.236 1.00 53.38 408 LEU A O 1
ATOM 2999 N N . ASP A 1 409 ? 0.228 30.720 -70.055 1.00 54.31 409 ASP A N 1
ATOM 3000 C CA . ASP A 1 409 ? 0.982 31.945 -70.285 1.00 54.31 409 ASP A CA 1
ATOM 3001 C C . ASP A 1 409 ? 2.157 32.067 -69.304 1.00 54.31 409 ASP A C 1
ATOM 3003 O O . ASP A 1 409 ? 2.173 31.489 -68.212 1.00 54.31 409 ASP A O 1
ATOM 3007 N N . ALA A 1 410 ? 3.225 32.717 -69.766 1.00 53.00 410 ALA A N 1
ATOM 3008 C CA . ALA A 1 410 ? 4.495 32.814 -69.052 1.00 53.00 410 ALA A CA 1
ATOM 3009 C C . ALA A 1 410 ? 4.395 33.773 -67.846 1.00 53.00 410 ALA A C 1
ATOM 3011 O O . ALA A 1 410 ? 3.593 34.704 -67.873 1.00 53.00 410 ALA A O 1
ATOM 3012 N N . PRO A 1 411 ? 5.238 33.623 -66.800 1.00 48.09 411 PRO A N 1
ATOM 3013 C CA . PRO A 1 411 ? 5.134 34.439 -65.591 1.00 48.09 411 PRO A CA 1
ATOM 3014 C C . PRO A 1 411 ? 5.300 35.937 -65.911 1.00 48.09 411 PRO A C 1
ATOM 3016 O O . PRO A 1 411 ? 6.416 36.389 -66.177 1.00 48.09 411 PRO A O 1
ATOM 3019 N N . GLY A 1 412 ? 4.198 36.699 -65.882 1.00 58.34 412 GLY A N 1
ATOM 3020 C CA . GLY A 1 412 ? 4.196 38.163 -65.990 1.00 58.34 412 GLY A CA 1
ATOM 3021 C C . GLY A 1 412 ? 3.296 38.806 -67.057 1.00 58.34 412 GLY A C 1
ATOM 3022 O O . GLY A 1 412 ? 3.313 40.035 -67.134 1.00 58.34 412 GLY A O 1
ATOM 3023 N N . SER A 1 413 ? 2.528 38.061 -67.863 1.00 57.03 413 SER A N 1
ATOM 3024 C CA . SER A 1 413 ? 1.416 38.633 -68.650 1.00 57.03 413 SER A CA 1
ATOM 3025 C C . SER A 1 413 ? 0.103 38.562 -67.859 1.00 57.03 413 SER A C 1
ATOM 3027 O O . SER A 1 413 ? -0.190 37.553 -67.231 1.00 57.03 413 SER A O 1
ATOM 3029 N N . GLN A 1 414 ? -0.660 39.661 -67.858 1.00 53.84 414 GLN A N 1
ATOM 3030 C CA . GLN A 1 414 ? -1.970 39.791 -67.200 1.00 53.84 414 GLN A CA 1
ATOM 3031 C C . GLN A 1 414 ? -3.116 39.324 -68.111 1.00 53.84 414 GLN A C 1
ATOM 3033 O O . GLN A 1 414 ? -4.081 40.058 -68.306 1.00 53.84 414 GLN A O 1
ATOM 3038 N N . GLU A 1 415 ? -2.989 38.164 -68.750 1.00 54.41 415 GLU A N 1
ATOM 3039 C CA . GLU A 1 415 ? -4.127 37.575 -69.463 1.00 54.41 415 GLU A CA 1
ATOM 3040 C C . GLU A 1 415 ? -4.421 36.203 -68.857 1.00 54.41 415 GLU A C 1
ATOM 3042 O O . GLU A 1 415 ? -3.691 35.232 -69.054 1.00 54.41 415 GLU A O 1
ATOM 3047 N N . ASP A 1 416 ? -5.468 36.185 -68.033 1.00 57.97 416 ASP A N 1
ATOM 3048 C CA . ASP A 1 416 ? -5.977 35.014 -67.338 1.00 57.97 416 ASP A CA 1
ATOM 3049 C C . ASP A 1 416 ? -6.680 34.054 -68.327 1.00 57.97 416 ASP A C 1
ATOM 3051 O O . ASP A 1 416 ? -6.983 34.399 -69.469 1.00 57.97 416 ASP A O 1
ATOM 3055 N N . GLY A 1 417 ? -6.864 32.792 -67.928 1.00 60.47 417 GLY A N 1
ATOM 3056 C CA . GLY A 1 417 ? -7.212 31.690 -68.834 1.00 60.47 417 GLY A CA 1
ATOM 3057 C C . GLY A 1 417 ? -8.424 31.948 -69.744 1.00 60.47 417 GLY A C 1
ATOM 3058 O O . GLY A 1 417 ? -9.455 32.464 -69.324 1.00 60.47 417 GLY A O 1
ATOM 3059 N N . ALA A 1 418 ? -8.329 31.497 -70.995 1.00 63.41 418 ALA A N 1
ATOM 3060 C CA . ALA A 1 418 ? -9.349 31.702 -72.018 1.00 63.41 418 ALA A CA 1
ATOM 3061 C C . ALA A 1 418 ? -9.907 30.375 -72.552 1.00 63.41 418 ALA A C 1
ATOM 3063 O O . ALA A 1 418 ? -9.169 29.414 -72.778 1.00 63.41 418 ALA A O 1
ATOM 3064 N N . ALA A 1 419 ? -11.219 30.325 -72.800 1.00 65.81 419 ALA A N 1
ATOM 3065 C CA . ALA A 1 419 ? -11.824 29.235 -73.562 1.00 65.81 419 ALA A CA 1
ATOM 3066 C C . ALA A 1 419 ? -11.811 29.577 -75.052 1.00 65.81 419 ALA A C 1
ATOM 3068 O O . ALA A 1 419 ? -12.210 30.672 -75.465 1.00 65.81 419 ALA A O 1
ATOM 3069 N N . TYR A 1 420 ? -11.404 28.606 -75.865 1.00 66.50 420 TYR A N 1
ATOM 3070 C CA . TYR A 1 420 ? -11.352 28.741 -77.311 1.00 66.50 420 TYR A CA 1
ATOM 3071 C C . TYR A 1 420 ? -12.168 27.644 -77.999 1.00 66.50 420 TYR A C 1
ATOM 3073 O O . TYR A 1 420 ? -12.189 26.493 -77.561 1.00 66.50 420 TYR A O 1
ATOM 3081 N N . MET A 1 421 ? -12.805 27.995 -79.113 1.00 63.41 421 MET A N 1
ATOM 3082 C CA . MET A 1 421 ? -13.434 27.061 -80.044 1.00 63.41 421 MET A CA 1
ATOM 3083 C C . MET A 1 421 ? -12.681 27.073 -81.367 1.00 63.41 421 MET A C 1
ATOM 3085 O O . MET A 1 421 ? -12.369 28.132 -81.902 1.00 63.41 421 MET A O 1
ATOM 3089 N N . MET A 1 422 ? -12.399 25.893 -81.910 1.00 56.91 422 MET A N 1
ATOM 3090 C CA . MET A 1 422 ? -11.792 25.756 -83.229 1.00 56.91 422 MET A CA 1
ATOM 3091 C C . MET A 1 422 ? -12.900 25.651 -84.275 1.00 56.91 422 MET A C 1
ATOM 3093 O O . MET A 1 422 ? -13.861 24.903 -84.082 1.00 56.91 422 MET A O 1
ATOM 3097 N N . ASN A 1 423 ? -12.793 26.407 -85.367 1.00 58.78 423 ASN A N 1
ATOM 3098 C CA . ASN A 1 423 ? -13.723 26.256 -86.484 1.00 58.78 423 ASN A CA 1
ATOM 3099 C C . ASN A 1 423 ? -13.621 24.843 -87.075 1.00 58.78 423 ASN A C 1
ATOM 3101 O O . ASN A 1 423 ? -12.571 24.205 -87.018 1.00 58.78 423 ASN A O 1
ATOM 3105 N N . ALA A 1 424 ? -14.716 24.362 -87.670 1.00 52.91 424 ALA A N 1
ATOM 3106 C CA . ALA A 1 424 ? -14.839 22.988 -88.165 1.00 52.91 424 ALA A CA 1
ATOM 3107 C C . ALA A 1 424 ? -13.836 22.607 -89.276 1.00 52.91 424 ALA A C 1
ATOM 3109 O O . ALA A 1 424 ? -13.679 21.426 -89.575 1.00 52.91 424 ALA A O 1
ATOM 3110 N N . ASP A 1 425 ? -13.165 23.582 -89.895 1.00 67.88 425 ASP A N 1
ATOM 3111 C CA . ASP A 1 425 ? -12.101 23.363 -90.882 1.00 67.88 425 ASP A CA 1
ATOM 3112 C C . ASP A 1 425 ? -10.679 23.451 -90.295 1.00 67.88 425 ASP A C 1
ATOM 3114 O O . ASP A 1 425 ? -9.703 23.358 -91.039 1.00 67.88 425 ASP A O 1
ATOM 3118 N N . GLU A 1 426 ? -10.566 23.629 -88.976 1.00 64.31 426 GLU A N 1
ATOM 3119 C CA . GLU A 1 426 ? -9.320 23.768 -88.213 1.00 64.31 426 GLU A CA 1
ATOM 3120 C C . GLU A 1 426 ? -8.440 24.965 -88.621 1.00 64.31 426 GLU A C 1
ATOM 3122 O O . GLU A 1 426 ? -7.272 25.050 -88.236 1.00 64.31 426 GLU A O 1
ATOM 3127 N N . THR A 1 427 ? -8.964 25.923 -89.389 1.00 66.25 427 THR A N 1
ATOM 3128 C CA . THR A 1 427 ? -8.143 27.038 -89.895 1.00 66.25 427 THR A CA 1
ATOM 3129 C C . THR A 1 427 ? -8.033 28.212 -88.928 1.00 66.25 427 THR A C 1
ATOM 3131 O O . THR A 1 427 ? -7.088 28.998 -89.025 1.00 66.25 427 THR A O 1
ATOM 3134 N N . GLU A 1 428 ? -8.963 28.326 -87.979 1.00 67.06 428 GLU A N 1
ATOM 3135 C CA . GLU A 1 428 ? -9.039 29.443 -87.041 1.00 67.06 428 GLU A CA 1
ATOM 3136 C C . GLU A 1 428 ? -9.541 28.987 -85.666 1.00 67.06 428 GLU A C 1
ATOM 3138 O O . GLU A 1 428 ? -10.398 28.107 -85.549 1.00 67.06 428 GLU A O 1
ATOM 3143 N N . VAL A 1 429 ? -8.994 29.604 -84.618 1.00 66.50 429 VAL A N 1
ATOM 3144 C CA . VAL A 1 429 ? -9.382 29.395 -83.222 1.00 66.50 429 VAL A CA 1
ATOM 3145 C C . VAL A 1 429 ? -10.004 30.694 -82.711 1.00 66.50 429 VAL A C 1
ATOM 3147 O O . VAL A 1 429 ? -9.349 31.733 -82.684 1.00 66.50 429 VAL A O 1
ATOM 3150 N N . ILE A 1 430 ? -11.275 30.641 -82.321 1.00 65.69 430 ILE A N 1
ATOM 3151 C CA . ILE A 1 430 ? -12.065 31.781 -81.851 1.00 65.69 430 ILE A CA 1
ATOM 3152 C C . ILE A 1 430 ? -12.113 31.744 -80.320 1.00 65.69 430 ILE A C 1
ATOM 3154 O O . ILE A 1 430 ? -12.573 30.763 -79.733 1.00 65.69 430 ILE A O 1
ATOM 3158 N N . LYS A 1 431 ? -11.658 32.817 -79.662 1.00 70.50 431 LYS A N 1
ATOM 3159 C CA . LYS A 1 431 ? -11.821 32.998 -78.209 1.00 70.50 431 LYS A CA 1
ATOM 3160 C C . LYS A 1 431 ? -13.298 33.248 -77.916 1.00 70.50 431 LYS A C 1
ATOM 3162 O O . LYS A 1 431 ? -13.874 34.194 -78.449 1.00 70.50 431 LYS A O 1
ATOM 3167 N N . ILE A 1 432 ? -13.900 32.397 -77.094 1.00 67.44 432 ILE A N 1
ATOM 3168 C CA . ILE A 1 432 ? -15.326 32.478 -76.741 1.00 67.44 432 ILE A CA 1
ATOM 3169 C C . ILE A 1 432 ? -15.558 33.049 -75.342 1.00 67.44 432 ILE A C 1
ATOM 3171 O O . ILE A 1 432 ? -16.609 33.640 -75.114 1.00 67.44 432 ILE A O 1
ATOM 3175 N N . ALA A 1 433 ? -14.593 32.928 -74.426 1.00 62.59 433 ALA A N 1
ATOM 3176 C CA . ALA A 1 433 ? -14.681 33.540 -73.103 1.00 62.59 433 ALA A CA 1
ATOM 3177 C C . ALA A 1 433 ? -13.297 33.823 -72.504 1.00 62.59 433 ALA A C 1
ATOM 3179 O O . ALA A 1 433 ? -12.336 33.105 -72.794 1.00 62.59 433 ALA A O 1
ATOM 3180 N N . ASP A 1 434 ? -13.237 34.857 -71.663 1.00 62.12 434 ASP A N 1
ATOM 3181 C CA . ASP A 1 434 ? -12.118 35.161 -70.765 1.00 62.12 434 ASP A CA 1
ATOM 3182 C C . ASP A 1 434 ? -12.516 34.834 -69.323 1.00 62.12 434 ASP A C 1
ATOM 3184 O O . ASP A 1 434 ? -13.664 35.088 -68.945 1.00 62.12 434 ASP A O 1
ATOM 3188 N N . PHE A 1 435 ? -11.595 34.294 -68.525 1.00 59.62 435 PHE A N 1
ATOM 3189 C CA . PHE A 1 435 ? -11.814 34.026 -67.103 1.00 59.62 435 PHE A CA 1
ATOM 3190 C C . PHE A 1 435 ? -10.746 34.733 -66.258 1.00 59.62 435 PHE A C 1
ATOM 3192 O O . PHE A 1 435 ? -9.668 34.182 -66.075 1.00 59.62 435 PHE A O 1
ATOM 3199 N N . ASP A 1 436 ? -11.063 35.905 -65.692 1.00 56.78 436 ASP A N 1
ATOM 3200 C CA . ASP A 1 436 ? -10.183 36.602 -64.737 1.00 56.78 436 ASP A CA 1
ATOM 3201 C C . ASP A 1 436 ? -10.107 35.835 -63.403 1.00 56.78 436 ASP A C 1
ATOM 3203 O O . ASP A 1 436 ? -11.118 35.644 -62.717 1.00 56.78 436 ASP A O 1
ATOM 3207 N N . LEU A 1 437 ? -8.903 35.422 -63.002 1.00 58.94 437 LEU A N 1
ATOM 3208 C CA . LEU A 1 437 ? -8.612 34.774 -61.715 1.00 58.94 437 LEU A CA 1
ATOM 3209 C C . LEU A 1 437 ? -7.729 35.643 -60.800 1.00 58.94 437 LEU A C 1
ATOM 3211 O O . LEU A 1 437 ? -7.334 35.193 -59.720 1.00 58.94 437 LEU A O 1
ATOM 3215 N N . GLU A 1 438 ? -7.465 36.901 -61.173 1.00 50.78 438 GLU A N 1
ATOM 3216 C CA . GLU A 1 438 ? -6.555 37.829 -60.475 1.00 50.78 438 GLU A CA 1
ATOM 3217 C C . GLU A 1 438 ? -6.979 38.232 -59.034 1.00 50.78 438 GLU A C 1
ATOM 3219 O O . GLU A 1 438 ? -6.275 38.991 -58.374 1.00 50.78 438 GLU A O 1
ATOM 3224 N N . ASN A 1 439 ? -8.070 37.689 -58.470 1.00 52.28 439 ASN A N 1
ATOM 3225 C CA . ASN A 1 439 ? -8.509 37.958 -57.084 1.00 52.28 439 ASN A CA 1
ATOM 3226 C C . ASN A 1 439 ? -8.591 36.728 -56.154 1.00 52.28 439 ASN A C 1
ATOM 3228 O O . ASN A 1 439 ? -9.114 36.832 -55.045 1.00 52.28 439 ASN A O 1
ATOM 3232 N N . ALA A 1 440 ? -8.059 35.567 -56.546 1.00 55.34 440 ALA A N 1
ATOM 3233 C CA . ALA A 1 440 ? -8.080 34.364 -55.698 1.00 55.34 440 ALA A CA 1
ATOM 3234 C C . ALA A 1 440 ? -6.815 34.164 -54.832 1.00 55.34 440 ALA A C 1
ATOM 3236 O O . ALA A 1 440 ? -6.712 33.168 -54.119 1.00 55.34 440 ALA A O 1
ATOM 3237 N N . ALA A 1 441 ? -5.842 35.085 -54.871 1.00 50.06 441 ALA A N 1
ATOM 3238 C CA . ALA A 1 441 ? -4.569 34.924 -54.154 1.00 50.06 441 ALA A CA 1
ATOM 3239 C C . ALA A 1 441 ? -4.599 35.398 -52.686 1.00 50.06 441 ALA A C 1
ATOM 3241 O O . ALA A 1 441 ? -3.695 35.081 -51.915 1.00 50.06 441 ALA A O 1
ATOM 3242 N N . SER A 1 442 ? -5.651 36.100 -52.261 1.00 50.59 442 SER A N 1
ATOM 3243 C CA . SER A 1 442 ? -5.952 36.287 -50.841 1.00 50.59 442 SER A CA 1
ATOM 3244 C C . SER A 1 442 ? -7.438 36.569 -50.662 1.00 50.59 442 SER A C 1
ATOM 3246 O O . SER A 1 442 ? -7.886 37.691 -50.900 1.00 50.59 442 SER A O 1
ATOM 3248 N N . ILE A 1 443 ? -8.201 35.581 -50.191 1.00 56.47 443 ILE A N 1
ATOM 3249 C CA . ILE A 1 443 ? -9.456 35.876 -49.492 1.00 56.47 443 ILE A CA 1
ATOM 3250 C C . ILE A 1 443 ? -9.026 36.564 -48.194 1.00 56.47 443 ILE A C 1
ATOM 3252 O O . ILE A 1 443 ? -8.742 35.915 -47.191 1.00 56.47 443 ILE A O 1
ATOM 3256 N N . ALA A 1 444 ? -8.835 37.881 -48.244 1.00 53.19 444 ALA A N 1
ATOM 3257 C CA . ALA A 1 444 ? -8.677 38.665 -47.036 1.00 53.19 444 ALA A CA 1
ATOM 3258 C C . ALA A 1 444 ? -10.041 38.651 -46.345 1.00 53.19 444 ALA A C 1
ATOM 3260 O O . ALA A 1 444 ? -10.995 39.234 -46.867 1.00 53.19 444 ALA A O 1
ATOM 3261 N N . LEU A 1 445 ? -10.121 37.948 -45.211 1.00 57.00 445 LEU A N 1
ATOM 3262 C CA . LEU A 1 445 ? -11.257 38.035 -44.296 1.00 57.00 445 LEU A CA 1
ATOM 3263 C C . LEU A 1 445 ? -11.540 39.522 -44.049 1.00 57.00 445 LEU A C 1
ATOM 3265 O O . LEU A 1 445 ? -10.618 40.340 -43.916 1.00 57.00 445 LEU A O 1
ATOM 3269 N N . SER A 1 446 ? -12.811 39.899 -44.114 1.00 65.31 446 SER A N 1
ATOM 3270 C CA . SER A 1 446 ? -13.206 41.304 -44.090 1.00 65.31 446 SER A CA 1
ATOM 3271 C C . SER A 1 446 ? -12.783 41.949 -42.765 1.00 65.31 446 SER A C 1
ATOM 3273 O O . SER A 1 446 ? -12.654 41.280 -41.745 1.00 65.31 446 SER A O 1
ATOM 3275 N N . SER A 1 447 ? -12.637 43.277 -42.712 1.00 64.06 447 SER A N 1
ATOM 3276 C CA . SER A 1 447 ? -12.364 43.978 -41.442 1.00 64.06 447 SER A CA 1
ATOM 3277 C C . SER A 1 447 ? -13.488 43.845 -40.398 1.00 64.06 447 SER A C 1
ATOM 3279 O O . SER A 1 447 ? -13.393 44.448 -39.332 1.00 64.06 447 SER A O 1
ATOM 3281 N N . ALA A 1 448 ? -14.574 43.147 -40.738 1.00 61.19 448 ALA A N 1
ATOM 3282 C CA . ALA A 1 448 ? -15.672 42.805 -39.851 1.00 61.19 448 ALA A CA 1
ATOM 3283 C C . ALA A 1 448 ? -15.538 41.401 -39.231 1.00 61.19 448 ALA A C 1
ATOM 3285 O O . ALA A 1 448 ? -16.403 41.072 -38.430 1.00 61.19 448 ALA A O 1
ATOM 3286 N N . TYR A 1 449 ? -14.484 40.629 -39.557 1.00 71.31 449 TYR A N 1
ATOM 3287 C CA . TYR A 1 449 ? -14.219 39.323 -38.949 1.00 71.31 449 TYR A CA 1
ATOM 3288 C C . TYR A 1 449 ? -14.053 39.455 -37.431 1.00 71.31 449 TYR A C 1
ATOM 3290 O O . TYR A 1 449 ? -13.056 40.011 -36.958 1.00 71.31 449 TYR A O 1
ATOM 3298 N N . ASP A 1 450 ? -15.027 38.954 -36.676 1.00 72.25 450 ASP A N 1
ATOM 3299 C CA . ASP A 1 450 ? -15.004 38.934 -35.211 1.00 72.25 450 ASP A CA 1
ATOM 3300 C C . ASP A 1 450 ? -15.452 37.566 -34.686 1.00 72.25 450 ASP A C 1
ATOM 3302 O O . ASP A 1 450 ? -16.621 37.332 -34.361 1.00 72.25 450 ASP A O 1
ATOM 3306 N N . SER A 1 451 ? -14.493 36.645 -34.571 1.00 68.94 451 SER A N 1
ATOM 3307 C CA . SER A 1 451 ? -14.735 35.290 -34.067 1.00 68.94 451 SER A CA 1
ATOM 3308 C C . SER A 1 451 ? -15.257 35.251 -32.626 1.00 68.94 451 SER A C 1
ATOM 3310 O O . SER A 1 451 ? -15.831 34.246 -32.209 1.00 68.94 451 SER A O 1
ATOM 3312 N N . ALA A 1 452 ? -15.152 36.348 -31.866 1.00 68.81 452 ALA A N 1
ATOM 3313 C CA . ALA A 1 452 ? -15.597 36.394 -30.478 1.00 68.81 452 ALA A CA 1
ATOM 3314 C C . ALA A 1 452 ? -17.123 36.541 -30.314 1.00 68.81 452 ALA A C 1
ATOM 3316 O O . ALA A 1 452 ? -17.639 36.294 -29.219 1.00 68.81 452 ALA A O 1
ATOM 3317 N N . THR A 1 453 ? -17.863 36.957 -31.352 1.00 69.06 453 THR A N 1
ATOM 3318 C CA . THR A 1 453 ? -19.298 37.293 -31.229 1.00 69.06 453 THR A CA 1
ATOM 3319 C C . THR A 1 453 ? -20.246 36.408 -32.045 1.00 69.06 453 THR A C 1
ATOM 3321 O O . THR A 1 453 ? -21.455 36.396 -31.778 1.00 69.06 453 THR A O 1
ATOM 3324 N N . ALA A 1 454 ? -19.735 35.612 -32.986 1.00 71.38 454 ALA A N 1
ATOM 3325 C CA . ALA A 1 454 ? -20.546 34.780 -33.872 1.00 71.38 454 ALA A CA 1
ATOM 3326 C C . ALA A 1 454 ? -20.956 33.434 -33.235 1.00 71.38 454 ALA A C 1
ATOM 3328 O O . ALA A 1 454 ? -20.326 32.405 -33.441 1.00 71.38 454 ALA A O 1
ATOM 3329 N N . SER A 1 455 ? -22.074 33.407 -32.502 1.00 74.12 455 SER A N 1
ATOM 3330 C CA . SER A 1 455 ? -22.691 32.152 -32.024 1.00 74.12 455 SER A CA 1
ATOM 3331 C C . SER A 1 455 ? -23.849 31.688 -32.927 1.00 74.12 455 SER A C 1
ATOM 3333 O O . SER A 1 455 ? -24.611 32.509 -33.441 1.00 74.12 455 SER A O 1
ATOM 3335 N N . GLY A 1 456 ? -24.015 30.373 -33.129 1.00 79.88 456 GLY A N 1
ATOM 3336 C CA . GLY A 1 456 ? -25.170 29.789 -33.832 1.00 79.88 456 GLY A CA 1
ATOM 3337 C C . GLY A 1 456 ? -24.835 28.660 -34.815 1.00 79.88 456 GLY A C 1
ATOM 3338 O O . GLY A 1 456 ? -23.674 28.342 -35.061 1.00 79.88 456 GLY A O 1
ATOM 3339 N N . THR A 1 457 ? -25.868 28.029 -35.381 1.00 83.25 457 THR A N 1
ATOM 3340 C CA . THR A 1 457 ? -25.721 27.012 -36.436 1.00 83.25 457 THR A CA 1
ATOM 3341 C C . THR A 1 457 ? -25.440 27.686 -37.782 1.00 83.25 457 THR A C 1
ATOM 3343 O O . THR A 1 457 ? -25.951 28.777 -38.056 1.00 83.25 457 THR A O 1
ATOM 3346 N N . ILE A 1 458 ? -24.625 27.037 -38.615 1.00 88.19 458 ILE A N 1
ATOM 3347 C CA . ILE A 1 458 ? -24.401 27.461 -40.000 1.00 88.19 458 ILE A CA 1
ATOM 3348 C C . ILE A 1 458 ? -25.709 27.264 -40.778 1.00 88.19 458 ILE A C 1
ATOM 3350 O O . ILE A 1 458 ? -26.326 26.202 -40.693 1.00 88.19 458 ILE A O 1
ATOM 3354 N N . SER A 1 459 ? -26.135 28.287 -41.506 1.00 88.50 459 SER A N 1
ATOM 3355 C CA . SER A 1 459 ? -27.352 28.329 -42.318 1.00 88.50 459 SER A CA 1
ATOM 3356 C C . SER A 1 459 ? -26.996 28.499 -43.793 1.00 88.50 459 SER A C 1
ATOM 3358 O O . SER A 1 459 ? -25.982 29.109 -44.121 1.00 88.50 459 SER A O 1
ATOM 3360 N N . SER A 1 460 ? -27.872 28.052 -44.696 1.00 81.31 460 SER A N 1
ATOM 3361 C CA . SER A 1 460 ? -27.753 28.321 -46.138 1.00 81.31 460 SER A CA 1
ATOM 3362 C C . SER A 1 460 ? -27.813 29.815 -46.491 1.00 81.31 460 SER A C 1
ATOM 3364 O O . SER A 1 460 ? -27.474 30.198 -47.605 1.00 81.31 460 SER A O 1
ATOM 3366 N N . SER A 1 461 ? -28.237 30.661 -45.548 1.00 84.12 461 SER A N 1
ATOM 3367 C CA . SER A 1 461 ? -28.238 32.120 -45.671 1.00 84.12 461 SER A CA 1
ATOM 3368 C C . SER A 1 461 ? -26.941 32.794 -45.210 1.00 84.12 461 SER A C 1
ATOM 3370 O O . SER A 1 461 ? -26.832 34.013 -45.339 1.00 84.12 461 SER A O 1
ATOM 3372 N N . ASP A 1 462 ? -26.008 32.058 -44.598 1.00 83.12 462 ASP A N 1
ATOM 3373 C CA . ASP A 1 462 ? -24.746 32.635 -44.134 1.00 83.12 462 ASP A CA 1
ATOM 3374 C C . ASP A 1 462 ? -23.820 32.907 -45.320 1.00 83.12 462 ASP A C 1
ATOM 3376 O O . ASP A 1 462 ? -23.693 32.096 -46.239 1.00 83.12 462 ASP A O 1
ATOM 3380 N N . SER A 1 463 ? -23.131 34.047 -45.284 1.00 86.00 463 SER A N 1
ATOM 3381 C CA . SER A 1 463 ? -21.975 34.243 -46.154 1.00 86.00 463 SER A CA 1
ATOM 3382 C C . SER A 1 463 ? -20.863 33.266 -45.752 1.00 86.00 463 SER A C 1
ATOM 3384 O O . SER A 1 463 ? -20.823 32.791 -44.615 1.00 86.00 463 SER A O 1
ATOM 3386 N N . VAL A 1 464 ? -19.928 32.992 -46.666 1.00 82.62 464 VAL A N 1
ATOM 3387 C CA . VAL A 1 464 ? -18.735 32.181 -46.360 1.00 82.62 464 VAL A CA 1
ATOM 3388 C C . VAL A 1 464 ? -18.002 32.740 -45.134 1.00 82.62 464 VAL A C 1
ATOM 3390 O O . VAL A 1 464 ? -17.634 31.976 -44.249 1.00 82.62 464 VAL A O 1
ATOM 3393 N N . GLU A 1 465 ? -17.886 34.067 -45.039 1.00 83.38 465 GLU A N 1
ATOM 3394 C CA . GLU A 1 465 ? -17.287 34.761 -43.896 1.00 83.38 465 GLU A CA 1
ATOM 3395 C C . GLU A 1 465 ? -18.007 34.435 -42.578 1.00 83.38 465 GLU A C 1
ATOM 3397 O O . GLU A 1 465 ? -17.388 33.953 -41.634 1.00 83.38 465 GLU A O 1
ATOM 3402 N N . SER A 1 466 ? -19.332 34.612 -42.524 1.00 81.69 466 SER A N 1
ATOM 3403 C CA . SER A 1 466 ? -20.115 34.359 -41.306 1.00 81.69 466 SER A CA 1
ATOM 3404 C C . SER A 1 466 ? -20.183 32.874 -40.938 1.00 81.69 466 SER A C 1
ATOM 3406 O O . SER A 1 466 ? -20.308 32.529 -39.763 1.00 81.69 466 SER A O 1
ATOM 3408 N N . ALA A 1 467 ? -20.093 31.973 -41.919 1.00 84.25 467 ALA A N 1
ATOM 3409 C CA . ALA A 1 467 ? -19.974 30.541 -41.664 1.00 84.25 467 ALA A CA 1
ATOM 3410 C C . ALA A 1 467 ? -18.613 30.187 -41.039 1.00 84.25 467 ALA A C 1
ATOM 3412 O O . ALA A 1 467 ? -18.569 29.362 -40.124 1.00 84.25 467 ALA A O 1
ATOM 3413 N N . ILE A 1 468 ? -17.526 30.826 -41.490 1.00 86.25 468 ILE A N 1
ATOM 3414 C CA . ILE A 1 468 ? -16.183 30.665 -40.914 1.00 86.25 468 ILE A CA 1
ATOM 3415 C C . ILE A 1 468 ? -16.147 31.218 -39.485 1.00 86.25 468 ILE A C 1
ATOM 3417 O O . ILE A 1 468 ? -15.705 30.502 -38.593 1.00 86.25 468 ILE A O 1
ATOM 3421 N N . GLU A 1 469 ? -16.688 32.414 -39.231 1.00 86.06 469 GLU A N 1
ATOM 3422 C CA . GLU A 1 469 ? -16.759 32.987 -37.874 1.00 86.06 469 GLU A CA 1
ATOM 3423 C C . GLU A 1 469 ? -17.488 32.055 -36.891 1.00 86.06 469 GLU A C 1
ATOM 3425 O O . GLU A 1 469 ? -17.013 31.811 -35.783 1.00 86.06 469 GLU A O 1
ATOM 3430 N N . LYS A 1 470 ? -18.623 31.471 -37.304 1.00 87.75 470 LYS A N 1
ATOM 3431 C CA . LYS A 1 470 ? -19.369 30.499 -36.483 1.00 87.75 470 LYS A CA 1
ATOM 3432 C C . LYS A 1 470 ? -18.599 29.196 -36.259 1.00 87.75 470 LYS A C 1
ATOM 3434 O O . LYS A 1 470 ? -18.775 28.557 -35.221 1.00 87.75 470 LYS A O 1
ATOM 3439 N N . LEU A 1 471 ? -17.805 28.748 -37.234 1.00 88.81 471 LEU A N 1
ATOM 3440 C CA . LEU A 1 471 ? -16.945 27.570 -37.078 1.00 88.81 471 LEU A CA 1
ATOM 3441 C C . LEU A 1 471 ? -15.819 27.837 -36.081 1.00 88.81 471 LEU A C 1
ATOM 3443 O O . LEU A 1 471 ? -15.582 26.991 -35.222 1.00 88.81 471 LEU A O 1
ATOM 3447 N N . ASP A 1 472 ? -15.189 29.006 -36.165 1.00 87.44 472 ASP A N 1
ATOM 3448 C CA . ASP A 1 472 ? -14.108 29.427 -35.271 1.00 87.44 472 ASP A CA 1
ATOM 3449 C C . ASP A 1 472 ? -14.614 29.562 -33.828 1.00 87.44 472 ASP A C 1
ATOM 3451 O O . ASP A 1 472 ? -14.094 28.918 -32.919 1.00 87.44 472 ASP A O 1
ATOM 3455 N N . PHE A 1 473 ? -15.753 30.235 -33.627 1.00 88.31 473 PHE A N 1
ATOM 3456 C CA . PHE A 1 473 ? -16.406 30.318 -32.316 1.00 88.31 473 PHE A CA 1
ATOM 3457 C C . PHE A 1 473 ? -16.720 28.935 -31.718 1.00 88.31 473 PHE A C 1
ATOM 3459 O O . PHE A 1 473 ? -16.568 28.707 -30.517 1.00 88.31 473 PHE A O 1
ATOM 3466 N N . ARG A 1 474 ? -17.163 27.972 -32.541 1.00 88.75 474 ARG A N 1
ATOM 3467 C CA . ARG A 1 474 ? -17.408 26.589 -32.090 1.00 88.75 474 ARG A CA 1
ATOM 3468 C C . ARG A 1 474 ? -16.117 25.863 -31.727 1.00 88.75 474 ARG A C 1
ATOM 3470 O O . ARG A 1 474 ? -16.151 25.029 -30.820 1.00 88.75 474 ARG A O 1
ATOM 3477 N N . ALA A 1 475 ? -15.021 26.134 -32.430 1.00 88.56 475 ALA A N 1
ATOM 3478 C CA . ALA A 1 475 ? -13.713 25.580 -32.106 1.00 88.56 475 ALA A CA 1
ATOM 3479 C C . ALA A 1 475 ? -13.226 26.116 -30.754 1.00 88.56 475 ALA A C 1
ATOM 3481 O O . ALA A 1 475 ? -12.859 25.317 -29.894 1.00 88.56 475 ALA A O 1
ATOM 3482 N N . ASP A 1 476 ? -13.350 27.423 -30.519 1.00 87.94 476 ASP A N 1
ATOM 3483 C CA . ASP A 1 476 ? -13.022 28.062 -29.239 1.00 87.94 476 ASP A CA 1
ATOM 3484 C C . ASP A 1 476 ? -13.887 27.534 -28.088 1.00 87.94 476 ASP A C 1
ATOM 3486 O O . ASP A 1 476 ? -13.375 27.174 -27.024 1.00 87.94 476 ASP A O 1
ATOM 3490 N N . ALA A 1 477 ? -15.201 27.411 -28.303 1.00 88.06 477 ALA A N 1
ATOM 3491 C CA . ALA A 1 477 ? -16.108 26.823 -27.318 1.00 88.06 477 ALA A CA 1
ATOM 3492 C C . ALA A 1 477 ? -15.729 25.367 -26.999 1.00 88.06 477 ALA A C 1
ATOM 3494 O O . ALA A 1 477 ? -15.650 24.991 -25.832 1.00 88.06 477 ALA A O 1
ATOM 3495 N N . SER A 1 478 ? -15.415 24.568 -28.024 1.00 91.50 478 SER A N 1
ATOM 3496 C CA . SER A 1 478 ? -14.976 23.179 -27.842 1.00 91.50 478 SER A CA 1
ATOM 3497 C C . SER A 1 478 ? -13.642 23.099 -27.098 1.00 91.50 478 SER A C 1
ATOM 3499 O O . SER A 1 478 ? -13.476 22.237 -26.240 1.00 91.50 478 SER A O 1
ATOM 3501 N N . ALA A 1 479 ? -12.700 24.003 -27.375 1.00 92.62 479 ALA A N 1
ATOM 3502 C CA . ALA A 1 479 ? -11.437 24.087 -26.646 1.00 92.62 479 ALA A CA 1
ATOM 3503 C C . ALA A 1 479 ? -11.664 24.422 -25.163 1.00 92.62 479 ALA A C 1
ATOM 3505 O O . ALA A 1 479 ? -11.043 23.814 -24.288 1.00 92.62 479 ALA A O 1
ATOM 3506 N N . SER A 1 480 ? -12.598 25.332 -24.866 1.00 92.88 480 SER A N 1
ATOM 3507 C CA . SER A 1 480 ? -12.984 25.643 -23.487 1.00 92.88 480 SER A CA 1
ATOM 3508 C C . SER A 1 480 ? -13.645 24.454 -22.785 1.00 92.88 480 SER A C 1
ATOM 3510 O O . SER A 1 480 ? -13.320 24.183 -21.628 1.00 92.88 480 SER A O 1
ATOM 3512 N N . ASP A 1 481 ? -14.545 23.737 -23.460 1.00 95.81 481 ASP A N 1
ATOM 3513 C CA . ASP A 1 481 ? -15.197 22.540 -22.917 1.00 95.81 481 ASP A CA 1
ATOM 3514 C C . ASP A 1 481 ? -14.184 21.418 -22.650 1.00 95.81 481 ASP A C 1
ATOM 3516 O O . ASP A 1 481 ? -14.244 20.766 -21.605 1.00 95.81 481 ASP A O 1
ATOM 3520 N N . ILE A 1 482 ? -13.212 21.225 -23.549 1.00 96.00 482 ILE A N 1
ATOM 3521 C CA . ILE A 1 482 ? -12.107 20.273 -23.368 1.00 96.00 482 ILE A CA 1
ATOM 3522 C C . ILE A 1 482 ? -11.271 20.655 -22.146 1.00 96.00 482 ILE A C 1
ATOM 3524 O O . ILE A 1 482 ? -10.988 19.792 -21.320 1.00 96.00 482 ILE A O 1
ATOM 3528 N N . SER A 1 483 ? -10.929 21.935 -21.976 1.00 96.00 483 SER A N 1
ATOM 3529 C CA . SER A 1 483 ? -10.184 22.399 -20.797 1.00 96.00 483 SER A CA 1
ATOM 3530 C C . SER A 1 483 ? -10.967 22.196 -19.492 1.00 96.00 483 SER A C 1
ATOM 3532 O O . SER A 1 483 ? -10.392 21.805 -18.476 1.00 96.00 483 SER A O 1
ATOM 3534 N N . ALA A 1 484 ? -12.287 22.397 -19.506 1.00 95.56 484 ALA A N 1
ATOM 3535 C CA . ALA A 1 484 ? -13.135 22.122 -18.348 1.00 95.56 484 ALA A CA 1
ATOM 3536 C C . ALA A 1 484 ? -13.245 20.618 -18.043 1.00 95.56 484 ALA A C 1
ATOM 3538 O O . ALA A 1 484 ? -13.295 20.223 -16.874 1.00 95.56 484 ALA A O 1
ATOM 3539 N N . LEU A 1 485 ? -13.293 19.772 -19.077 1.00 97.00 485 LEU A N 1
ATOM 3540 C CA . LEU A 1 485 ? -13.266 18.319 -18.925 1.00 97.00 485 LEU A CA 1
ATOM 3541 C C . LEU A 1 485 ? -11.932 17.851 -18.338 1.00 97.00 485 LEU A C 1
ATOM 3543 O O . LEU A 1 485 ? -11.948 17.061 -17.399 1.00 97.00 485 LEU A O 1
ATOM 3547 N N . ASP A 1 486 ? -10.817 18.383 -18.832 1.00 98.00 486 ASP A N 1
ATOM 3548 C CA . ASP A 1 486 ? -9.466 18.108 -18.334 1.00 98.00 486 ASP A CA 1
ATOM 3549 C C . ASP A 1 486 ? -9.354 18.420 -16.833 1.00 98.00 486 ASP A C 1
ATOM 3551 O O . ASP A 1 486 ? -9.038 17.541 -16.035 1.00 98.00 486 ASP A O 1
ATOM 3555 N N . ALA A 1 487 ? -9.796 19.609 -16.405 1.00 94.44 487 ALA A N 1
ATOM 3556 C CA . ALA A 1 487 ? -9.811 19.985 -14.987 1.00 94.44 487 ALA A CA 1
ATOM 3557 C C . ALA A 1 487 ? -10.661 19.041 -14.106 1.00 94.44 487 ALA A C 1
ATOM 3559 O O . ALA A 1 487 ? -10.303 18.745 -12.959 1.00 94.44 487 ALA A O 1
ATOM 3560 N N . ARG A 1 488 ? -11.797 18.550 -14.623 1.00 97.12 488 ARG A N 1
ATOM 3561 C CA . ARG A 1 488 ? -12.639 17.563 -13.920 1.00 97.12 488 ARG A CA 1
ATOM 3562 C C . ARG A 1 488 ? -11.968 16.195 -13.840 1.00 97.12 488 ARG A C 1
ATOM 3564 O O . ARG A 1 488 ? -12.091 15.543 -12.808 1.00 97.12 488 ARG A O 1
ATOM 3571 N N . VAL A 1 489 ? -11.275 15.765 -14.894 1.00 95.75 489 VAL A N 1
ATOM 3572 C CA . VAL A 1 489 ? -10.498 14.517 -14.898 1.00 95.75 489 VAL A CA 1
ATOM 3573 C C . VAL A 1 489 ? -9.371 14.601 -13.875 1.00 95.75 489 VAL A C 1
ATOM 3575 O O . VAL A 1 489 ? -9.292 13.722 -13.026 1.00 95.75 489 VAL A O 1
ATOM 3578 N N . THR A 1 490 ? -8.607 15.696 -13.844 1.00 96.00 490 THR A N 1
ATOM 3579 C CA . THR A 1 490 ? -7.568 15.919 -12.823 1.00 96.00 490 THR A CA 1
ATOM 3580 C C . THR A 1 490 ? -8.133 15.884 -11.398 1.00 96.00 490 THR A C 1
ATOM 3582 O O . THR A 1 490 ? -7.518 15.328 -10.492 1.00 96.00 490 THR A O 1
ATOM 3585 N N . THR A 1 491 ? -9.327 16.449 -11.180 1.00 96.19 491 THR A N 1
ATOM 3586 C CA . THR A 1 491 ? -9.998 16.382 -9.867 1.00 96.19 491 THR A CA 1
ATOM 3587 C C . THR A 1 491 ? -10.359 14.941 -9.507 1.00 96.19 491 THR A C 1
ATOM 3589 O O . THR A 1 491 ? -10.033 14.481 -8.416 1.00 96.19 491 THR A O 1
ATOM 3592 N N . ASN A 1 492 ? -10.969 14.203 -10.440 1.00 93.94 492 ASN A N 1
ATOM 3593 C CA . ASN A 1 492 ? -11.319 12.799 -10.236 1.00 93.94 492 ASN A CA 1
ATOM 3594 C C . ASN A 1 492 ? -10.081 11.925 -9.976 1.00 93.94 492 ASN A C 1
ATOM 3596 O O . ASN A 1 492 ? -10.151 11.015 -9.158 1.00 93.94 492 ASN A O 1
ATOM 3600 N N . GLU A 1 493 ? -8.955 12.185 -10.644 1.00 96.50 493 GLU A N 1
ATOM 3601 C CA . GLU A 1 493 ? -7.682 11.504 -10.378 1.00 96.50 493 GLU A CA 1
ATOM 3602 C C . GLU A 1 493 ? -7.226 11.726 -8.928 1.00 96.50 493 GLU A C 1
ATOM 3604 O O . GLU A 1 493 ? -6.863 10.768 -8.245 1.00 96.50 493 GLU A O 1
ATOM 3609 N N . GLY A 1 494 ? -7.323 12.960 -8.419 1.00 93.00 494 GLY A N 1
ATOM 3610 C CA . GLY A 1 494 ? -7.045 13.278 -7.014 1.00 93.00 494 GLY A CA 1
ATOM 3611 C C . GLY A 1 494 ? -7.991 12.580 -6.027 1.00 93.00 494 GLY A C 1
ATOM 3612 O O . GLY A 1 494 ? -7.540 12.035 -5.013 1.00 93.00 494 GLY A O 1
ATOM 3613 N N . ASP A 1 495 ? -9.288 12.536 -6.334 1.00 95.81 495 ASP A N 1
ATOM 3614 C CA . ASP A 1 495 ? -10.288 11.832 -5.519 1.00 95.81 495 ASP A CA 1
ATOM 3615 C C . ASP A 1 495 ? -10.039 10.313 -5.507 1.00 95.81 495 ASP A C 1
ATOM 3617 O O . ASP A 1 495 ? -10.159 9.669 -4.465 1.00 95.81 495 ASP A O 1
ATOM 3621 N N . ILE A 1 496 ? -9.644 9.724 -6.643 1.00 93.44 496 ILE A N 1
ATOM 3622 C CA . ILE A 1 496 ? -9.280 8.301 -6.748 1.00 93.44 496 ILE A CA 1
ATOM 3623 C C . ILE A 1 496 ? -8.050 7.993 -5.889 1.00 93.44 496 ILE A C 1
ATOM 3625 O O . ILE A 1 496 ? -8.066 7.007 -5.152 1.00 93.44 496 ILE A O 1
ATOM 3629 N N . ILE A 1 497 ? -7.014 8.837 -5.936 1.00 95.44 497 ILE A N 1
ATOM 3630 C CA . ILE A 1 497 ? -5.816 8.692 -5.090 1.00 95.44 497 ILE A CA 1
ATOM 3631 C C . ILE A 1 497 ? -6.194 8.757 -3.604 1.00 95.44 497 ILE A C 1
ATOM 3633 O O . ILE A 1 497 ? -5.730 7.935 -2.813 1.00 95.44 497 ILE A O 1
ATOM 3637 N N . THR A 1 498 ? -7.071 9.691 -3.227 1.00 94.62 498 THR A N 1
ATOM 3638 C CA . THR A 1 498 ? -7.557 9.827 -1.843 1.00 94.62 498 THR A CA 1
ATOM 3639 C C . THR A 1 498 ? -8.317 8.577 -1.400 1.00 94.62 498 THR A C 1
ATOM 3641 O O . THR A 1 498 ? -7.981 7.982 -0.378 1.00 94.62 498 THR A O 1
ATOM 3644 N N . ASN A 1 499 ? -9.270 8.110 -2.212 1.00 94.06 499 ASN A N 1
ATOM 3645 C CA . ASN A 1 499 ? -10.030 6.891 -1.932 1.00 94.06 499 ASN A CA 1
ATOM 3646 C C . ASN A 1 499 ? -9.121 5.656 -1.812 1.00 94.06 499 ASN A C 1
ATOM 3648 O O . ASN A 1 499 ? -9.362 4.802 -0.962 1.00 94.06 499 ASN A O 1
ATOM 3652 N N . ALA A 1 500 ? -8.069 5.548 -2.629 1.00 93.31 500 ALA A N 1
ATOM 3653 C CA . ALA A 1 500 ? -7.088 4.467 -2.523 1.00 93.31 500 ALA A CA 1
ATOM 3654 C C . ALA A 1 500 ? -6.316 4.510 -1.186 1.00 93.31 500 ALA A C 1
ATOM 3656 O O . ALA A 1 500 ? -6.102 3.468 -0.557 1.00 93.31 500 ALA A O 1
ATOM 3657 N N . GLY A 1 501 ? -5.954 5.707 -0.711 1.00 92.56 501 GLY A N 1
ATOM 3658 C CA . GLY A 1 501 ? -5.361 5.909 0.616 1.00 92.56 501 GLY A CA 1
ATOM 3659 C C . GLY A 1 501 ? -6.303 5.513 1.760 1.00 92.56 501 GLY A C 1
ATOM 3660 O O . GLY A 1 501 ? -5.901 4.792 2.678 1.00 92.56 501 GLY A O 1
ATOM 3661 N N . ASP A 1 502 ? -7.575 5.902 1.673 1.00 95.25 502 ASP A N 1
ATOM 3662 C CA . ASP A 1 502 ? -8.600 5.540 2.661 1.00 95.25 502 ASP A CA 1
ATOM 3663 C C . ASP A 1 502 ? -8.851 4.023 2.696 1.00 95.25 502 ASP A C 1
ATOM 3665 O O . ASP A 1 502 ? -8.966 3.431 3.770 1.00 95.25 502 ASP A O 1
ATOM 3669 N N . ILE A 1 503 ? -8.879 3.359 1.535 1.00 93.25 503 ILE A N 1
ATOM 3670 C CA . ILE A 1 503 ? -8.996 1.894 1.438 1.00 93.25 503 ILE A CA 1
ATOM 3671 C C . ILE A 1 503 ? -7.805 1.204 2.114 1.00 93.25 503 ILE A C 1
ATOM 3673 O O . ILE A 1 503 ? -8.002 0.251 2.868 1.00 93.25 503 ILE A O 1
ATOM 3677 N N . THR A 1 504 ? -6.587 1.704 1.897 1.00 94.56 504 THR A N 1
ATOM 3678 C CA . THR A 1 504 ? -5.364 1.168 2.525 1.00 94.56 504 THR A CA 1
ATOM 3679 C C . THR A 1 504 ? -5.409 1.305 4.052 1.00 94.56 504 THR A C 1
ATOM 3681 O O . THR A 1 504 ? -5.064 0.373 4.786 1.00 94.56 504 THR A O 1
ATOM 3684 N N . THR A 1 505 ? -5.905 2.443 4.545 1.00 94.56 505 THR A N 1
ATOM 3685 C CA . THR A 1 505 ? -6.106 2.684 5.984 1.00 94.56 505 THR A CA 1
ATOM 3686 C C . THR A 1 505 ? -7.143 1.719 6.560 1.00 94.56 505 THR A C 1
ATOM 3688 O O . THR A 1 505 ? -6.861 1.016 7.529 1.00 94.56 505 THR A O 1
ATOM 3691 N N . ASN A 1 506 ? -8.301 1.587 5.906 1.00 93.56 506 ASN A N 1
ATOM 3692 C CA . ASN A 1 506 ? -9.349 0.652 6.320 1.00 93.56 506 ASN A CA 1
ATOM 3693 C C . ASN A 1 506 ? -8.853 -0.803 6.357 1.00 93.56 506 ASN A C 1
ATOM 3695 O O . ASN A 1 506 ? -9.218 -1.549 7.264 1.00 93.56 506 ASN A O 1
ATOM 3699 N N . ALA A 1 507 ? -8.013 -1.218 5.405 1.00 93.75 507 ALA A N 1
ATOM 3700 C CA . ALA A 1 507 ? -7.415 -2.554 5.403 1.00 93.75 507 ALA A CA 1
ATOM 3701 C C . ALA A 1 507 ? -6.524 -2.788 6.639 1.00 93.75 507 ALA A C 1
ATOM 3703 O O . ALA A 1 507 ? -6.612 -3.839 7.278 1.00 93.75 507 ALA A O 1
ATOM 3704 N N . THR A 1 508 ? -5.733 -1.785 7.028 1.00 91.94 508 THR A N 1
ATOM 3705 C CA . THR A 1 508 ? -4.887 -1.821 8.235 1.00 91.94 508 THR A CA 1
ATOM 3706 C C . THR A 1 508 ? -5.727 -1.896 9.515 1.00 91.94 508 THR A C 1
ATOM 3708 O O . THR A 1 508 ? -5.441 -2.696 10.414 1.00 91.94 508 THR A O 1
ATOM 3711 N N . ASP A 1 509 ? -6.806 -1.116 9.587 1.00 96.50 509 ASP A N 1
ATOM 3712 C CA . ASP A 1 509 ? -7.733 -1.127 10.722 1.00 96.50 509 ASP A CA 1
ATOM 3713 C C . ASP A 1 509 ? -8.446 -2.479 10.858 1.00 96.50 509 ASP A C 1
ATOM 3715 O O . ASP A 1 509 ? -8.583 -3.013 11.961 1.00 96.50 509 ASP A O 1
ATOM 3719 N N . ILE A 1 510 ? -8.862 -3.082 9.739 1.00 95.69 510 ILE A N 1
ATOM 3720 C CA . ILE A 1 510 ? -9.454 -4.427 9.716 1.00 95.69 510 ILE A CA 1
ATOM 3721 C C . ILE A 1 510 ? -8.456 -5.471 10.229 1.00 95.69 510 ILE A C 1
ATOM 3723 O O . ILE A 1 510 ? -8.832 -6.301 11.059 1.00 95.69 510 ILE A O 1
ATOM 3727 N N . ALA A 1 511 ? -7.193 -5.425 9.795 1.00 93.56 511 ALA A N 1
ATOM 3728 C CA . ALA A 1 511 ? -6.153 -6.344 10.265 1.00 93.56 511 ALA A CA 1
ATOM 3729 C C . ALA A 1 511 ? -5.876 -6.193 11.774 1.00 93.56 511 ALA A C 1
ATOM 3731 O O . ALA A 1 511 ? -5.729 -7.185 12.498 1.00 93.56 511 ALA A O 1
ATOM 3732 N N . THR A 1 512 ? -5.878 -4.954 12.271 1.00 95.19 512 THR A N 1
ATOM 3733 C CA . THR A 1 512 ? -5.754 -4.654 13.705 1.00 95.19 512 THR A CA 1
ATOM 3734 C C . THR A 1 512 ? -6.938 -5.216 14.489 1.00 95.19 512 THR A C 1
ATOM 3736 O O . THR A 1 512 ? -6.750 -5.917 15.485 1.00 95.19 512 THR A O 1
ATOM 3739 N N . ASN A 1 513 ? -8.163 -4.988 14.008 1.00 94.44 513 ASN A N 1
ATOM 3740 C CA . ASN A 1 513 ? -9.376 -5.534 14.615 1.00 94.44 513 ASN A CA 1
ATOM 3741 C C . ASN A 1 513 ? -9.373 -7.069 14.623 1.00 94.44 513 ASN A C 1
ATOM 3743 O O . ASN A 1 513 ? -9.732 -7.669 15.633 1.00 94.44 513 ASN A O 1
ATOM 3747 N N . ALA A 1 514 ? -8.931 -7.712 13.540 1.00 95.81 514 ALA A N 1
ATOM 3748 C CA . ALA A 1 514 ? -8.803 -9.167 13.467 1.00 95.81 514 ALA A CA 1
ATOM 3749 C C . ALA A 1 514 ? -7.811 -9.706 14.512 1.00 95.81 514 ALA A C 1
ATOM 3751 O O . ALA A 1 514 ? -8.114 -10.676 15.206 1.00 95.81 514 ALA A O 1
ATOM 3752 N N . SER A 1 515 ? -6.668 -9.037 14.685 1.00 94.75 515 SER A N 1
ATOM 3753 C CA . SER A 1 515 ? -5.679 -9.379 15.717 1.00 94.75 515 SER A CA 1
ATOM 3754 C C . SER A 1 515 ? -6.246 -9.214 17.131 1.00 94.75 515 SER A C 1
ATOM 3756 O O . SER A 1 515 ? -6.049 -10.079 17.982 1.00 94.75 515 SER A O 1
ATOM 3758 N N . GLY A 1 516 ? -7.005 -8.141 17.375 1.00 97.00 516 GLY A N 1
ATOM 3759 C CA . GLY A 1 516 ? -7.700 -7.924 18.646 1.00 97.00 516 GLY A CA 1
ATOM 3760 C C . GLY A 1 516 ? -8.768 -8.983 18.935 1.00 97.00 516 GLY A C 1
ATOM 3761 O O . GLY A 1 516 ? -8.883 -9.449 20.064 1.00 97.00 516 GLY A O 1
ATOM 3762 N N . ILE A 1 517 ? -9.517 -9.421 17.919 1.00 96.50 517 ILE A N 1
ATOM 3763 C CA . ILE A 1 517 ? -10.492 -10.513 18.053 1.00 96.50 517 ILE A CA 1
ATOM 3764 C C . ILE A 1 517 ? -9.791 -11.828 18.411 1.00 96.50 517 ILE A C 1
ATOM 3766 O O . ILE A 1 517 ? -10.259 -12.521 19.308 1.00 96.50 517 ILE A O 1
ATOM 3770 N N . LEU A 1 518 ? -8.670 -12.155 17.761 1.00 95.88 518 LEU A N 1
ATOM 3771 C CA . LEU A 1 518 ? -7.876 -13.346 18.087 1.00 95.88 518 LEU A CA 1
ATOM 3772 C C . LEU A 1 518 ? -7.323 -13.303 19.518 1.00 95.88 518 LEU A C 1
ATOM 3774 O O . LEU A 1 518 ? -7.320 -14.324 20.202 1.00 95.88 518 LEU A O 1
ATOM 3778 N N . ALA A 1 519 ? -6.883 -12.132 19.987 1.00 94.25 519 ALA A N 1
ATOM 3779 C CA . ALA A 1 519 ? -6.452 -11.959 21.373 1.00 94.25 519 ALA A CA 1
ATOM 3780 C C . ALA A 1 519 ? -7.610 -12.201 22.353 1.00 94.25 519 ALA A C 1
ATOM 3782 O O . ALA A 1 519 ? -7.462 -12.984 23.288 1.00 94.25 519 ALA A O 1
ATOM 3783 N N . ASN A 1 520 ? -8.779 -11.605 22.093 1.00 95.25 520 ASN A N 1
ATOM 3784 C CA . ASN A 1 520 ? -9.978 -11.822 22.903 1.00 95.25 520 ASN A CA 1
ATOM 3785 C C . ASN A 1 520 ? -10.410 -13.298 22.915 1.00 95.25 520 ASN A C 1
ATOM 3787 O O . ASN A 1 520 ? -10.824 -13.799 23.954 1.00 95.25 520 ASN A O 1
ATOM 3791 N N . ASP A 1 521 ? -10.321 -14.000 21.781 1.00 97.50 521 ASP A N 1
ATOM 3792 C CA . ASP A 1 521 ? -10.611 -15.438 21.687 1.00 97.50 521 ASP A CA 1
ATOM 3793 C C . ASP A 1 521 ? -9.671 -16.258 22.588 1.00 97.50 521 ASP A C 1
ATOM 3795 O O . ASP A 1 521 ? -10.122 -17.118 23.344 1.00 97.50 521 ASP A O 1
ATOM 3799 N N . GLY A 1 522 ? -8.376 -15.919 22.596 1.00 94.25 522 GLY A N 1
ATOM 3800 C CA . GLY A 1 522 ? -7.394 -16.500 23.514 1.00 94.25 522 GLY A CA 1
ATOM 3801 C C . GLY A 1 522 ? -7.711 -16.226 24.987 1.00 94.25 522 GLY A C 1
ATOM 3802 O O . GLY A 1 522 ? -7.719 -17.153 25.794 1.00 94.25 522 GLY A O 1
ATOM 3803 N N . GLU A 1 523 ? -8.041 -14.981 25.340 1.00 97.38 523 GLU A N 1
ATOM 3804 C CA . GLU A 1 523 ? -8.444 -14.617 26.707 1.00 97.38 523 GLU A CA 1
ATOM 3805 C C . GLU A 1 523 ? -9.712 -15.362 27.155 1.00 97.38 523 GLU A C 1
ATOM 3807 O O . GLU A 1 523 ? -9.804 -15.803 28.303 1.00 97.38 523 GLU A O 1
ATOM 3812 N N . ILE A 1 524 ? -10.689 -15.536 26.259 1.00 94.75 524 ILE A N 1
ATOM 3813 C CA . ILE A 1 524 ? -11.902 -16.319 26.524 1.00 94.75 524 ILE A CA 1
ATOM 3814 C C . ILE A 1 524 ? -11.546 -17.787 26.757 1.00 94.75 524 ILE A C 1
ATOM 3816 O O . ILE A 1 524 ? -12.017 -18.364 27.736 1.00 94.75 524 ILE A O 1
ATOM 3820 N N . ALA A 1 525 ? -10.696 -18.381 25.919 1.00 93.94 525 ALA A N 1
ATOM 3821 C CA . ALA A 1 525 ? -10.246 -19.760 26.092 1.00 93.94 525 ALA A CA 1
ATOM 3822 C C . ALA A 1 525 ? -9.498 -19.959 27.422 1.00 93.94 525 ALA A C 1
ATOM 3824 O O . ALA A 1 525 ? -9.727 -20.948 28.122 1.00 93.94 525 ALA A O 1
ATOM 3825 N N . ASP A 1 526 ? -8.658 -18.999 27.815 1.00 92.12 526 ASP A N 1
ATOM 3826 C CA . ASP A 1 526 ? -7.967 -19.001 29.106 1.00 92.12 526 ASP A CA 1
ATOM 3827 C C . ASP A 1 526 ? -8.952 -18.884 30.278 1.00 92.12 526 ASP A C 1
ATOM 3829 O O . ASP A 1 526 ? -8.817 -19.595 31.279 1.00 92.12 526 ASP A O 1
ATOM 3833 N N . LEU A 1 527 ? -9.977 -18.035 30.164 1.00 92.06 527 LEU A N 1
ATOM 3834 C CA . LEU A 1 527 ? -11.049 -17.926 31.157 1.00 92.06 527 LEU A CA 1
ATOM 3835 C C . LEU A 1 527 ? -11.866 -19.219 31.253 1.00 92.06 527 LEU A C 1
ATOM 3837 O O . LEU A 1 527 ? -12.133 -19.687 32.361 1.00 92.06 527 LEU A O 1
ATOM 3841 N N . GLU A 1 528 ? -12.234 -19.830 30.127 1.00 93.06 528 GLU A N 1
ATOM 3842 C CA . GLU A 1 528 ? -12.918 -21.126 30.087 1.00 93.06 528 GLU A CA 1
ATOM 3843 C C . GLU A 1 528 ? -12.064 -22.225 30.723 1.00 93.06 528 GLU A C 1
ATOM 3845 O O . GLU A 1 528 ? -12.567 -23.019 31.525 1.00 93.06 528 GLU A O 1
ATOM 3850 N N . ALA A 1 529 ? -10.760 -22.242 30.440 1.00 86.00 529 ALA A N 1
ATOM 3851 C CA . ALA A 1 529 ? -9.812 -23.160 31.053 1.00 86.00 529 ALA A CA 1
ATOM 3852 C C . ALA A 1 529 ? -9.674 -22.910 32.558 1.00 86.00 529 ALA A C 1
ATOM 3854 O O . ALA A 1 529 ? -9.671 -23.864 33.333 1.00 86.00 529 ALA A O 1
ATOM 3855 N N . ALA A 1 530 ? -9.612 -21.657 33.010 1.00 85.44 530 ALA A N 1
ATOM 3856 C CA . ALA A 1 530 ? -9.550 -21.318 34.428 1.00 85.44 530 ALA A CA 1
ATOM 3857 C C . ALA A 1 530 ? -10.827 -21.755 35.163 1.00 85.44 530 ALA A C 1
ATOM 3859 O O . ALA A 1 530 ? -10.743 -22.404 36.210 1.00 85.44 530 ALA A O 1
ATOM 3860 N N . VAL A 1 531 ? -12.001 -21.491 34.582 1.00 84.69 531 VAL A N 1
ATOM 3861 C CA . VAL A 1 531 ? -13.304 -21.934 35.103 1.00 84.69 531 VAL A CA 1
ATOM 3862 C C . VAL A 1 531 ? -13.390 -23.465 35.124 1.00 84.69 531 VAL A C 1
ATOM 3864 O O . VAL A 1 531 ? -13.777 -24.035 36.144 1.00 84.69 531 VAL A O 1
ATOM 3867 N N . GLY A 1 532 ? -12.960 -24.150 34.062 1.00 76.94 532 GLY A N 1
ATOM 3868 C CA . GLY A 1 532 ? -12.945 -25.615 33.969 1.00 76.94 532 GLY A CA 1
ATOM 3869 C C . GLY A 1 532 ? -11.904 -26.295 34.868 1.00 76.94 532 GLY A C 1
ATOM 3870 O O . GLY A 1 532 ? -12.161 -27.361 35.425 1.00 76.94 532 GLY A O 1
ATOM 3871 N N . SER A 1 533 ? -10.744 -25.664 35.068 1.00 62.72 533 SER A N 1
ATOM 3872 C CA . SER A 1 533 ? -9.675 -26.113 35.972 1.00 62.72 533 SER A CA 1
ATOM 3873 C C . SER A 1 533 ? -9.964 -25.808 37.437 1.00 62.72 533 SER A C 1
ATOM 3875 O O . SER A 1 533 ? -9.238 -26.284 38.313 1.00 62.72 533 SER A O 1
ATOM 3877 N N . SER A 1 534 ? -11.047 -25.077 37.729 1.00 57.50 534 SER A N 1
ATOM 3878 C CA . SER A 1 534 ? -11.618 -25.008 39.069 1.00 57.50 534 SER A CA 1
ATOM 3879 C C . SER A 1 534 ? -12.242 -26.366 39.436 1.00 57.50 534 SER A C 1
ATOM 3881 O O . SER A 1 534 ? -13.411 -26.530 39.770 1.00 57.50 534 SER A O 1
ATOM 3883 N N . THR A 1 535 ? -11.411 -27.405 39.487 1.00 53.59 535 THR A N 1
ATOM 3884 C CA . THR A 1 535 ? -11.729 -28.686 40.118 1.00 53.59 535 THR A CA 1
ATOM 3885 C C . THR A 1 535 ? -12.008 -28.523 41.619 1.00 53.59 535 THR A C 1
ATOM 3887 O O . THR A 1 535 ? -12.415 -29.478 42.271 1.00 53.59 535 THR A O 1
ATOM 3890 N N . GLY A 1 536 ? -11.860 -27.309 42.171 1.00 49.38 536 GLY A N 1
ATOM 3891 C CA . GLY A 1 536 ? -12.423 -26.905 43.461 1.00 49.38 536 GLY A CA 1
ATOM 3892 C C . GLY A 1 536 ? -13.958 -26.849 43.499 1.00 49.38 536 GLY A C 1
ATOM 3893 O O . GLY A 1 536 ? -14.518 -26.902 44.588 1.00 49.38 536 GLY A O 1
ATOM 3894 N N . LEU A 1 537 ? -14.642 -26.818 42.348 1.00 53.69 537 LEU A N 1
ATOM 3895 C CA . LEU A 1 537 ? -16.102 -26.971 42.256 1.00 53.69 537 LEU A CA 1
ATOM 3896 C C . LEU A 1 537 ? -16.521 -28.395 41.864 1.00 53.69 537 LEU A C 1
ATOM 3898 O O . LEU A 1 537 ? -17.574 -28.857 42.291 1.00 53.69 537 LEU A O 1
ATOM 3902 N N . ALA A 1 538 ? -15.672 -29.143 41.150 1.00 47.84 538 ALA A N 1
ATOM 3903 C CA . ALA A 1 538 ? -15.904 -30.568 40.873 1.00 47.84 538 ALA A CA 1
ATOM 3904 C C . ALA A 1 538 ? -15.715 -31.476 42.112 1.00 47.84 538 ALA A C 1
ATOM 3906 O O . ALA A 1 538 ? -16.075 -32.651 42.078 1.00 47.84 538 ALA A O 1
ATOM 3907 N N . GLY A 1 539 ? -15.151 -30.938 43.201 1.00 46.78 539 GLY A N 1
ATOM 3908 C CA . GLY A 1 539 ? -15.016 -31.597 44.503 1.00 46.78 539 GLY A CA 1
ATOM 3909 C C . GLY A 1 539 ? -16.053 -31.174 45.547 1.00 46.78 539 GLY A C 1
ATOM 3910 O O . GLY A 1 539 ? -16.011 -31.681 46.669 1.00 46.78 539 GLY A O 1
ATOM 3911 N N . MET A 1 540 ? -16.980 -30.266 45.216 1.00 50.03 540 MET A N 1
ATOM 3912 C CA . MET A 1 540 ? -18.140 -30.035 46.070 1.00 50.03 540 MET A CA 1
ATOM 3913 C C . MET A 1 540 ? -19.085 -31.218 45.903 1.00 50.03 540 MET A C 1
ATOM 3915 O O . MET A 1 540 ? -19.852 -31.312 44.951 1.00 50.03 540 MET A O 1
ATOM 3919 N N . ASP A 1 541 ? -18.976 -32.158 46.830 1.00 49.78 541 ASP A N 1
ATOM 3920 C CA . ASP A 1 541 ? -19.932 -33.233 47.029 1.00 49.78 541 ASP A CA 1
ATOM 3921 C C . ASP A 1 541 ? -21.329 -32.641 47.313 1.00 49.78 541 ASP A C 1
ATOM 3923 O O . ASP A 1 541 ? -21.719 -32.402 48.456 1.00 49.78 541 ASP A O 1
ATOM 3927 N N . TYR A 1 542 ? -22.088 -32.388 46.244 1.00 49.06 542 TYR A N 1
ATOM 3928 C CA . TYR A 1 542 ? -23.488 -31.951 46.267 1.00 49.06 542 TYR A CA 1
ATOM 3929 C C . TYR A 1 542 ? -24.447 -33.036 46.801 1.00 49.06 542 TYR A C 1
ATOM 3931 O O . TYR A 1 542 ? -25.664 -32.876 46.719 1.00 49.06 542 TYR A O 1
ATOM 3939 N N . THR A 1 543 ? -23.948 -34.149 47.359 1.00 49.22 543 THR A N 1
ATOM 3940 C CA . THR A 1 543 ? -24.799 -35.154 48.022 1.00 49.22 543 THR A CA 1
ATOM 3941 C C . THR A 1 543 ? -25.052 -34.863 49.504 1.00 49.22 543 THR A C 1
ATOM 3943 O O . THR A 1 543 ? -25.882 -35.530 50.126 1.00 49.22 543 THR A O 1
ATOM 3946 N N . SER A 1 544 ? -24.433 -33.818 50.070 1.00 49.25 544 SER A N 1
ATOM 3947 C CA . SER A 1 544 ? -24.828 -33.278 51.374 1.00 49.25 544 SER A CA 1
ATOM 3948 C C . SER A 1 544 ? -26.137 -32.493 51.236 1.00 49.25 544 SER A C 1
ATOM 3950 O O . SER A 1 544 ? -26.152 -31.349 50.793 1.00 49.25 544 SER A O 1
ATOM 3952 N N . THR A 1 545 ? -27.232 -33.130 51.642 1.00 49.97 545 THR A N 1
ATOM 3953 C CA . THR A 1 545 ? -28.661 -32.761 51.559 1.00 49.97 545 THR A CA 1
ATOM 3954 C C . THR A 1 545 ? -29.113 -31.378 52.072 1.00 49.97 545 THR A C 1
ATOM 3956 O O . THR A 1 545 ? -30.315 -31.168 52.191 1.00 49.97 545 THR A O 1
ATOM 3959 N N . ASP A 1 546 ? -28.215 -30.426 52.332 1.00 56.09 546 ASP A N 1
ATOM 3960 C CA . ASP A 1 546 ? -28.555 -29.092 52.860 1.00 56.09 546 ASP A CA 1
ATOM 3961 C C . ASP A 1 546 ? -28.353 -27.926 51.876 1.00 56.09 546 ASP A C 1
ATOM 3963 O O . ASP A 1 546 ? -28.724 -26.800 52.204 1.00 56.09 546 ASP A O 1
ATOM 3967 N N . TYR A 1 547 ? -27.840 -28.153 50.659 1.00 49.34 547 TYR A N 1
ATOM 3968 C CA . TYR A 1 547 ? -27.733 -27.091 49.649 1.00 49.34 547 TYR A CA 1
ATOM 3969 C C . TYR A 1 547 ? -28.308 -27.496 48.288 1.00 49.34 547 TYR A C 1
ATOM 3971 O O . TYR A 1 547 ? -27.781 -28.363 47.604 1.00 49.34 547 TYR A O 1
ATOM 3979 N N . VAL A 1 548 ? -29.389 -26.793 47.931 1.00 49.88 548 VAL A N 1
ATOM 3980 C CA . VAL A 1 548 ? -29.862 -26.446 46.580 1.00 49.88 548 VAL A CA 1
ATOM 3981 C C . VAL A 1 548 ? -29.909 -27.603 45.572 1.00 49.88 548 VAL A C 1
ATOM 3983 O O . VAL A 1 548 ? -28.930 -27.969 44.930 1.00 49.88 548 VAL A O 1
ATOM 3986 N N . THR A 1 549 ? -31.114 -28.142 45.385 1.00 46.31 549 THR A N 1
ATOM 3987 C CA . THR A 1 549 ? -31.432 -29.100 44.323 1.00 46.31 549 THR A CA 1
ATOM 3988 C C . THR A 1 549 ? -31.219 -28.495 42.934 1.00 46.31 549 THR A C 1
ATOM 3990 O O . THR A 1 549 ? -31.583 -27.349 42.683 1.00 46.31 549 THR A O 1
ATOM 3993 N N . VAL A 1 550 ? -30.687 -29.324 42.039 1.00 47.03 550 VAL A N 1
ATOM 3994 C CA . VAL A 1 550 ? -30.038 -29.054 40.740 1.00 47.03 550 VAL A CA 1
ATOM 3995 C C . VAL A 1 550 ? -30.935 -28.478 39.620 1.00 47.03 550 VAL A C 1
ATOM 3997 O O . VAL A 1 550 ? -30.647 -28.678 38.448 1.00 47.03 550 VAL A O 1
ATOM 4000 N N . ASP A 1 551 ? -32.009 -27.762 39.957 1.00 58.00 551 ASP A N 1
ATOM 4001 C CA . ASP A 1 551 ? -32.953 -27.170 38.987 1.00 58.00 551 ASP A CA 1
ATOM 4002 C C . ASP A 1 551 ? -33.144 -25.652 39.162 1.00 58.00 551 ASP A C 1
ATOM 4004 O O . ASP A 1 551 ? -33.931 -25.029 38.450 1.00 58.00 551 ASP A O 1
ATOM 4008 N N . SER A 1 552 ? -32.442 -25.029 40.111 1.00 54.53 552 SER A N 1
ATOM 4009 C CA . SER A 1 552 ? -32.528 -23.585 40.323 1.00 54.53 552 SER A CA 1
ATOM 4010 C C . SER A 1 552 ? -31.465 -22.864 39.497 1.00 54.53 552 SER A C 1
ATOM 4012 O O . SER A 1 552 ? -30.283 -23.210 39.553 1.00 54.53 552 SER A O 1
ATOM 4014 N N . SER A 1 553 ? -31.890 -21.865 38.730 1.00 66.19 553 SER A N 1
ATOM 4015 C CA . SER A 1 553 ? -31.016 -21.059 37.879 1.00 66.19 553 SER A CA 1
ATOM 4016 C C . SER A 1 553 ? -29.907 -20.394 38.705 1.00 66.19 553 SER A C 1
ATOM 4018 O O . SER A 1 553 ? -30.057 -20.171 39.906 1.00 66.19 553 SER A O 1
ATOM 4020 N N . THR A 1 554 ? -28.793 -20.019 38.077 1.00 66.56 554 THR A N 1
ATOM 4021 C CA . THR A 1 554 ? -27.702 -19.270 38.734 1.00 66.56 554 THR A CA 1
ATOM 4022 C C . THR A 1 554 ? -28.194 -18.023 39.491 1.00 66.56 554 THR A C 1
ATOM 4024 O O . THR A 1 554 ? -27.590 -17.630 40.486 1.00 66.56 554 THR A O 1
ATOM 4027 N N . VAL A 1 555 ? -29.335 -17.451 39.089 1.00 71.12 555 VAL A N 1
ATOM 4028 C CA . VAL A 1 555 ? -30.018 -16.327 39.752 1.00 71.12 555 VAL A CA 1
ATOM 4029 C C . VAL A 1 555 ? -30.559 -16.695 41.141 1.00 71.12 555 VAL A C 1
ATOM 4031 O O . VAL A 1 555 ? -30.485 -15.886 42.068 1.00 71.12 555 VAL A O 1
ATOM 4034 N N . ASP A 1 556 ? -31.054 -17.917 41.325 1.00 68.06 556 ASP A N 1
ATOM 4035 C CA . ASP A 1 556 ? -31.599 -18.385 42.605 1.00 68.06 556 ASP A CA 1
ATOM 4036 C C . ASP A 1 556 ? -30.478 -18.650 43.618 1.00 68.06 556 ASP A C 1
ATOM 4038 O O . ASP A 1 556 ? -30.607 -18.326 44.800 1.00 68.06 556 ASP A O 1
ATOM 4042 N N . ALA A 1 557 ? -29.338 -19.162 43.141 1.00 66.88 557 ALA A N 1
ATOM 4043 C CA . ALA A 1 557 ? -28.142 -19.346 43.960 1.00 66.88 557 ALA A CA 1
ATOM 4044 C C . ALA A 1 557 ? -27.561 -18.000 44.427 1.00 66.88 557 ALA A C 1
ATOM 4046 O O . ALA A 1 557 ? -27.211 -17.851 45.599 1.00 66.88 557 ALA A O 1
ATOM 4047 N N . ILE A 1 558 ? -27.522 -16.999 43.538 1.00 76.94 558 ILE A N 1
ATOM 4048 C CA . ILE A 1 558 ? -27.103 -15.632 43.884 1.00 76.94 558 ILE A CA 1
ATOM 4049 C C . ILE A 1 558 ? -28.073 -15.014 44.899 1.00 76.94 558 ILE A C 1
ATOM 4051 O O . ILE A 1 558 ? -27.631 -14.418 45.877 1.00 76.94 558 ILE A O 1
ATOM 4055 N N . SER A 1 559 ? -29.382 -15.219 44.730 1.00 77.81 559 SER A N 1
ATOM 4056 C CA . SER A 1 559 ? -30.403 -14.700 45.652 1.00 77.81 559 SER A CA 1
ATOM 4057 C C . SER A 1 559 ? -30.317 -15.332 47.048 1.00 77.81 559 SER A C 1
ATOM 4059 O O . SER A 1 559 ? -30.499 -14.651 48.056 1.00 77.81 559 SER A O 1
ATOM 4061 N N . ALA A 1 560 ? -30.006 -16.628 47.136 1.00 72.62 560 ALA A N 1
ATOM 4062 C CA . ALA A 1 560 ? -29.793 -17.307 48.414 1.00 72.62 560 ALA A CA 1
ATOM 4063 C C . ALA A 1 560 ? -28.515 -16.827 49.121 1.00 72.62 560 ALA A C 1
ATOM 4065 O O . ALA A 1 560 ? -28.507 -16.679 50.345 1.00 72.62 560 ALA A O 1
ATOM 4066 N N . LEU A 1 561 ? -27.452 -16.547 48.359 1.00 80.75 561 LEU A N 1
ATOM 4067 C CA . LEU A 1 561 ? -26.212 -15.990 48.897 1.00 80.75 561 LEU A CA 1
ATOM 4068 C C . LEU A 1 561 ? -26.410 -14.554 49.401 1.00 80.75 561 LEU A C 1
ATOM 4070 O O . LEU A 1 561 ? -25.938 -14.228 50.488 1.00 80.75 561 LEU A O 1
ATOM 4074 N N . ASP A 1 562 ? -27.150 -13.729 48.656 1.00 85.25 562 ASP A N 1
ATOM 4075 C CA . ASP A 1 562 ? -27.508 -12.360 49.047 1.00 85.25 562 ASP A CA 1
ATOM 4076 C C . ASP A 1 562 ? -28.329 -12.345 50.347 1.00 85.25 562 ASP A C 1
ATOM 4078 O O . ASP A 1 562 ? -28.022 -11.615 51.293 1.00 85.25 562 ASP A O 1
ATOM 4082 N N . LEU A 1 563 ? -29.298 -13.260 50.468 1.00 79.75 563 LEU A N 1
ATOM 4083 C CA . LEU A 1 563 ? -30.055 -13.447 51.706 1.00 79.75 563 LEU A CA 1
ATOM 4084 C C . LEU A 1 563 ? -29.150 -13.892 52.868 1.00 79.75 563 LEU A C 1
ATOM 4086 O O . LEU A 1 563 ? -29.272 -13.380 53.983 1.00 79.75 563 LEU A O 1
ATOM 4090 N N . GLY A 1 564 ? -28.208 -14.803 52.610 1.00 78.62 564 GLY A N 1
ATOM 4091 C CA . GLY A 1 564 ? -27.204 -15.234 53.583 1.00 78.62 564 GLY A CA 1
ATOM 4092 C C . GLY A 1 564 ? -26.333 -14.077 54.080 1.00 78.62 564 GLY A C 1
ATOM 4093 O O . GLY A 1 564 ? -26.201 -13.885 55.291 1.00 78.62 564 GLY A O 1
ATOM 4094 N N . LEU A 1 565 ? -25.806 -13.249 53.173 1.00 81.38 565 LEU A N 1
ATOM 4095 C CA . LEU A 1 565 ? -25.023 -12.064 53.534 1.00 81.38 565 LEU A CA 1
ATOM 4096 C C . LEU A 1 565 ? -25.850 -11.052 54.332 1.00 81.38 565 LEU A C 1
ATOM 4098 O O . LEU A 1 565 ? -25.369 -10.550 55.345 1.00 81.38 565 LEU A O 1
ATOM 4102 N N . SER A 1 566 ? -27.099 -10.802 53.936 1.00 80.25 566 SER A N 1
ATOM 4103 C CA . SER A 1 566 ? -28.008 -9.903 54.658 1.00 80.25 566 SER A CA 1
ATOM 4104 C C . SER A 1 566 ? -28.264 -10.370 56.097 1.00 80.25 566 SER A C 1
ATOM 4106 O O . SER A 1 566 ? -28.261 -9.569 57.040 1.00 80.25 566 SER A O 1
ATOM 4108 N N . THR A 1 567 ? -28.429 -11.681 56.303 1.00 79.94 567 THR A N 1
ATOM 4109 C CA . THR A 1 567 ? -28.595 -12.236 57.656 1.00 79.94 567 THR A CA 1
ATOM 4110 C C . THR A 1 567 ? -27.328 -12.123 58.498 1.00 79.94 567 THR A C 1
ATOM 4112 O O . THR A 1 567 ? -27.419 -11.821 59.692 1.00 79.94 567 THR A O 1
ATOM 4115 N N . LEU A 1 568 ? -26.150 -12.306 57.892 1.00 79.38 568 LEU A N 1
ATOM 4116 C CA . LEU A 1 568 ? -24.872 -12.140 58.579 1.00 79.38 568 LEU A CA 1
ATOM 4117 C C . LEU A 1 568 ? -24.634 -10.675 58.956 1.00 79.38 568 LEU A C 1
ATOM 4119 O O . LEU A 1 568 ? -24.281 -10.407 60.102 1.00 79.38 568 LEU A O 1
ATOM 4123 N N . ASP A 1 569 ? -24.887 -9.734 58.046 1.00 85.12 569 ASP A N 1
ATOM 4124 C CA . ASP A 1 569 ? -24.789 -8.295 58.314 1.00 85.12 569 ASP A CA 1
ATOM 4125 C C . ASP A 1 569 ? -25.670 -7.912 59.509 1.00 85.12 569 ASP A C 1
ATOM 4127 O O . ASP A 1 569 ? -25.176 -7.421 60.523 1.00 85.12 569 ASP A O 1
ATOM 4131 N N . THR A 1 570 ? -26.940 -8.326 59.486 1.00 77.56 570 THR A N 1
ATOM 4132 C CA . THR A 1 570 ? -27.893 -8.090 60.583 1.00 77.56 570 THR A CA 1
ATOM 4133 C C . THR A 1 570 ? -27.408 -8.661 61.922 1.00 77.56 570 THR A C 1
ATOM 4135 O O . THR A 1 570 ? -27.525 -8.008 62.967 1.00 77.56 570 THR A O 1
ATOM 4138 N N . ALA A 1 571 ? -26.850 -9.877 61.923 1.00 76.31 571 ALA A N 1
ATOM 4139 C CA . ALA A 1 571 ? -26.301 -10.503 63.126 1.00 76.31 571 ALA A CA 1
ATOM 4140 C C . ALA A 1 571 ? -25.065 -9.754 63.648 1.00 76.31 571 ALA A C 1
ATOM 4142 O O . ALA A 1 571 ? -24.910 -9.586 64.861 1.00 76.31 571 ALA A O 1
ATOM 4143 N N . THR A 1 572 ? -24.221 -9.258 62.744 1.00 80.88 572 THR A N 1
ATOM 4144 C CA . THR A 1 572 ? -23.002 -8.513 63.075 1.00 80.88 572 THR A CA 1
ATOM 4145 C C . THR A 1 572 ? -23.346 -7.135 63.636 1.00 80.88 572 THR A C 1
ATOM 4147 O O . THR A 1 572 ? -22.861 -6.779 64.710 1.00 80.88 572 THR A O 1
ATOM 4150 N N . THR A 1 573 ? -24.265 -6.398 63.001 1.00 81.06 573 THR A N 1
ATOM 4151 C CA . THR A 1 573 ? -24.778 -5.115 63.510 1.00 81.06 573 THR A CA 1
ATOM 4152 C C . THR A 1 573 ? -25.427 -5.286 64.884 1.00 81.06 573 THR A C 1
ATOM 4154 O O . THR A 1 573 ? -25.170 -4.504 65.798 1.00 81.06 573 THR A O 1
ATOM 4157 N N . SER A 1 574 ? -26.216 -6.350 65.071 1.00 74.75 574 SER A N 1
ATOM 4158 C CA . SER A 1 574 ? -26.835 -6.668 66.365 1.00 74.75 574 SER A CA 1
ATOM 4159 C C . SER A 1 574 ? -25.796 -7.015 67.435 1.00 74.75 574 SER A C 1
ATOM 4161 O O . SER A 1 574 ? -25.943 -6.629 68.594 1.00 74.75 574 SER A O 1
ATOM 4163 N N . GLY A 1 575 ? -24.731 -7.731 67.065 1.00 81.25 575 GLY A N 1
ATOM 4164 C CA . GLY A 1 575 ? -23.608 -8.034 67.950 1.00 81.25 575 GLY A CA 1
ATOM 4165 C C . GLY A 1 575 ? -22.869 -6.774 68.398 1.00 81.25 575 GLY A C 1
ATOM 4166 O O . GLY A 1 575 ? -22.630 -6.599 69.592 1.00 81.25 575 GLY A O 1
ATOM 4167 N N . ILE A 1 576 ? -22.581 -5.868 67.462 1.00 80.25 576 ILE A N 1
ATOM 4168 C CA . ILE A 1 576 ? -21.928 -4.582 67.739 1.00 80.25 576 ILE A CA 1
ATOM 4169 C C . ILE A 1 576 ? -22.806 -3.712 68.651 1.00 80.25 576 ILE A C 1
ATOM 4171 O O . ILE A 1 576 ? -22.310 -3.209 69.655 1.00 80.25 576 ILE A O 1
ATOM 4175 N N . ALA A 1 577 ? -24.115 -3.621 68.397 1.00 75.69 577 ALA A N 1
ATOM 4176 C CA . ALA A 1 577 ? -25.045 -2.862 69.244 1.00 75.69 577 ALA A CA 1
ATOM 4177 C C . ALA A 1 577 ? -25.105 -3.383 70.695 1.00 75.69 577 ALA A C 1
ATOM 4179 O O . ALA A 1 577 ? -25.234 -2.612 71.649 1.00 75.69 577 ALA A O 1
ATOM 4180 N N . ARG A 1 578 ? -24.976 -4.703 70.888 1.00 79.50 578 ARG A N 1
ATOM 4181 C CA . ARG A 1 578 ? -24.895 -5.302 72.230 1.00 79.50 578 ARG A CA 1
ATOM 4182 C C . ARG A 1 578 ? -23.588 -4.965 72.941 1.00 79.50 578 ARG A C 1
ATOM 4184 O O . ARG A 1 578 ? -23.602 -4.795 74.158 1.00 79.50 578 ARG A O 1
ATOM 4191 N N . ILE A 1 579 ? -22.475 -4.899 72.210 1.00 81.94 579 ILE A N 1
ATOM 4192 C CA . ILE A 1 579 ? -21.183 -4.483 72.770 1.00 81.94 579 ILE A CA 1
ATOM 4193 C C . ILE A 1 579 ? -21.259 -3.018 73.205 1.00 81.94 579 ILE A C 1
ATOM 4195 O O . ILE A 1 579 ? -20.870 -2.723 74.329 1.00 81.94 579 ILE A O 1
ATOM 4199 N N . ASP A 1 580 ? -21.833 -2.147 72.376 1.00 85.00 580 ASP A N 1
ATOM 4200 C CA . ASP A 1 580 ? -22.027 -0.720 72.667 1.00 85.00 580 ASP A CA 1
ATOM 4201 C C . ASP A 1 580 ? -22.826 -0.509 73.965 1.00 85.00 580 ASP A C 1
ATOM 4203 O O . ASP A 1 580 ? -22.354 0.106 74.918 1.00 85.00 580 ASP A O 1
ATOM 4207 N N . THR A 1 581 ? -23.966 -1.199 74.090 1.00 81.12 581 THR A N 1
ATOM 4208 C CA . THR A 1 581 ? -24.790 -1.166 75.313 1.00 81.12 581 THR A CA 1
ATOM 4209 C C . THR A 1 581 ? -24.020 -1.639 76.555 1.00 81.12 581 THR A C 1
ATOM 4211 O O . THR A 1 581 ? -24.211 -1.126 77.658 1.00 81.12 581 THR A O 1
ATOM 4214 N N . ASN A 1 582 ? -23.156 -2.648 76.414 1.00 81.31 582 ASN A N 1
ATOM 4215 C CA . ASN A 1 582 ? -22.349 -3.138 77.531 1.00 81.31 582 ASN A CA 1
ATOM 4216 C C . ASN A 1 582 ? -21.261 -2.138 77.943 1.00 81.31 582 ASN A C 1
ATOM 4218 O O . ASN A 1 582 ? -20.961 -2.046 79.134 1.00 81.31 582 ASN A O 1
ATOM 4222 N N . VAL A 1 583 ? -20.687 -1.404 76.988 1.00 84.19 583 VAL A N 1
ATOM 4223 C CA . VAL A 1 583 ? -19.712 -0.339 77.256 1.00 84.19 583 VAL A CA 1
ATOM 4224 C C . VAL A 1 583 ? -20.384 0.816 77.999 1.00 84.19 583 VAL A C 1
ATOM 4226 O O . VAL A 1 583 ? -19.875 1.215 79.043 1.00 84.19 583 VAL A O 1
ATOM 4229 N N . ASP A 1 584 ? -21.567 1.255 77.567 1.00 82.50 584 ASP A N 1
ATOM 4230 C CA . ASP A 1 584 ? -22.341 2.307 78.248 1.00 82.50 584 ASP A CA 1
ATOM 4231 C C . ASP A 1 584 ? -22.694 1.937 79.697 1.00 82.50 584 ASP A C 1
ATOM 4233 O O . ASP A 1 584 ? -22.594 2.750 80.624 1.00 82.50 584 ASP A O 1
ATOM 4237 N N . ASN A 1 585 ? -23.084 0.678 79.918 1.00 80.19 585 ASN A N 1
ATOM 4238 C CA . ASN A 1 585 ? -23.368 0.166 81.258 1.00 80.19 585 ASN A CA 1
ATOM 4239 C C . ASN A 1 585 ? -22.115 0.162 82.146 1.00 80.19 585 ASN A C 1
ATOM 4241 O O . ASN A 1 585 ? -22.209 0.443 83.344 1.00 80.19 585 ASN A O 1
ATOM 4245 N N . LEU A 1 586 ? -20.950 -0.161 81.577 1.00 80.94 586 LEU A N 1
ATOM 4246 C CA . LEU A 1 586 ? -19.680 -0.157 82.299 1.00 80.94 586 LEU A CA 1
ATOM 4247 C C . LEU A 1 586 ? -19.242 1.269 82.652 1.00 80.94 586 LEU A C 1
ATOM 4249 O O . LEU A 1 586 ? -18.812 1.498 83.781 1.00 80.94 586 LEU A O 1
ATOM 4253 N N . ASP A 1 587 ? -19.399 2.217 81.728 1.00 82.00 587 ASP A N 1
ATOM 4254 C CA . ASP A 1 587 ? -19.067 3.629 81.944 1.00 82.00 587 ASP A CA 1
ATOM 4255 C C . ASP A 1 587 ? -19.955 4.234 83.040 1.00 82.00 587 ASP A C 1
ATOM 4257 O O . ASP A 1 587 ? -19.471 4.783 84.028 1.00 82.00 587 ASP A O 1
ATOM 4261 N N . THR A 1 588 ? -21.261 3.956 82.976 1.00 75.69 588 THR A N 1
ATOM 4262 C CA . THR A 1 588 ? -22.219 4.337 84.024 1.00 75.69 588 THR A CA 1
ATOM 4263 C C . THR A 1 588 ? -21.844 3.744 85.388 1.00 75.69 588 THR A C 1
ATOM 4265 O O . THR A 1 588 ? -21.958 4.406 86.423 1.00 75.69 588 THR A O 1
ATOM 4268 N N . ALA A 1 589 ? -21.403 2.483 85.435 1.00 71.88 589 ALA A N 1
ATOM 4269 C CA . ALA A 1 589 ? -20.962 1.854 86.679 1.00 71.88 589 ALA A CA 1
ATOM 4270 C C . ALA A 1 589 ? -19.674 2.495 87.227 1.00 71.88 589 ALA A C 1
ATOM 4272 O O . ALA A 1 589 ? -19.545 2.669 88.442 1.00 71.88 589 ALA A O 1
ATOM 4273 N N . HIS A 1 590 ? -18.745 2.871 86.347 1.00 79.06 590 HIS A N 1
ATOM 4274 C CA . HIS A 1 590 ? -17.498 3.534 86.710 1.00 79.06 590 HIS A CA 1
ATOM 4275 C C . HIS A 1 590 ? -17.738 4.948 87.254 1.00 79.06 590 HIS A C 1
ATOM 4277 O O . HIS A 1 590 ? -17.217 5.277 88.322 1.00 79.06 590 HIS A O 1
ATOM 4283 N N . ASP A 1 591 ? -18.599 5.732 86.608 1.00 72.56 591 ASP A N 1
ATOM 4284 C CA . ASP A 1 591 ? -18.993 7.067 87.069 1.00 72.56 591 ASP A CA 1
ATOM 4285 C C . ASP A 1 591 ? -19.684 7.020 88.436 1.00 72.56 591 ASP A C 1
ATOM 4287 O O . ASP A 1 591 ? -19.372 7.803 89.339 1.00 72.56 591 ASP A O 1
ATOM 4291 N N . ASN A 1 592 ? -20.577 6.047 88.635 1.00 70.81 592 ASN A N 1
ATOM 4292 C CA . ASN A 1 592 ? -21.232 5.837 89.925 1.00 70.81 592 ASN A CA 1
ATOM 4293 C C . ASN A 1 592 ? -20.234 5.439 91.025 1.00 70.81 592 ASN A C 1
ATOM 4295 O O . ASN A 1 592 ? -20.362 5.890 92.167 1.00 70.81 592 ASN A O 1
ATOM 4299 N N . LEU A 1 593 ? -19.221 4.630 90.700 1.00 72.81 593 LEU A N 1
ATOM 4300 C CA . LEU A 1 593 ? -18.152 4.276 91.634 1.00 72.81 593 LEU A CA 1
ATOM 4301 C C . LEU A 1 593 ? -17.277 5.493 91.972 1.00 72.81 593 LEU A C 1
ATOM 4303 O O . LEU A 1 593 ? -16.980 5.724 93.146 1.00 72.81 593 LEU A O 1
ATOM 4307 N N . ALA A 1 594 ? -16.910 6.301 90.976 1.00 68.38 594 ALA A N 1
ATOM 4308 C CA . ALA A 1 594 ? -16.126 7.518 91.169 1.00 68.38 594 ALA A CA 1
ATOM 4309 C C . ALA A 1 594 ? -16.856 8.527 92.074 1.00 68.38 594 ALA A C 1
ATOM 4311 O O . ALA A 1 594 ? -16.263 9.052 93.020 1.00 68.38 594 ALA A O 1
ATOM 4312 N N . ALA A 1 595 ? -18.160 8.726 91.858 1.00 64.38 595 ALA A N 1
ATOM 4313 C CA . ALA A 1 595 ? -18.996 9.599 92.684 1.00 64.38 595 ALA A CA 1
ATOM 4314 C C . ALA A 1 595 ? -19.172 9.089 94.129 1.00 64.38 595 ALA A C 1
ATOM 4316 O O . ALA A 1 595 ? -19.318 9.888 95.057 1.00 64.38 595 ALA A O 1
ATOM 4317 N N . ALA A 1 596 ? -19.159 7.770 94.345 1.00 60.47 596 ALA A N 1
ATOM 4318 C CA . ALA A 1 596 ? -19.319 7.176 95.673 1.00 60.47 596 ALA A CA 1
ATOM 4319 C C . ALA A 1 596 ? -18.038 7.228 96.527 1.00 60.47 596 ALA A C 1
ATOM 4321 O O . ALA A 1 596 ? -18.120 7.325 97.756 1.00 60.47 596 ALA A O 1
ATOM 4322 N N . VAL A 1 597 ? -16.861 7.154 95.898 1.00 60.88 597 VAL A N 1
ATOM 4323 C CA . VAL A 1 597 ? -15.575 6.980 96.596 1.00 60.88 597 VAL A CA 1
ATOM 4324 C C . VAL A 1 597 ? -14.927 8.308 97.008 1.00 60.88 597 VAL A C 1
ATOM 4326 O O . VAL A 1 597 ? -14.220 8.331 98.017 1.00 60.88 597 VAL A O 1
ATOM 4329 N N . LEU A 1 598 ? -15.197 9.417 96.305 1.00 61.28 598 LEU A N 1
ATOM 4330 C CA . LEU A 1 598 ? -14.563 10.714 96.570 1.00 61.28 598 LEU A CA 1
ATOM 4331 C C . LEU A 1 598 ? -15.600 11.843 96.657 1.00 61.28 598 LEU A C 1
ATOM 4333 O O . LEU A 1 598 ? -16.150 12.282 95.650 1.00 61.28 598 LEU A O 1
ATOM 4337 N N . LYS A 1 599 ? -15.855 12.348 97.869 1.00 69.81 599 LYS A N 1
ATOM 4338 C CA . LYS A 1 599 ? -16.688 13.544 98.075 1.00 69.81 599 LYS A CA 1
ATOM 4339 C C . LYS A 1 599 ? -15.843 14.657 98.679 1.00 69.81 599 LYS A C 1
ATOM 4341 O O . LYS A 1 599 ? -15.333 14.513 99.790 1.00 69.81 599 LYS A O 1
ATOM 4346 N N . GLU A 1 600 ? -15.711 15.755 97.945 1.00 71.75 600 GLU A N 1
ATOM 4347 C CA . GLU A 1 600 ? -15.103 16.993 98.428 1.00 71.75 600 GLU A CA 1
ATOM 4348 C C . GLU A 1 600 ? -16.198 17.982 98.832 1.00 71.75 600 GLU A C 1
ATOM 4350 O O . GLU A 1 600 ? -17.138 18.229 98.075 1.00 71.75 600 GLU A O 1
ATOM 4355 N N . ALA A 1 601 ? -16.082 18.557 100.025 1.00 73.06 601 ALA A N 1
ATOM 4356 C CA . ALA A 1 601 ? -16.928 19.646 100.491 1.00 73.06 601 ALA A CA 1
ATOM 4357 C C . ALA A 1 601 ? -16.048 20.818 100.938 1.00 73.06 601 ALA A C 1
ATOM 4359 O O . ALA A 1 601 ? -14.959 20.644 101.480 1.00 73.06 601 ALA A O 1
ATOM 4360 N N . THR A 1 602 ? -16.500 22.040 100.669 1.00 77.56 602 THR A N 1
ATOM 4361 C CA . THR A 1 602 ? -15.868 23.263 101.173 1.00 77.56 602 THR A CA 1
ATOM 4362 C C . THR A 1 602 ? -16.906 24.004 101.993 1.00 77.56 602 THR A C 1
ATOM 4364 O O . THR A 1 602 ? -17.908 24.455 101.442 1.00 77.56 602 THR A O 1
ATOM 4367 N N . THR A 1 603 ? -16.652 24.144 103.287 1.00 79.38 603 THR A N 1
ATOM 4368 C CA . THR A 1 603 ? -17.565 24.783 104.236 1.00 79.38 603 THR A CA 1
ATOM 4369 C C . THR A 1 603 ? -16.820 25.911 104.938 1.00 79.38 603 THR A C 1
ATOM 4371 O O . THR A 1 603 ? -15.660 25.768 105.320 1.00 79.38 603 THR A O 1
ATOM 4374 N N . SER A 1 604 ? -17.453 27.074 105.060 1.00 77.75 604 SER A N 1
ATOM 4375 C CA . SER A 1 604 ? -16.880 28.217 105.770 1.00 77.75 604 SER A CA 1
ATOM 4376 C C . SER A 1 604 ? -17.420 28.232 107.190 1.00 77.75 604 SER A C 1
ATOM 4378 O O . SER A 1 604 ? -18.575 28.595 107.364 1.00 77.75 604 SER A O 1
ATOM 4380 N N . VAL A 1 605 ? -16.577 27.921 108.174 1.00 76.81 605 VAL A N 1
ATOM 4381 C CA . VAL A 1 605 ? -16.952 27.908 109.591 1.00 76.81 605 VAL A CA 1
ATOM 4382 C C . VAL A 1 605 ? -16.661 29.269 110.210 1.00 76.81 605 VAL A C 1
ATOM 4384 O O . VAL A 1 605 ? -15.507 29.709 110.300 1.00 76.81 605 VAL A O 1
ATOM 4387 N N . ALA A 1 606 ? -17.715 29.978 110.608 1.00 74.62 606 ALA A N 1
ATOM 4388 C CA . ALA A 1 606 ? -17.584 31.262 111.291 1.00 74.62 606 ALA A CA 1
ATOM 4389 C C . ALA A 1 606 ? -16.969 31.091 112.695 1.00 74.62 606 ALA A C 1
ATOM 4391 O O . ALA A 1 606 ? -17.073 30.028 113.294 1.00 74.62 606 ALA A O 1
ATOM 4392 N N . GLY A 1 607 ? -16.328 32.135 113.232 1.00 73.31 607 GLY A N 1
ATOM 4393 C CA . GLY A 1 607 ? -15.840 32.131 114.617 1.00 73.31 607 GLY A CA 1
ATOM 4394 C C . GLY A 1 607 ? -17.007 32.197 115.606 1.00 73.31 607 GLY A C 1
ATOM 4395 O O . GLY A 1 607 ? -17.539 33.280 115.863 1.00 73.31 607 GLY A O 1
ATOM 4396 N N . SER A 1 608 ? -17.459 31.044 116.090 1.00 65.44 608 SER A N 1
ATOM 4397 C CA . SER A 1 608 ? -18.656 30.851 116.918 1.00 65.44 608 SER A CA 1
ATOM 4398 C C . SER A 1 608 ? -18.501 29.550 117.697 1.00 65.44 608 SER A C 1
ATOM 4400 O O . SER A 1 608 ? -18.013 28.591 117.124 1.00 65.44 608 SER A O 1
ATOM 4402 N N . ALA A 1 609 ? -18.963 29.507 118.952 1.00 57.81 609 ALA A N 1
ATOM 4403 C CA . ALA A 1 609 ? -18.923 28.322 119.823 1.00 57.81 609 ALA A CA 1
ATOM 4404 C C . ALA A 1 609 ? -20.056 27.318 119.510 1.00 57.81 609 ALA A C 1
ATOM 4406 O O . ALA A 1 609 ? -20.787 26.887 120.407 1.00 57.81 609 ALA A O 1
ATOM 4407 N N . THR A 1 610 ? -20.315 27.072 118.227 1.00 72.94 610 THR A N 1
ATOM 4408 C CA . THR A 1 610 ? -21.402 26.204 117.763 1.00 72.94 610 THR A CA 1
ATOM 4409 C C . THR A 1 610 ? -20.918 25.345 116.610 1.00 72.94 610 THR A C 1
ATOM 4411 O O . THR A 1 610 ? -20.580 25.884 115.557 1.00 72.94 610 THR A O 1
ATOM 4414 N N . ASP A 1 611 ? -20.994 24.033 116.792 1.00 79.12 611 ASP A N 1
ATOM 4415 C CA . ASP A 1 611 ? -20.647 23.011 115.809 1.00 79.12 611 ASP A CA 1
ATOM 4416 C C . ASP A 1 611 ? -21.306 23.257 114.440 1.00 79.12 611 ASP A C 1
ATOM 4418 O O . ASP A 1 611 ? -22.534 23.214 114.300 1.00 79.12 611 ASP A O 1
ATOM 4422 N N . GLU A 1 612 ? -20.496 23.458 113.398 1.00 84.00 612 GLU A N 1
ATOM 4423 C CA . GLU A 1 612 ? -20.960 23.444 112.010 1.00 84.00 612 GLU A CA 1
ATOM 4424 C C . GLU A 1 612 ? -20.712 22.081 111.367 1.00 84.00 612 GLU A C 1
ATOM 4426 O O . GLU A 1 612 ? -19.613 21.531 111.427 1.00 84.00 612 GLU A O 1
ATOM 4431 N N . VAL A 1 613 ? -21.731 21.533 110.701 1.00 84.00 613 VAL A N 1
ATOM 4432 C CA . VAL A 1 613 ? -21.625 20.253 109.988 1.00 84.00 613 VAL A CA 1
ATOM 4433 C C . VAL A 1 613 ? -20.826 20.450 108.700 1.00 84.00 613 VAL A C 1
ATOM 4435 O O . VAL A 1 613 ? -21.284 21.107 107.766 1.00 84.00 613 VAL A O 1
ATOM 4438 N N . LEU A 1 614 ? -19.640 19.849 108.635 1.00 81.94 614 LEU A N 1
ATOM 4439 C CA . LEU A 1 614 ? -18.749 19.910 107.477 1.00 81.94 614 LEU A CA 1
ATOM 4440 C C . LEU A 1 614 ? -19.087 18.866 106.417 1.00 81.94 614 LEU A C 1
ATOM 4442 O O . LEU A 1 614 ? -18.995 19.142 105.223 1.00 81.94 614 LEU A O 1
ATOM 4446 N N . ASP A 1 615 ? -19.449 17.661 106.845 1.00 84.62 615 ASP A N 1
ATOM 4447 C CA . ASP A 1 615 ? -19.880 16.580 105.964 1.00 84.62 615 ASP A CA 1
ATOM 4448 C C . ASP A 1 615 ? -20.812 15.627 106.715 1.00 84.62 615 ASP A C 1
ATOM 4450 O O . ASP A 1 615 ? -20.711 15.453 107.930 1.00 84.62 615 ASP A O 1
ATOM 4454 N N . THR A 1 616 ? -21.711 14.987 105.972 1.00 79.94 616 THR A N 1
ATOM 4455 C CA . THR A 1 616 ? -22.616 13.951 106.470 1.00 79.94 616 THR A CA 1
ATOM 4456 C C . THR A 1 616 ? -22.525 12.735 105.555 1.00 79.94 616 THR A C 1
ATOM 4458 O O . THR A 1 616 ? -22.651 12.826 104.328 1.00 79.94 616 THR A O 1
ATOM 4461 N N . VAL A 1 617 ? -22.302 11.576 106.163 1.00 77.31 617 VAL A N 1
ATOM 4462 C CA . VAL A 1 617 ? -22.219 10.266 105.518 1.00 77.31 617 VAL A CA 1
ATOM 4463 C C . VAL A 1 617 ? -23.493 9.501 105.845 1.00 77.31 617 VAL A C 1
ATOM 4465 O O . VAL A 1 617 ? -23.658 9.121 107.005 1.00 77.31 617 VAL A O 1
ATOM 4468 N N . PRO A 1 618 ? -24.368 9.222 104.866 1.00 75.31 618 PRO A N 1
ATOM 4469 C CA . PRO A 1 618 ? -25.441 8.253 105.049 1.00 75.31 618 PRO A CA 1
ATOM 4470 C C . PRO A 1 618 ? -24.853 6.872 105.351 1.00 75.31 618 PRO A C 1
ATOM 4472 O O . PRO A 1 618 ? -24.020 6.377 104.591 1.00 75.31 618 PRO A O 1
ATOM 4475 N N . GLN A 1 619 ? -25.255 6.247 106.458 1.00 68.81 619 GLN A N 1
ATOM 4476 C CA . GLN A 1 619 ? -24.839 4.886 106.796 1.00 68.81 619 GLN A CA 1
ATOM 4477 C C . GLN A 1 619 ? -25.809 3.850 106.220 1.00 68.81 619 GLN A C 1
ATOM 4479 O O . GLN A 1 619 ? -26.998 3.847 106.530 1.00 68.81 619 GLN A O 1
ATOM 4484 N N . ALA A 1 620 ? -25.260 2.897 105.470 1.00 57.75 620 ALA A N 1
ATOM 4485 C CA . ALA A 1 620 ? -25.831 1.569 105.279 1.00 57.75 620 ALA A CA 1
ATOM 4486 C C . ALA A 1 620 ? -24.808 0.506 105.742 1.00 57.75 620 ALA A C 1
ATOM 4488 O O . ALA A 1 620 ? -23.919 0.121 104.987 1.00 57.75 620 ALA A O 1
ATOM 4489 N N . GLY A 1 621 ? -24.910 0.042 106.994 1.00 64.31 621 GLY A N 1
ATOM 4490 C CA . GLY A 1 621 ? -24.068 -1.034 107.552 1.00 64.31 621 GLY A CA 1
ATOM 4491 C C . GLY A 1 621 ? -22.769 -0.579 108.239 1.00 64.31 621 GLY A C 1
ATOM 4492 O O . GLY A 1 621 ? -22.644 0.579 108.635 1.00 64.31 621 GLY A O 1
ATOM 4493 N N . ASN A 1 622 ? -21.809 -1.506 108.393 1.00 60.12 622 ASN A N 1
ATOM 4494 C CA . ASN A 1 622 ? -20.500 -1.305 109.044 1.00 60.12 622 ASN A CA 1
ATOM 4495 C C . ASN A 1 622 ? -19.554 -0.455 108.171 1.00 60.12 622 ASN A C 1
ATOM 4497 O O . ASN A 1 622 ? -18.573 -0.941 107.597 1.00 60.12 622 ASN A O 1
ATOM 4501 N N . LEU A 1 623 ? -19.890 0.822 108.019 1.00 64.19 623 LEU A N 1
ATOM 4502 C CA . LEU A 1 623 ? -19.122 1.796 107.251 1.00 64.19 623 LEU A CA 1
ATOM 4503 C C . LEU A 1 623 ? -18.256 2.634 108.193 1.00 64.19 623 LEU A C 1
ATOM 4505 O O . LEU A 1 623 ? -18.764 3.289 109.104 1.00 64.19 623 LEU A O 1
ATOM 4509 N N . GLY A 1 624 ? -16.948 2.642 107.938 1.00 69.25 624 GLY A N 1
ATOM 4510 C CA . GLY A 1 624 ? -16.042 3.661 108.457 1.00 69.25 624 GLY A CA 1
ATOM 4511 C C . GLY A 1 624 ? -15.944 4.827 107.476 1.00 69.25 624 GLY A C 1
ATOM 4512 O O . GLY A 1 624 ? -16.127 4.660 106.270 1.00 69.25 624 GLY A O 1
ATOM 4513 N N . ALA A 1 625 ? -15.645 6.019 107.970 1.00 73.00 625 ALA A N 1
ATOM 4514 C CA . ALA A 1 625 ? -15.313 7.164 107.138 1.00 73.00 625 ALA A CA 1
ATOM 4515 C C . ALA A 1 625 ? -13.947 7.696 107.547 1.00 73.00 625 ALA A C 1
ATOM 4517 O O . ALA A 1 625 ? -13.619 7.813 108.729 1.00 73.00 625 ALA A O 1
ATOM 4518 N N . LYS A 1 626 ? -13.149 8.004 106.532 1.00 80.94 626 LYS A N 1
ATOM 4519 C CA . LYS A 1 626 ? -11.892 8.711 106.678 1.00 80.94 626 LYS A CA 1
ATOM 4520 C C . LYS A 1 626 ? -12.075 10.090 106.067 1.00 80.94 626 LYS A C 1
ATOM 4522 O O . LYS A 1 626 ? -12.339 10.192 104.869 1.00 80.94 626 LYS A O 1
ATOM 4527 N N . TRP A 1 627 ? -11.928 11.133 106.868 1.00 81.88 627 TRP A N 1
ATOM 4528 C CA . TRP A 1 627 ? -11.916 12.507 106.387 1.00 81.88 627 TRP A CA 1
ATOM 4529 C C . TRP A 1 627 ? -10.501 13.058 106.417 1.00 81.88 627 TRP A C 1
ATOM 4531 O O . TRP A 1 627 ? -9.775 12.901 107.393 1.00 81.88 627 TRP A O 1
ATOM 4541 N N . PHE A 1 628 ? -10.131 13.744 105.350 1.00 82.06 628 PHE A N 1
ATOM 4542 C CA . PHE A 1 628 ? -8.988 14.632 105.312 1.00 82.06 628 PHE A CA 1
ATOM 4543 C C . PHE A 1 628 ? -9.524 16.059 105.311 1.00 82.06 628 PHE A C 1
ATOM 4545 O O . PHE A 1 628 ? -10.177 16.472 104.353 1.00 82.06 628 PHE A O 1
ATOM 4552 N N . ALA A 1 629 ? -9.312 16.795 106.398 1.00 80.75 629 ALA A N 1
ATOM 4553 C CA . ALA A 1 629 ? -9.772 18.170 106.521 1.00 80.75 629 ALA A CA 1
ATOM 4554 C C . ALA A 1 629 ? -8.580 19.124 106.438 1.00 80.75 629 ALA A C 1
ATOM 4556 O O . ALA A 1 629 ? -7.597 18.961 107.158 1.00 80.75 629 ALA A O 1
ATOM 4557 N N . ILE A 1 630 ? -8.675 20.130 105.568 1.00 81.88 630 ILE A N 1
ATOM 4558 C CA . ILE A 1 630 ? -7.731 21.242 105.484 1.00 81.88 630 ILE A CA 1
ATOM 4559 C C . ILE A 1 630 ? -8.466 22.538 105.814 1.00 81.88 630 ILE A C 1
ATOM 4561 O O . ILE A 1 630 ? -9.342 22.978 105.070 1.00 81.88 630 ILE A O 1
ATOM 4565 N N . ALA A 1 631 ? -8.075 23.172 106.906 1.00 79.56 631 ALA A N 1
ATOM 4566 C CA . ALA A 1 631 ? -8.537 24.482 107.327 1.00 79.56 631 ALA A CA 1
ATOM 4567 C C . ALA A 1 631 ? -7.591 25.589 106.829 1.00 79.56 631 ALA A C 1
ATOM 4569 O O . ALA A 1 631 ? -6.365 25.465 106.908 1.00 79.56 631 ALA A O 1
ATOM 4570 N N . TYR A 1 632 ? -8.174 26.686 106.347 1.00 81.75 632 TYR A N 1
ATOM 4571 C CA . TYR A 1 632 ? -7.492 27.887 105.866 1.00 81.75 632 TYR A CA 1
ATOM 4572 C C . TYR A 1 632 ? -7.999 29.105 106.644 1.00 81.75 632 TYR A C 1
ATOM 4574 O O . TYR A 1 632 ? -9.190 29.417 106.600 1.00 81.75 632 TYR A O 1
ATOM 4582 N N . ASP A 1 633 ? -7.097 29.823 107.311 1.00 78.81 633 ASP A N 1
ATOM 4583 C CA . ASP A 1 633 ? -7.418 30.990 108.154 1.00 78.81 633 ASP A CA 1
ATOM 4584 C C . ASP A 1 633 ? -7.530 32.319 107.375 1.00 78.81 633 ASP A C 1
ATOM 4586 O O . ASP A 1 633 ? -7.610 33.397 107.960 1.00 78.81 633 ASP A O 1
ATOM 4590 N N . GLY A 1 634 ? -7.454 32.271 106.041 1.00 77.94 634 GLY A N 1
ATOM 4591 C CA . GLY A 1 634 ? -7.435 33.456 105.174 1.00 77.94 634 GLY A CA 1
ATOM 4592 C C . GLY A 1 634 ? -6.137 34.281 105.224 1.00 77.94 634 GLY A C 1
ATOM 4593 O O . GLY A 1 634 ? -5.941 35.138 104.366 1.00 77.94 634 GLY A O 1
ATOM 4594 N N . SER A 1 635 ? -5.222 33.987 106.154 1.00 78.56 635 SER A N 1
ATOM 4595 C CA . SER A 1 635 ? -3.914 34.646 106.318 1.00 78.56 635 SER A CA 1
ATOM 4596 C C . SER A 1 635 ? -2.758 33.850 105.698 1.00 78.56 635 SER A C 1
ATOM 4598 O O . SER A 1 635 ? -1.601 34.262 105.768 1.00 78.56 635 SER A O 1
ATOM 4600 N N . GLY A 1 636 ? -3.067 32.722 105.053 1.00 76.75 636 GLY A N 1
ATOM 4601 C CA . GLY A 1 636 ? -2.112 31.872 104.342 1.00 76.75 636 GLY A CA 1
ATOM 4602 C C . GLY A 1 636 ? -1.618 30.667 105.144 1.00 76.75 636 GLY A C 1
ATOM 4603 O O . GLY A 1 636 ? -0.909 29.835 104.572 1.00 76.75 636 GLY A O 1
ATOM 4604 N N . ASN A 1 637 ? -2.019 30.519 106.413 1.00 76.19 637 ASN A N 1
ATOM 4605 C CA . ASN A 1 637 ? -1.721 29.311 107.180 1.00 76.19 637 ASN A CA 1
ATOM 4606 C C . ASN A 1 637 ? -2.695 28.192 106.794 1.00 76.19 637 ASN A C 1
ATOM 4608 O O . ASN A 1 637 ? -3.854 28.432 106.441 1.00 76.19 637 ASN A O 1
ATOM 4612 N N . ARG A 1 638 ? -2.202 26.952 106.832 1.00 78.56 638 ARG A N 1
ATOM 4613 C CA . ARG A 1 638 ? -2.976 25.753 106.502 1.00 78.56 638 ARG A CA 1
ATOM 4614 C C . ARG A 1 638 ? -2.843 24.751 107.629 1.00 78.56 638 ARG A C 1
ATOM 4616 O O . ARG A 1 638 ? -1.729 24.432 108.041 1.00 78.56 638 ARG A O 1
ATOM 4623 N N . TYR A 1 639 ? -3.974 24.228 108.065 1.00 78.69 639 TYR A N 1
ATOM 4624 C CA . TYR A 1 639 ? -4.052 23.227 109.117 1.00 78.69 639 TYR A CA 1
ATOM 4625 C C . TYR A 1 639 ? -4.668 21.983 108.507 1.00 78.69 639 TYR A C 1
ATOM 4627 O O . TYR A 1 639 ? -5.721 22.080 107.891 1.00 78.69 639 TYR A O 1
ATOM 4635 N N . ALA A 1 640 ? -4.001 20.840 108.625 1.00 78.12 640 ALA A N 1
ATOM 4636 C CA . ALA A 1 640 ? -4.512 19.584 108.102 1.00 78.12 640 ALA A CA 1
ATOM 4637 C C . ALA A 1 640 ? -4.690 18.597 109.251 1.00 78.12 640 ALA A C 1
ATOM 4639 O O . ALA A 1 640 ? -3.792 18.441 110.082 1.00 78.12 640 ALA A O 1
ATOM 4640 N N . CYS A 1 641 ? -5.831 17.924 109.277 1.00 77.50 641 CYS A N 1
ATOM 4641 C CA . CYS A 1 641 ? -6.048 16.769 110.128 1.00 77.50 641 CYS A CA 1
ATOM 4642 C C . CYS A 1 641 ? -6.648 15.632 109.308 1.00 77.50 641 CYS A C 1
ATOM 4644 O O . CYS A 1 641 ? -7.324 15.830 108.295 1.00 77.50 641 CYS A O 1
ATOM 4646 N N . GLU A 1 642 ? -6.348 14.421 109.749 1.00 81.06 642 GLU A N 1
ATOM 4647 C CA . GLU A 1 642 ? -6.894 13.205 109.183 1.00 81.06 642 GLU A CA 1
ATOM 4648 C C . GLU A 1 642 ? -7.711 12.531 110.277 1.00 81.06 642 GLU A C 1
ATOM 4650 O O . GLU A 1 642 ? -7.189 12.200 111.338 1.00 81.06 642 GLU A O 1
ATOM 4655 N N . ILE A 1 643 ? -9.008 12.388 110.041 1.00 79.25 643 ILE A N 1
ATOM 4656 C CA . ILE A 1 643 ? -9.967 11.913 111.029 1.00 79.25 643 ILE A CA 1
ATOM 4657 C C . ILE A 1 643 ? -10.474 10.563 110.557 1.00 79.25 643 ILE A C 1
ATOM 4659 O O . ILE A 1 643 ? -11.055 10.442 109.477 1.00 79.25 643 ILE A O 1
ATOM 4663 N N . TYR A 1 644 ? -10.259 9.545 111.381 1.00 76.44 644 TYR A N 1
ATOM 4664 C CA . TYR A 1 644 ? -10.767 8.203 111.152 1.00 76.44 644 TYR A CA 1
ATOM 4665 C C . TYR A 1 644 ? -11.900 7.946 112.131 1.00 76.44 644 TYR A C 1
ATOM 4667 O O . TYR A 1 644 ? -11.680 7.937 113.340 1.00 76.44 644 TYR A O 1
ATOM 4675 N N . ALA A 1 645 ? -13.096 7.695 111.612 1.00 74.19 645 ALA A N 1
ATOM 4676 C CA . ALA A 1 645 ? -14.195 7.190 112.417 1.00 74.19 645 ALA A CA 1
ATOM 4677 C C . ALA A 1 645 ? -14.631 5.832 111.885 1.00 74.19 645 ALA A C 1
ATOM 4679 O O . ALA A 1 645 ? -14.914 5.663 110.697 1.00 74.19 645 ALA A O 1
ATOM 4680 N N . MET A 1 646 ? -14.700 4.859 112.784 1.00 69.06 646 MET A N 1
ATOM 4681 C CA . MET A 1 646 ? -15.341 3.578 112.529 1.00 69.06 646 MET A CA 1
ATOM 4682 C C . MET A 1 646 ? -16.554 3.483 113.440 1.00 69.06 646 MET A C 1
ATOM 4684 O O . MET A 1 646 ? -16.461 3.768 114.630 1.00 69.06 646 MET A O 1
ATOM 4688 N N . HIS A 1 647 ? -17.688 3.093 112.873 1.00 66.38 647 HIS A N 1
ATOM 4689 C CA . HIS A 1 647 ? -18.908 2.848 113.621 1.00 66.38 647 HIS A CA 1
ATOM 4690 C C . HIS A 1 647 ? -19.262 1.370 113.471 1.00 66.38 647 HIS A C 1
ATOM 4692 O O . HIS A 1 647 ? -19.380 0.866 112.354 1.00 66.38 647 HIS A O 1
ATOM 4698 N N . ASP A 1 648 ? -19.411 0.669 114.591 1.00 63.75 648 ASP A N 1
ATOM 4699 C CA . ASP A 1 648 ? -19.659 -0.778 114.628 1.00 63.75 648 ASP A CA 1
ATOM 4700 C C . ASP A 1 648 ? -21.143 -1.158 114.460 1.00 63.75 648 ASP A C 1
ATOM 4702 O O . ASP A 1 648 ? -21.508 -2.329 114.556 1.00 63.75 648 ASP A O 1
ATOM 4706 N N . GLY A 1 649 ? -22.003 -0.166 114.207 1.00 62.72 649 GLY A N 1
ATOM 4707 C CA . GLY A 1 649 ? -23.442 -0.351 114.034 1.00 62.72 649 GLY A CA 1
ATOM 4708 C C . GLY A 1 649 ? -24.252 -0.281 115.334 1.00 62.72 649 GLY A C 1
ATOM 4709 O O . GLY A 1 649 ? -25.470 -0.443 115.280 1.00 62.72 649 GLY A O 1
ATOM 4710 N N . THR A 1 650 ? -23.632 -0.001 116.486 1.00 57.88 650 THR A N 1
ATOM 4711 C CA . THR A 1 650 ? -24.325 0.204 117.771 1.00 57.88 650 THR A CA 1
ATOM 4712 C C . THR A 1 650 ? -24.303 1.679 118.198 1.00 57.88 650 THR A C 1
ATOM 4714 O O . THR A 1 650 ? -23.391 2.420 117.857 1.00 57.88 650 THR A O 1
ATOM 4717 N N . THR A 1 651 ? -25.333 2.162 118.909 1.00 55.75 651 THR A N 1
ATOM 4718 C CA . THR A 1 651 ? -25.590 3.604 119.154 1.00 55.75 651 THR A CA 1
ATOM 4719 C C . THR A 1 651 ? -24.624 4.312 120.130 1.00 55.75 651 THR A C 1
ATOM 4721 O O . THR A 1 651 ? -25.027 5.265 120.793 1.00 55.75 651 THR A O 1
ATOM 4724 N N . SER A 1 652 ? -23.370 3.875 120.262 1.00 52.09 652 SER A N 1
ATOM 4725 C CA . SER A 1 652 ? -22.321 4.592 121.005 1.00 52.09 652 SER A CA 1
ATOM 4726 C C . SER A 1 652 ? -20.941 4.116 120.541 1.00 52.09 652 SER A C 1
ATOM 4728 O O . SER A 1 652 ? -20.503 3.050 120.957 1.00 52.09 652 SER A O 1
ATOM 4730 N N . ALA A 1 653 ? -20.246 4.894 119.707 1.00 45.97 653 ALA A N 1
ATOM 4731 C CA . ALA A 1 653 ? -18.866 4.603 119.311 1.00 45.97 653 ALA A CA 1
ATOM 4732 C C . ALA A 1 653 ? -17.874 5.459 120.121 1.00 45.97 653 ALA A C 1
ATOM 4734 O O . ALA A 1 653 ? -17.989 6.683 120.147 1.00 45.97 653 ALA A O 1
ATOM 4735 N N . ASP A 1 654 ? -16.902 4.796 120.760 1.00 49.22 654 ASP A N 1
ATOM 4736 C CA . ASP A 1 654 ? -15.673 5.386 121.309 1.00 49.22 654 ASP A CA 1
ATOM 4737 C C . ASP A 1 654 ? -14.789 5.886 120.149 1.00 49.22 654 ASP A C 1
ATOM 4739 O O . ASP A 1 654 ? -14.325 5.097 119.321 1.00 49.22 654 ASP A O 1
ATOM 4743 N N . LEU A 1 655 ? -14.525 7.193 120.083 1.00 53.97 655 LEU A N 1
ATOM 4744 C CA . LEU A 1 655 ? -13.573 7.787 119.139 1.00 53.97 655 LEU A CA 1
ATOM 4745 C C . LEU A 1 655 ? -12.167 7.743 119.751 1.00 53.97 655 LEU A C 1
ATOM 4747 O O . LEU A 1 655 ? -11.889 8.430 120.730 1.00 53.97 655 LEU A O 1
ATOM 4751 N N . THR A 1 656 ? -11.259 6.945 119.179 1.00 49.91 656 THR A N 1
ATOM 4752 C CA . THR A 1 656 ? -9.830 7.036 119.524 1.00 49.91 656 THR A CA 1
ATOM 4753 C C . THR A 1 656 ? -9.165 8.067 118.613 1.00 49.91 656 THR A C 1
ATOM 4755 O O . THR A 1 656 ? -8.846 7.792 117.459 1.00 49.91 656 THR A O 1
ATOM 4758 N N . GLU A 1 657 ? -9.000 9.270 119.152 1.00 51.38 657 GLU A N 1
ATOM 4759 C CA . GLU A 1 657 ? -8.377 10.443 118.540 1.00 51.38 657 GLU A CA 1
ATOM 4760 C C . GLU A 1 657 ? -6.880 10.196 118.242 1.00 51.38 657 GLU A C 1
ATOM 4762 O O . GLU A 1 657 ? -6.092 9.931 119.152 1.00 51.38 657 GLU A O 1
ATOM 4767 N N . TYR A 1 658 ? -6.456 10.293 116.975 1.00 48.56 658 TYR A N 1
ATOM 4768 C CA . TYR A 1 658 ? -5.036 10.326 116.605 1.00 48.56 658 TYR A CA 1
ATOM 4769 C C . TYR A 1 658 ? -4.733 11.497 115.655 1.00 48.56 658 TYR A C 1
ATOM 4771 O O . TYR A 1 658 ? -5.128 11.495 114.496 1.00 48.56 658 TYR A O 1
ATOM 4779 N N . ALA A 1 659 ? -3.914 12.419 116.178 1.00 44.69 659 ALA A N 1
ATOM 4780 C CA . ALA A 1 659 ? -3.051 13.400 115.507 1.00 44.69 659 ALA A CA 1
ATOM 4781 C C . ALA A 1 659 ? -3.657 14.727 114.992 1.00 44.69 659 ALA A C 1
ATOM 4783 O O . ALA A 1 659 ? -4.058 14.873 113.840 1.00 44.69 659 ALA A O 1
ATOM 4784 N N . ILE A 1 660 ? -3.506 15.770 115.819 1.00 52.12 660 ILE A N 1
ATOM 4785 C CA . ILE A 1 660 ? -3.440 17.174 115.388 1.00 52.12 660 ILE A CA 1
ATOM 4786 C C . ILE A 1 660 ? -1.993 17.466 114.940 1.00 52.12 660 ILE A C 1
ATOM 4788 O O . ILE A 1 660 ? -1.086 17.524 115.772 1.00 52.12 660 ILE A O 1
ATOM 4792 N N . LEU A 1 661 ? -1.751 17.674 113.640 1.00 48.03 661 LEU A N 1
ATOM 4793 C CA . LEU A 1 661 ? -0.489 18.237 113.138 1.00 48.03 661 LEU A CA 1
ATOM 4794 C C . LEU A 1 661 ? -0.611 19.768 113.084 1.00 48.03 661 LEU A C 1
ATOM 4796 O O . LEU A 1 661 ? -1.159 20.332 112.139 1.00 48.03 661 LEU A O 1
ATOM 4800 N N . THR A 1 662 ? -0.103 20.466 114.101 1.00 51.91 662 THR A N 1
ATOM 4801 C CA . THR A 1 662 ? -0.103 21.938 114.130 1.00 51.91 662 THR A CA 1
ATOM 4802 C C . THR A 1 662 ? 1.098 22.504 113.362 1.00 51.91 662 THR A C 1
ATOM 4804 O O . THR A 1 662 ? 2.235 22.374 113.813 1.00 51.91 662 THR A O 1
ATOM 4807 N N . ILE A 1 663 ? 0.860 23.195 112.241 1.00 48.38 663 ILE A N 1
ATOM 4808 C CA . ILE A 1 663 ? 1.854 24.057 111.577 1.00 48.38 663 ILE A CA 1
ATOM 4809 C C . ILE A 1 663 ? 1.330 25.504 111.641 1.00 48.38 663 ILE A C 1
ATOM 4811 O O . ILE A 1 663 ? 0.525 25.903 110.810 1.00 48.38 663 ILE A O 1
ATOM 4815 N N . GLY A 1 664 ? 1.749 26.286 112.648 1.00 56.94 664 GLY A N 1
ATOM 4816 C CA . GLY A 1 664 ? 1.388 27.711 112.787 1.00 56.94 664 GLY A CA 1
ATOM 4817 C C . GLY A 1 664 ? 0.907 28.131 114.184 1.00 56.94 664 GLY A C 1
ATOM 4818 O O . GLY A 1 664 ? 0.946 27.348 115.134 1.00 56.94 664 GLY A O 1
ATOM 4819 N N . THR A 1 665 ? 0.474 29.389 114.333 1.00 58.84 665 THR A N 1
ATOM 4820 C CA . THR A 1 665 ? -0.121 29.908 115.581 1.00 58.84 665 THR A CA 1
ATOM 4821 C C . THR A 1 665 ? -1.415 29.161 115.919 1.00 58.84 665 THR A C 1
ATOM 4823 O O . THR A 1 665 ? -2.146 28.771 115.010 1.00 58.84 665 THR A O 1
ATOM 4826 N N . LYS A 1 666 ? -1.666 28.930 117.222 1.00 62.81 666 LYS A N 1
ATOM 4827 C CA . LYS A 1 666 ? -2.767 28.102 117.754 1.00 62.81 666 LYS A CA 1
ATOM 4828 C C . LYS A 1 666 ? -4.145 28.607 117.298 1.00 62.81 666 LYS A C 1
ATOM 4830 O O . LYS A 1 666 ? -4.736 29.424 117.996 1.00 62.81 666 LYS A O 1
ATOM 4835 N N . LEU A 1 667 ? -4.659 28.066 116.197 1.00 65.00 667 LEU A N 1
ATOM 4836 C CA . LEU A 1 667 ? -6.096 28.003 115.958 1.00 65.00 667 LEU A CA 1
ATOM 4837 C C . LEU A 1 667 ? -6.686 26.879 116.817 1.00 65.00 667 LEU A C 1
ATOM 4839 O O . LEU A 1 667 ? -6.072 25.818 116.950 1.00 65.00 667 LEU A O 1
ATOM 4843 N N . LYS A 1 668 ? -7.854 27.122 117.413 1.00 74.81 668 LYS A N 1
ATOM 4844 C CA . LYS A 1 668 ? -8.613 26.127 118.179 1.00 74.81 668 LYS A CA 1
ATOM 4845 C C . LYS A 1 668 ? -9.814 25.697 117.345 1.00 74.81 668 LYS A C 1
ATOM 4847 O O . LYS A 1 668 ? -10.883 26.279 117.479 1.00 74.81 668 LYS A O 1
ATOM 4852 N N . ILE A 1 669 ? -9.590 24.759 116.431 1.00 74.75 669 ILE A N 1
ATOM 4853 C CA . ILE A 1 669 ? -10.686 24.093 115.729 1.00 74.75 669 ILE A CA 1
ATOM 4854 C C . ILE A 1 669 ? -10.839 22.731 116.380 1.00 74.75 669 ILE A C 1
ATOM 4856 O O . ILE A 1 669 ? -9.914 21.918 116.300 1.00 74.75 669 ILE A O 1
ATOM 4860 N N . ASP A 1 670 ? -11.980 22.518 117.015 1.00 80.31 670 ASP A N 1
ATOM 4861 C CA . ASP A 1 670 ? -12.343 21.233 117.587 1.00 80.31 670 ASP A CA 1
ATOM 4862 C C . ASP A 1 670 ? -13.164 20.489 116.529 1.00 80.31 670 ASP A C 1
ATOM 4864 O O . ASP A 1 670 ? -14.138 21.016 115.993 1.00 80.31 670 ASP A O 1
ATOM 4868 N N . PHE A 1 671 ? -12.696 19.308 116.127 1.00 79.25 671 PHE A N 1
ATOM 4869 C CA . PHE A 1 671 ? -13.398 18.468 115.163 1.00 79.25 671 PHE A CA 1
ATOM 4870 C C . PHE A 1 671 ? -14.103 17.353 115.914 1.00 79.25 671 PHE A C 1
ATOM 4872 O O . PHE A 1 671 ? -13.447 16.490 116.495 1.00 79.25 671 PHE A O 1
ATOM 4879 N N . ASP A 1 672 ? -15.424 17.340 115.826 1.00 82.00 672 ASP A N 1
ATOM 4880 C CA . ASP A 1 672 ? -16.250 16.320 116.444 1.00 82.00 672 ASP A CA 1
ATOM 4881 C C . ASP A 1 672 ? -16.839 15.412 115.374 1.00 82.00 672 ASP A C 1
ATOM 4883 O O . ASP A 1 672 ? -17.272 15.846 114.307 1.00 82.00 672 ASP A O 1
ATOM 4887 N N . VAL A 1 673 ? -16.868 14.113 115.655 1.00 78.12 673 VAL A N 1
ATOM 4888 C CA . VAL A 1 673 ? -17.611 13.165 114.830 1.00 78.12 673 VAL A CA 1
ATOM 4889 C C . VAL A 1 673 ? -18.801 12.686 115.637 1.00 78.12 673 VAL A C 1
ATOM 4891 O O . VAL A 1 673 ? -18.651 12.087 116.696 1.00 78.12 673 VAL A O 1
ATOM 4894 N N . SER A 1 674 ? -20.003 12.919 115.124 1.00 79.12 674 SER A N 1
ATOM 4895 C CA . SER A 1 674 ? -21.229 12.395 115.722 1.00 79.12 674 SER A CA 1
ATOM 4896 C C . SER A 1 674 ? -21.833 11.319 114.829 1.00 79.12 674 SER A C 1
ATOM 4898 O O . SER A 1 674 ? -21.856 11.441 113.606 1.00 79.12 674 SER A O 1
ATOM 4900 N N . ALA A 1 675 ? -22.335 10.246 115.435 1.00 74.56 675 ALA A N 1
ATOM 4901 C CA . ALA A 1 675 ? -23.078 9.204 114.738 1.00 74.56 675 ALA A CA 1
ATOM 4902 C C . ALA A 1 675 ? -24.473 9.081 115.356 1.00 74.56 675 ALA A C 1
ATOM 4904 O O . ALA A 1 675 ? -24.606 8.935 116.569 1.00 74.56 675 ALA A O 1
ATOM 4905 N N . ASN A 1 676 ? -25.523 9.147 114.536 1.00 68.94 676 ASN A N 1
ATOM 4906 C CA . ASN A 1 676 ? -26.918 9.090 115.004 1.00 68.94 676 ASN A CA 1
ATOM 4907 C C . ASN A 1 676 ? -27.674 7.845 114.505 1.00 68.94 676 ASN A C 1
ATOM 4909 O O . ASN A 1 676 ? -28.894 7.865 114.347 1.00 68.94 676 ASN A O 1
ATOM 4913 N N . GLY A 1 677 ? -26.944 6.760 114.224 1.00 68.25 677 GLY A N 1
ATOM 4914 C CA . GLY A 1 677 ? -27.479 5.476 113.753 1.00 68.25 677 GLY A CA 1
ATOM 4915 C C . GLY A 1 677 ? -27.923 5.447 112.285 1.00 68.25 677 GLY A C 1
ATOM 4916 O O . GLY A 1 677 ? -28.098 4.366 111.735 1.00 68.25 677 GLY A O 1
ATOM 4917 N N . THR A 1 678 ? -28.081 6.604 111.635 1.00 71.44 678 THR A N 1
ATOM 4918 C CA . THR A 1 678 ? -28.379 6.705 110.190 1.00 71.44 678 THR A CA 1
ATOM 4919 C C . THR A 1 678 ? -27.348 7.524 109.429 1.00 71.44 678 THR A C 1
ATOM 4921 O O . THR A 1 678 ? -27.193 7.336 108.226 1.00 71.44 678 THR A O 1
ATOM 4924 N N . ASN A 1 679 ? -26.612 8.400 110.115 1.00 76.44 679 ASN A N 1
ATOM 4925 C CA . ASN A 1 679 ? -25.537 9.183 109.533 1.00 76.44 679 ASN A CA 1
ATOM 4926 C C . ASN A 1 679 ? -24.332 9.277 110.475 1.00 76.44 679 ASN A C 1
ATOM 4928 O O . ASN A 1 679 ? -24.502 9.278 111.697 1.00 76.44 679 ASN A O 1
ATOM 4932 N N . MET A 1 680 ? -23.138 9.420 109.896 1.00 77.88 680 MET A N 1
ATOM 4933 C CA . MET A 1 680 ? -21.975 9.994 110.582 1.00 77.88 680 MET A CA 1
ATOM 4934 C C . MET A 1 680 ? -21.755 11.408 110.070 1.00 77.88 680 MET A C 1
ATOM 4936 O O . MET A 1 680 ? -21.656 11.612 108.860 1.00 77.88 680 MET A O 1
ATOM 4940 N N . SER A 1 681 ? -21.660 12.369 110.973 1.00 82.69 681 SER A N 1
ATOM 4941 C CA . SER A 1 681 ? -21.396 13.761 110.643 1.00 82.69 681 SER A CA 1
ATOM 4942 C C . SER A 1 681 ? -20.064 14.178 111.233 1.00 82.69 681 SER A C 1
ATOM 4944 O O . SER A 1 681 ? -19.837 13.983 112.424 1.00 82.69 681 SER A O 1
ATOM 4946 N N . LEU A 1 682 ? -19.211 14.766 110.398 1.00 84.50 682 LEU A N 1
ATOM 4947 C CA . LEU A 1 682 ? -18.054 15.517 110.860 1.00 84.50 682 LEU A CA 1
ATOM 4948 C C . LEU A 1 682 ? -18.514 16.953 111.084 1.00 84.50 682 LEU A C 1
ATOM 4950 O O . LEU A 1 682 ? -18.932 17.623 110.137 1.00 84.50 682 LEU A O 1
ATOM 4954 N N . THR A 1 683 ? -18.448 17.411 112.3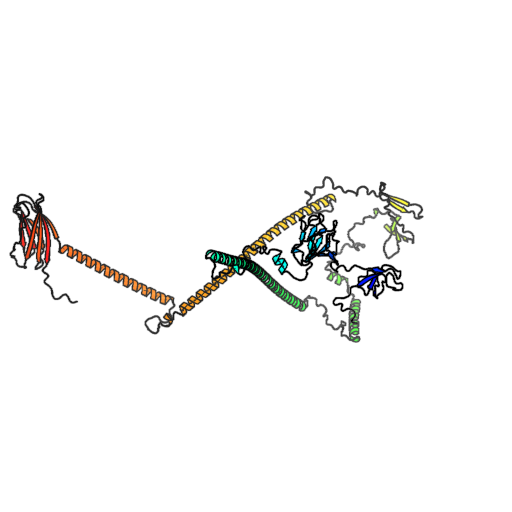21 1.00 83.56 683 THR A N 1
ATOM 4955 C CA . THR A 1 683 ? -18.661 18.798 112.707 1.00 83.56 683 THR A CA 1
ATOM 4956 C C . THR A 1 683 ? -17.334 19.449 113.065 1.00 83.56 683 THR A C 1
ATOM 4958 O O . THR A 1 683 ? -16.391 18.780 113.486 1.00 83.56 683 THR A O 1
ATOM 4961 N N . ALA A 1 684 ? -17.242 20.757 112.867 1.00 82.94 684 ALA A N 1
ATOM 4962 C CA . ALA A 1 684 ? -16.145 21.550 113.393 1.00 82.94 684 ALA A CA 1
ATOM 4963 C C . ALA A 1 684 ? -16.689 22.731 114.183 1.00 82.94 684 ALA A C 1
ATOM 4965 O O . ALA A 1 684 ? -17.582 23.439 113.713 1.00 82.94 684 ALA A O 1
ATOM 4966 N N . ASP A 1 685 ? -16.106 22.946 115.351 1.00 82.62 685 ASP A N 1
ATOM 4967 C CA . ASP A 1 685 ? -16.311 24.118 116.183 1.00 82.62 685 ASP A CA 1
ATOM 4968 C C . ASP A 1 685 ? -15.066 25.003 116.091 1.00 82.62 685 ASP A C 1
ATOM 4970 O O . ASP A 1 685 ? -13.943 24.581 116.386 1.00 82.62 685 ASP A O 1
ATOM 4974 N N . ASN A 1 686 ? -15.245 26.234 115.619 1.00 82.06 686 ASN A N 1
ATOM 4975 C CA . ASN A 1 686 ? -14.159 27.196 115.512 1.00 82.06 686 ASN A CA 1
ATOM 4976 C C . ASN A 1 686 ? -14.193 28.123 116.725 1.00 82.06 686 ASN A C 1
ATOM 4978 O O . ASN A 1 686 ? -14.821 29.183 116.715 1.00 82.06 686 ASN A O 1
ATOM 4982 N N . ASN A 1 687 ? -13.435 27.736 117.747 1.00 77.31 687 ASN A N 1
ATOM 4983 C CA . ASN A 1 687 ? -13.313 28.450 119.013 1.00 77.31 687 ASN A CA 1
ATOM 4984 C C . ASN A 1 687 ? -12.411 29.704 118.934 1.00 77.31 687 ASN A C 1
ATOM 4986 O O . ASN A 1 687 ? -12.015 30.259 119.968 1.00 77.31 687 ASN A O 1
ATOM 4990 N N . ASP A 1 688 ? -12.070 30.163 117.724 1.00 74.12 688 ASP A N 1
ATOM 4991 C CA . ASP A 1 688 ? -11.396 31.436 117.458 1.00 74.12 688 ASP A CA 1
ATOM 4992 C C . ASP A 1 688 ? -12.387 32.512 116.961 1.00 74.12 688 ASP A C 1
ATOM 4994 O O . ASP A 1 688 ? -13.479 32.245 116.476 1.00 74.12 688 ASP A O 1
ATOM 4998 N N . SER A 1 689 ? -11.993 33.776 117.070 1.00 72.44 689 SER A N 1
ATOM 4999 C CA . SER A 1 689 ? -12.750 34.954 116.632 1.00 72.44 689 SER A CA 1
ATOM 5000 C C . SER A 1 689 ? -12.738 35.199 115.116 1.00 72.44 689 SER A C 1
ATOM 5002 O O . SER A 1 689 ? -13.441 36.090 114.637 1.00 72.44 689 SER A O 1
ATOM 5004 N N . THR A 1 690 ? -11.939 34.447 114.352 1.00 77.56 690 THR A N 1
ATOM 5005 C CA . THR A 1 690 ? -11.794 34.609 112.895 1.00 77.56 690 THR A CA 1
ATOM 5006 C C . THR A 1 690 ? -12.384 33.416 112.154 1.00 77.56 690 THR A C 1
ATOM 5008 O O . THR A 1 690 ? -12.210 32.279 112.572 1.00 77.56 690 THR A O 1
ATOM 5011 N N . SER A 1 691 ? -13.113 33.661 111.060 1.00 78.69 691 SER A N 1
ATOM 5012 C CA . SER A 1 691 ? -13.711 32.597 110.245 1.00 78.69 691 SER A CA 1
ATOM 5013 C C . SER A 1 691 ? -12.648 31.784 109.514 1.00 78.69 691 SER A C 1
ATOM 5015 O O . SER A 1 691 ? -11.706 32.356 108.962 1.00 78.69 691 SER A O 1
ATOM 5017 N N . VAL A 1 692 ? -12.859 30.477 109.410 1.00 79.06 692 VAL A N 1
ATOM 5018 C CA . VAL A 1 692 ? -11.955 29.546 108.733 1.00 79.06 692 VAL A CA 1
ATOM 5019 C C . VAL A 1 692 ? -12.704 28.852 107.609 1.00 79.06 692 VAL A C 1
ATOM 5021 O O . VAL A 1 692 ? -13.822 28.380 107.787 1.00 79.06 692 VAL A O 1
ATOM 5024 N N . THR A 1 693 ? -12.083 28.745 106.438 1.00 82.81 693 THR A N 1
ATOM 5025 C CA . THR A 1 693 ? -12.605 27.869 105.381 1.00 82.81 693 THR A CA 1
ATOM 5026 C C . THR A 1 693 ? -12.047 26.473 105.583 1.00 82.81 693 THR A C 1
ATOM 5028 O O . THR A 1 693 ? -10.832 26.293 105.533 1.00 82.81 693 THR A O 1
ATOM 5031 N N . ILE A 1 694 ? -12.912 25.486 105.785 1.00 80.06 694 ILE A N 1
ATOM 5032 C CA . ILE A 1 694 ? -12.526 24.087 105.935 1.00 80.06 694 ILE A CA 1
ATOM 5033 C C . ILE A 1 694 ? -12.930 23.332 104.674 1.00 80.06 694 ILE A C 1
ATOM 5035 O O . ILE A 1 694 ? -14.094 23.299 104.280 1.00 80.06 694 ILE A O 1
ATOM 5039 N N . LYS A 1 695 ? -11.942 22.725 104.024 1.00 84.75 695 LYS A N 1
ATOM 5040 C CA . LYS A 1 695 ? -12.152 21.775 102.937 1.00 84.75 695 LYS A CA 1
ATOM 5041 C C . LYS A 1 695 ? -12.049 20.376 103.497 1.00 84.75 695 LYS A C 1
ATOM 5043 O O . LYS A 1 695 ? -11.026 20.043 104.085 1.00 84.75 695 LYS A O 1
ATOM 5048 N N . THR A 1 696 ? -13.073 19.566 103.306 1.00 79.50 696 THR A N 1
ATOM 5049 C CA . THR A 1 696 ? -13.056 18.157 103.681 1.00 79.50 696 THR A CA 1
ATOM 5050 C C . THR A 1 696 ? -13.059 17.310 102.420 1.00 79.50 696 THR A C 1
ATOM 5052 O O . THR A 1 696 ? -13.796 17.571 101.471 1.00 79.50 696 THR A O 1
ATOM 5055 N N . GLN A 1 697 ? -12.209 16.294 102.398 1.00 82.56 697 GLN A N 1
ATOM 5056 C CA . GLN A 1 697 ? -12.252 15.219 101.421 1.00 82.56 697 GLN A CA 1
ATOM 5057 C C . GLN A 1 697 ? -12.532 13.933 102.185 1.00 82.56 697 GLN A C 1
ATOM 5059 O O . GLN A 1 697 ? -11.814 13.604 103.130 1.00 82.56 697 GLN A O 1
ATOM 5064 N N . ARG A 1 698 ? -13.589 13.216 101.810 1.00 81.06 698 ARG A N 1
ATOM 5065 C CA . ARG A 1 698 ? -13.934 11.943 102.441 1.00 81.06 698 ARG A CA 1
ATOM 5066 C C . ARG A 1 698 ? -13.596 10.770 101.535 1.00 81.06 698 ARG A C 1
ATOM 5068 O O . ARG A 1 698 ? -13.955 10.779 100.361 1.00 81.06 698 ARG A O 1
ATOM 5075 N N . ILE A 1 699 ? -13.026 9.729 102.139 1.00 75.75 699 ILE A N 1
ATOM 5076 C CA . ILE A 1 699 ? -13.006 8.365 101.614 1.00 75.75 699 ILE A CA 1
ATOM 5077 C C . ILE A 1 699 ? -13.926 7.518 102.497 1.00 75.75 699 ILE A C 1
ATOM 5079 O O . ILE A 1 699 ? -13.689 7.358 103.700 1.00 75.75 699 ILE A O 1
ATOM 5083 N N . THR A 1 700 ? -15.000 6.987 101.916 1.00 70.62 700 THR A N 1
ATOM 5084 C CA . THR A 1 700 ? -15.869 6.034 102.612 1.00 70.62 700 THR A CA 1
ATOM 5085 C C . THR A 1 700 ? -15.180 4.670 102.631 1.00 70.62 700 THR A C 1
ATOM 5087 O O . THR A 1 700 ? -14.933 4.075 101.585 1.00 70.62 700 THR A O 1
ATOM 5090 N N . VAL A 1 701 ? -14.860 4.162 103.820 1.00 66.00 701 VAL A N 1
ATOM 5091 C CA . VAL A 1 701 ? -14.267 2.836 104.005 1.00 66.00 701 VAL A CA 1
ATOM 5092 C C . VAL A 1 701 ? -15.403 1.850 104.238 1.00 66.00 701 VAL A C 1
ATOM 5094 O O . VAL A 1 701 ? -15.859 1.638 105.364 1.00 66.00 701 VAL A O 1
ATOM 5097 N N . GLN A 1 702 ? -15.888 1.243 103.159 1.00 63.75 702 GLN A N 1
ATOM 5098 C CA . GLN A 1 702 ? -16.772 0.094 103.274 1.00 63.75 702 GLN A CA 1
ATOM 5099 C C . GLN A 1 702 ? -15.924 -1.112 103.655 1.00 63.75 702 GLN A C 1
ATOM 5101 O O . GLN A 1 702 ? -15.142 -1.614 102.849 1.00 63.75 702 GLN A O 1
ATOM 5106 N N . THR A 1 703 ? -16.063 -1.583 104.898 1.00 57.56 703 THR A N 1
ATOM 5107 C CA . THR A 1 703 ? -15.631 -2.945 105.199 1.00 57.56 703 THR A CA 1
ATOM 5108 C C . THR A 1 703 ? -16.587 -3.848 104.438 1.00 57.56 703 THR A C 1
ATOM 5110 O O . THR A 1 703 ? -17.731 -4.048 104.840 1.00 57.56 703 THR A O 1
ATOM 5113 N N . ALA A 1 704 ? -16.178 -4.295 103.250 1.00 51.69 704 ALA A N 1
ATOM 5114 C CA . ALA A 1 704 ? -16.925 -5.319 102.550 1.00 51.69 704 ALA A CA 1
ATOM 5115 C C . ALA A 1 704 ? -17.061 -6.484 103.535 1.00 51.69 704 ALA A C 1
ATOM 5117 O O . ALA A 1 704 ? -16.051 -7.044 103.971 1.00 51.69 704 ALA A O 1
ATOM 5118 N N . SER A 1 705 ? -18.292 -6.845 103.915 1.00 49.97 705 SER A N 1
ATOM 5119 C CA . SER A 1 705 ? -18.502 -8.215 104.356 1.00 49.97 705 SER A CA 1
ATOM 5120 C C . SER A 1 705 ? -18.045 -9.044 103.169 1.00 49.97 705 SER A C 1
ATOM 5122 O O . SER A 1 705 ? -18.657 -8.964 102.104 1.00 49.97 705 SER A O 1
ATOM 5124 N N . VAL A 1 706 ? -16.906 -9.716 103.298 1.00 44.81 706 VAL A N 1
ATOM 5125 C CA . VAL A 1 706 ? -16.414 -10.611 102.260 1.00 44.81 706 VAL A CA 1
ATOM 5126 C C . VAL A 1 706 ? -17.464 -11.708 102.150 1.00 44.81 706 VAL A C 1
ATOM 5128 O O . VAL A 1 706 ? -17.477 -12.649 102.942 1.00 44.81 706 VAL A O 1
ATOM 5131 N N . ASP A 1 707 ? -18.404 -11.539 101.224 1.00 43.69 707 ASP A N 1
ATOM 5132 C CA . ASP A 1 707 ? -19.321 -12.592 100.840 1.00 43.69 707 ASP A CA 1
ATOM 5133 C C . ASP A 1 707 ? -18.476 -13.603 100.071 1.00 43.69 707 ASP A C 1
ATOM 5135 O O . ASP A 1 707 ? -18.156 -13.444 98.894 1.00 43.69 707 ASP A O 1
ATOM 5139 N N . THR A 1 708 ? -18.015 -14.616 100.796 1.00 46.88 708 THR A N 1
ATOM 5140 C CA . THR A 1 708 ? -17.144 -15.681 100.285 1.00 46.88 708 THR A CA 1
ATOM 5141 C C . THR A 1 708 ? -17.840 -16.576 99.253 1.00 46.88 708 THR A C 1
ATOM 5143 O O . THR A 1 708 ? -17.234 -17.531 98.773 1.00 46.88 708 THR A O 1
ATOM 5146 N N . THR A 1 709 ? -19.085 -16.272 98.873 1.00 46.47 709 THR A N 1
ATOM 5147 C CA . THR A 1 709 ? -19.943 -17.174 98.099 1.00 46.47 709 THR A CA 1
ATOM 5148 C C . THR A 1 709 ? -20.127 -16.791 96.625 1.00 46.47 709 THR A C 1
ATOM 5150 O O . THR A 1 709 ? -20.627 -17.615 95.868 1.00 46.47 709 THR A O 1
ATOM 5153 N N . ALA A 1 710 ? -19.707 -15.601 96.172 1.00 42.12 710 ALA A N 1
ATOM 5154 C CA . ALA A 1 710 ? -20.050 -15.094 94.829 1.00 42.12 710 ALA A CA 1
ATOM 5155 C C . ALA A 1 710 ? -18.887 -15.001 93.815 1.00 42.12 710 ALA A C 1
ATOM 5157 O O . ALA A 1 710 ? -19.037 -14.372 92.772 1.00 42.12 710 ALA A O 1
ATOM 5158 N N . VAL A 1 711 ? -17.738 -15.637 94.073 1.00 38.62 711 VAL A N 1
ATOM 5159 C CA . VAL A 1 711 ? -16.606 -15.686 93.118 1.00 38.62 711 VAL A CA 1
ATOM 5160 C C . VAL A 1 711 ? -16.415 -17.099 92.566 1.00 38.62 711 VAL A C 1
ATOM 5162 O O . VAL A 1 711 ? -15.300 -17.594 92.553 1.00 38.62 711 VAL A O 1
ATOM 5165 N N . ILE A 1 712 ? -17.490 -17.776 92.147 1.00 38.91 712 ILE A N 1
ATOM 5166 C CA . ILE A 1 712 ? -17.431 -18.864 91.150 1.00 38.91 712 ILE A CA 1
ATOM 5167 C C . ILE A 1 712 ? -18.782 -18.933 90.407 1.00 38.91 712 ILE A C 1
ATOM 5169 O O . ILE A 1 712 ? -19.680 -19.664 90.826 1.00 38.91 712 ILE A O 1
ATOM 5173 N N . SER A 1 713 ? -18.920 -18.198 89.300 1.00 32.59 713 SER A N 1
ATOM 5174 C CA . SER A 1 713 ? -19.722 -18.610 88.131 1.00 32.59 713 SER A CA 1
ATOM 5175 C C . SER A 1 713 ? -19.261 -17.872 86.886 1.00 32.59 713 SER A C 1
ATOM 5177 O O . SER A 1 713 ? -19.369 -16.624 86.907 1.00 32.59 713 SER A O 1
#